Protein AF-0000000080754880 (afdb_homodimer)

Solvent-accessible surface area (backbone atoms only — not comparable to full-atom values): 26468 Å² total; per-residue (Å²): 140,51,77,61,57,53,47,51,52,48,44,55,47,51,53,54,38,56,69,36,68,66,25,48,37,44,50,50,45,55,50,53,59,46,63,74,70,58,70,90,62,72,39,44,32,37,27,43,51,33,48,61,27,66,69,55,48,57,42,33,77,68,56,28,48,36,35,38,27,21,57,52,60,69,31,39,52,51,20,50,52,52,32,54,76,67,73,48,75,66,48,80,41,80,38,51,77,85,56,41,72,88,72,56,85,69,59,18,45,32,33,36,36,47,71,41,45,19,72,39,95,60,46,70,71,50,50,65,58,54,50,62,38,35,24,84,82,20,33,36,43,39,26,33,39,26,31,60,22,54,53,49,53,33,59,32,60,54,43,56,71,49,58,74,64,68,60,77,49,37,66,89,90,44,94,45,46,59,34,56,38,51,66,68,61,52,49,62,70,37,54,83,49,34,45,77,78,41,67,33,13,34,47,42,44,67,81,69,24,50,66,73,34,53,72,69,52,52,64,71,60,52,43,53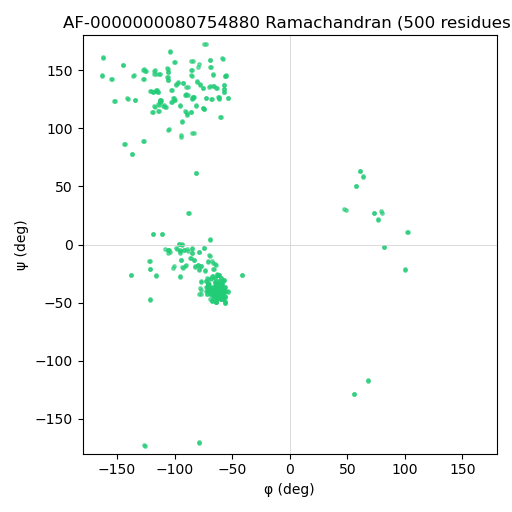,51,44,56,71,39,13,61,34,87,50,33,18,54,38,4,51,26,35,37,34,38,27,30,52,49,77,81,128,140,50,77,61,58,53,47,51,51,48,45,56,48,52,53,53,39,57,71,36,68,66,25,47,38,43,50,51,46,55,50,51,58,46,62,74,68,57,71,89,61,71,39,43,34,35,28,43,52,31,49,63,28,66,68,56,48,56,43,34,77,68,56,27,50,36,33,36,27,20,55,50,62,69,32,38,50,52,20,52,50,51,31,56,75,67,74,49,74,67,47,80,42,80,38,51,76,86,58,40,72,86,72,55,85,69,58,18,45,31,33,37,37,47,72,41,46,18,70,38,95,59,45,72,71,49,52,64,58,55,49,63,38,34,23,83,82,20,33,35,42,39,26,33,39,26,31,59,22,54,52,50,53,34,59,32,60,55,42,54,70,49,57,73,66,68,61,76,48,37,65,88,92,42,95,45,46,60,34,55,39,50,65,69,61,50,49,62,71,37,54,85,49,34,46,78,78,42,66,34,13,34,49,41,45,66,81,68,23,49,67,75,33,53,72,69,52,52,63,72,60,51,43,52,51,42,56,70,40,12,60,32,86,50,33,18,54,36,5,51,27,36,37,34,37,28,31,52,49,77,80,128

Secondary structure (DSSP, 8-state):
--HHHHHHHHHHHHHHHHTSHHHHHHHHHHHHHHHTT--SS--EEEEET-TT-HHHHHHHHTT-EEEEE-S-HHHHHHHHHHHHHTT---EEE---GGG-BTTBPSPEEEEEEES-GGGSSSGGGGHHHHHHHEEEEEEEEEEEEBHHHHHHHHHHTT-HHHHHTT--SPPTT-SS-S-PBPHHHHHHHHTTTEEEEEEEEESSSGGGS-HHHHHHS-HHHHHHHHHHHTT-TTTGGG-SEEEEEEEEPP--/--HHHHHHHHHHHHHHHHTSHHHHHHHHHHHHHHHTT--SS--EEEEET-TT-HHHHHHHHTT-EEEEE-S-HHHHHHHHHHHHHHT---EEE---GGG-BTTB-S-EEEEEEES-GGGSSSGGGGHHHHHHHEEEEEEEEEEEEBHHHHHHHHHHHT-HHHHHTT--SPPTT-SS-S-PBPHHHHHHHHTTTEEEEEEEEESSSGGGS-HHHHHHS-HHHHHHHHHHHTT-TTTGGG-SEEEEEEEEPP--

pLDDT: mean 92.46, std 11.91, range [32.25, 98.94]

Structure (mmCIF, N/CA/C/O backbone):
data_AF-0000000080754880-model_v1
#
loop_
_entity.id
_entity.type
_entity.pdbx_description
1 polymer 'tRNA 5-carboxymethoxyuridine methyltransferase'
#
loop_
_atom_site.group_PDB
_atom_site.id
_atom_site.type_symbol
_atom_site.label_atom_id
_atom_site.label_alt_id
_atom_site.label_comp_id
_atom_site.label_asym_id
_atom_site.label_entity_id
_atom_site.label_seq_id
_atom_site.pdbx_PDB_ins_code
_atom_site.Cartn_x
_atom_site.Cartn_y
_atom_site.Cartn_z
_atom_site.occupancy
_atom_site.B_iso_or_equiv
_atom_site.auth_seq_id
_atom_site.auth_comp_id
_atom_site.auth_asym_id
_atom_site.auth_atom_id
_atom_site.pdbx_PDB_model_num
ATOM 1 N N . MET A 1 1 ? -27.688 -21.109 -20.578 1 32.91 1 MET A N 1
ATOM 2 C CA . MET A 1 1 ? -26.438 -20.438 -20.938 1 32.91 1 MET A CA 1
ATOM 3 C C . MET A 1 1 ? -25.266 -21.031 -20.188 1 32.91 1 MET A C 1
ATOM 5 O O . MET A 1 1 ? -25.109 -20.828 -18.984 1 32.91 1 MET A O 1
ATOM 9 N N . SER A 1 2 ? -24.781 -22.312 -20.484 1 44.09 2 SER A N 1
ATOM 10 C CA . SER A 1 2 ? -24.328 -23.578 -19.906 1 44.09 2 SER A CA 1
ATOM 11 C C . SER A 1 2 ? -22.891 -23.469 -19.406 1 44.09 2 SER A C 1
ATOM 13 O O . SER A 1 2 ? -22.141 -22.594 -19.812 1 44.09 2 SER A O 1
ATOM 15 N N . ASP A 1 3 ? -22.609 -24.344 -18.453 1 51.59 3 ASP A N 1
ATOM 16 C CA . ASP A 1 3 ? -21.328 -24.656 -17.812 1 51.59 3 ASP A CA 1
ATOM 17 C C . ASP A 1 3 ? -20.203 -24.703 -18.844 1 51.59 3 ASP A C 1
ATOM 19 O O . ASP A 1 3 ? -19.078 -24.312 -18.547 1 51.59 3 ASP A O 1
ATOM 23 N N . ARG A 1 4 ? -20.734 -25.031 -20.062 1 49.81 4 ARG A N 1
ATOM 24 C CA . ARG A 1 4 ? -19.734 -25.203 -21.109 1 49.81 4 ARG A CA 1
ATOM 25 C C . ARG A 1 4 ? -19.266 -23.844 -21.625 1 49.81 4 ARG A C 1
ATOM 27 O O . ARG A 1 4 ? -18.078 -23.656 -21.891 1 49.81 4 ARG A O 1
ATOM 34 N N . HIS A 1 5 ? -20.188 -23 -21.797 1 47.88 5 HIS A N 1
ATOM 35 C CA . HIS A 1 5 ? -19.906 -21.656 -22.297 1 47.88 5 HIS A CA 1
ATOM 36 C C . HIS A 1 5 ? -19.016 -20.891 -21.328 1 47.88 5 HIS A C 1
ATOM 38 O O . HIS A 1 5 ? -18.078 -20.203 -21.766 1 47.88 5 HIS A O 1
ATOM 44 N N . PHE A 1 6 ? -19.219 -21.188 -20.125 1 55.47 6 PHE A N 1
ATOM 45 C CA . PHE A 1 6 ? -18.391 -20.547 -19.125 1 55.47 6 PHE A CA 1
ATOM 46 C C . PHE A 1 6 ? -16.969 -21.109 -19.141 1 55.47 6 PHE A C 1
ATOM 48 O O . PHE A 1 6 ? -16 -20.359 -19.031 1 55.47 6 PHE A O 1
ATOM 55 N N . ASP A 1 7 ? -17.016 -22.359 -19.5 1 68.81 7 ASP A N 1
ATOM 56 C CA . ASP A 1 7 ? -15.727 -23.016 -19.562 1 68.81 7 ASP A CA 1
ATOM 57 C C . ASP A 1 7 ? -14.891 -22.484 -20.719 1 68.81 7 ASP A C 1
ATOM 59 O O . ASP A 1 7 ? -13.688 -22.266 -20.594 1 68.81 7 ASP A O 1
ATOM 63 N N . ASP A 1 8 ? -15.555 -22.281 -21.781 1 68.75 8 ASP A N 1
ATOM 64 C CA . ASP A 1 8 ? -14.852 -21.797 -22.969 1 68.75 8 ASP A CA 1
ATOM 65 C C . ASP A 1 8 ? -14.398 -20.359 -22.781 1 68.75 8 ASP A C 1
ATOM 67 O O . ASP A 1 8 ? -13.289 -19.984 -23.188 1 68.75 8 ASP A O 1
ATOM 71 N N . LEU A 1 9 ? -15.266 -19.609 -22.188 1 67.06 9 LEU A N 1
ATOM 72 C CA . LEU A 1 9 ? -14.922 -18.219 -21.922 1 67.06 9 LEU A CA 1
ATOM 73 C C . LEU A 1 9 ? -13.766 -18.125 -20.938 1 67.06 9 LEU A C 1
ATOM 75 O O . LEU A 1 9 ? -12.844 -17.328 -21.141 1 67.06 9 LEU A O 1
ATOM 79 N N . ALA A 1 10 ? -13.797 -19.078 -20.094 1 72.5 10 ALA A N 1
ATOM 80 C CA . ALA A 1 10 ? -12.719 -19.109 -19.109 1 72.5 10 ALA A CA 1
ATOM 81 C C . ALA A 1 10 ? -11.391 -19.5 -19.75 1 72.5 10 ALA A C 1
ATOM 83 O O . ALA A 1 10 ? -10.344 -18.938 -19.406 1 72.5 10 ALA A O 1
ATOM 84 N N . LEU A 1 11 ? -11.469 -20.328 -20.672 1 74.12 11 LEU A N 1
ATOM 85 C CA . LEU A 1 11 ? -10.266 -20.75 -21.375 1 74.12 11 LEU A CA 1
ATOM 86 C C . LEU A 1 11 ? -9.68 -19.594 -22.188 1 74.12 11 LEU A C 1
ATOM 88 O O . LEU A 1 11 ? -8.477 -19.328 -22.125 1 74.12 11 LEU A O 1
ATOM 92 N N . ARG A 1 12 ? -10.461 -18.891 -22.953 1 69.81 12 ARG A N 1
ATOM 93 C CA . ARG A 1 12 ? -10.008 -17.766 -23.766 1 69.81 12 ARG A CA 1
ATOM 94 C C . ARG A 1 12 ? -9.43 -16.656 -22.891 1 69.81 12 ARG A C 1
ATOM 96 O O . ARG A 1 12 ? -8.422 -16.047 -23.25 1 69.81 12 ARG A O 1
ATOM 103 N N . PHE A 1 13 ? -10.109 -16.562 -21.859 1 70.81 13 PHE A N 1
ATOM 104 C CA . PHE A 1 13 ? -9.648 -15.539 -20.938 1 70.81 13 PHE A CA 1
ATOM 105 C C . PHE A 1 13 ? -8.273 -15.891 -20.375 1 70.81 13 PHE A C 1
ATOM 107 O O . PHE A 1 13 ? -7.375 -15.055 -20.344 1 70.81 13 PHE A O 1
ATOM 114 N N . ALA A 1 14 ? -8.117 -17.016 -19.984 1 77.75 14 ALA A N 1
ATOM 115 C CA . ALA A 1 14 ? -6.844 -17.484 -19.438 1 77.75 14 ALA A CA 1
ATOM 116 C C . ALA A 1 14 ? -5.723 -17.344 -20.469 1 77.75 14 ALA A C 1
ATOM 118 O O . ALA A 1 14 ? -4.625 -16.891 -20.141 1 77.75 14 ALA A O 1
ATOM 119 N N . GLU A 1 15 ? -5.984 -17.562 -21.656 1 74.19 15 GLU A N 1
ATOM 120 C CA . GLU A 1 15 ? -4.988 -17.453 -22.719 1 74.19 15 GLU A CA 1
ATOM 121 C C . GLU A 1 15 ? -4.594 -15.992 -22.969 1 74.19 15 GLU A C 1
ATOM 123 O O . GLU A 1 15 ? -3.426 -15.695 -23.219 1 74.19 15 GLU A O 1
ATOM 128 N N . LYS A 1 16 ? -5.547 -15.18 -22.797 1 74.25 16 LYS A N 1
ATOM 129 C CA . LYS A 1 16 ? -5.293 -13.758 -23 1 74.25 16 LYS A CA 1
ATOM 130 C C . LYS A 1 16 ? -4.422 -13.188 -21.891 1 74.25 16 LYS A C 1
ATOM 132 O O . LYS A 1 16 ? -3.492 -12.422 -22.156 1 74.25 16 LYS A O 1
ATOM 137 N N . ILE A 1 17 ? -4.684 -13.609 -20.75 1 77.62 17 ILE A N 1
ATOM 138 C CA . ILE A 1 17 ? -3.93 -13.102 -19.609 1 77.62 17 ILE A CA 1
ATOM 139 C C . ILE A 1 17 ? -2.479 -13.57 -19.703 1 77.62 17 ILE A C 1
ATOM 141 O O . ILE A 1 17 ? -1.554 -12.773 -19.531 1 77.62 17 ILE A O 1
ATOM 145 N N . TYR A 1 18 ? -2.277 -14.719 -20.062 1 81.25 18 TYR A N 1
ATOM 146 C CA . TYR A 1 18 ? -0.938 -15.297 -20.031 1 81.25 18 TYR A CA 1
ATOM 147 C C . TYR A 1 18 ? -0.157 -14.953 -21.297 1 81.25 18 TYR A C 1
ATOM 149 O O . TYR A 1 18 ? 1.067 -15.102 -21.328 1 81.25 18 TYR A O 1
ATOM 157 N N . GLY A 1 19 ? -0.847 -14.352 -22.219 1 79.06 19 GLY A N 1
ATOM 158 C CA . GLY A 1 19 ? -0.171 -13.883 -23.422 1 79.06 19 GLY A CA 1
ATOM 159 C C . GLY A 1 19 ? 0.265 -12.43 -23.328 1 79.06 19 GLY A C 1
ATOM 160 O O . GLY A 1 19 ? 0.966 -11.93 -24.219 1 79.06 19 GLY A O 1
ATOM 161 N N . GLY A 1 20 ? 0.018 -11.812 -22.297 1 90.38 20 GLY A N 1
ATOM 162 C CA . GLY A 1 20 ? 0.344 -10.406 -22.125 1 90.38 20 GLY A CA 1
ATOM 163 C C . GLY A 1 20 ? 1.172 -10.125 -20.891 1 90.38 20 GLY A C 1
ATOM 164 O O . GLY A 1 20 ? 1.703 -11.055 -20.266 1 90.38 20 GLY A O 1
ATOM 165 N N . ALA A 1 21 ? 1.343 -8.836 -20.672 1 94.25 21 ALA A N 1
ATOM 166 C CA . ALA A 1 21 ? 2.172 -8.406 -19.547 1 94.25 21 ALA A CA 1
ATOM 167 C C . ALA A 1 21 ? 1.607 -8.906 -18.219 1 94.25 21 ALA A C 1
ATOM 169 O O . ALA A 1 21 ? 2.363 -9.273 -17.312 1 94.25 21 ALA A O 1
ATOM 170 N N . LYS A 1 22 ? 0.292 -8.984 -18.156 1 96.19 22 LYS A N 1
ATOM 171 C CA . LYS A 1 22 ? -0.348 -9.398 -16.906 1 96.19 22 LYS A CA 1
ATOM 172 C C . LYS A 1 22 ? 0.028 -10.836 -16.547 1 96.19 22 LYS A C 1
ATOM 174 O O . LYS A 1 22 ? 0.425 -11.117 -15.422 1 96.19 22 LYS A O 1
ATOM 179 N N . GLY A 1 23 ? -0.097 -11.719 -17.5 1 96.12 23 GLY A N 1
ATOM 180 C CA . GLY A 1 23 ? 0.278 -13.109 -17.281 1 96.12 23 GLY A CA 1
ATOM 181 C C . GLY A 1 23 ? 1.762 -13.297 -17.031 1 96.12 23 GLY A C 1
ATOM 182 O O . GLY A 1 23 ? 2.156 -14.078 -16.172 1 96.12 23 GLY A O 1
ATOM 183 N N . ALA A 1 24 ? 2.541 -12.578 -17.766 1 96.75 24 ALA A N 1
ATOM 184 C CA . ALA A 1 24 ? 3.99 -12.672 -17.625 1 96.75 24 ALA A CA 1
ATOM 185 C C . ALA A 1 24 ? 4.43 -12.242 -16.219 1 96.75 24 ALA A C 1
ATOM 187 O O . ALA A 1 24 ? 5.281 -12.891 -15.609 1 96.75 24 ALA A O 1
ATOM 188 N N . ILE A 1 25 ? 3.865 -11.156 -15.719 1 98.25 25 ILE A N 1
ATOM 189 C CA . ILE A 1 25 ? 4.203 -10.656 -14.391 1 98.25 25 ILE A CA 1
ATOM 190 C C . ILE A 1 25 ? 3.77 -11.672 -13.328 1 98.25 25 ILE A C 1
ATOM 192 O O . ILE A 1 25 ? 4.523 -11.969 -12.406 1 98.25 25 ILE A O 1
ATOM 196 N N . ARG A 1 26 ? 2.551 -12.203 -13.477 1 98.19 26 ARG A N 1
ATOM 197 C CA . ARG A 1 26 ? 2.059 -13.203 -12.531 1 98.19 26 ARG A CA 1
ATOM 198 C C . ARG A 1 26 ? 3.006 -14.398 -12.453 1 98.19 26 ARG A C 1
ATOM 200 O O . ARG A 1 26 ? 3.412 -14.805 -11.359 1 98.19 26 ARG A O 1
ATOM 207 N N . LEU A 1 27 ? 3.35 -14.914 -13.586 1 97.75 27 LEU A N 1
ATOM 208 C CA . LEU A 1 27 ? 4.234 -16.078 -13.625 1 97.75 27 LEU A CA 1
ATOM 209 C C . LEU A 1 27 ? 5.594 -15.742 -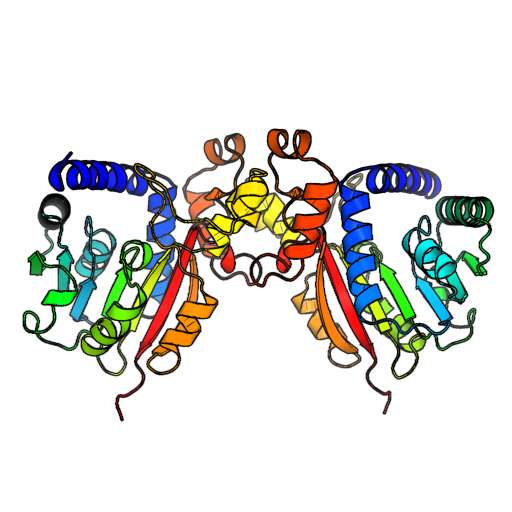13.031 1 97.75 27 LEU A C 1
ATOM 211 O O . LEU A 1 27 ? 6.133 -16.516 -12.234 1 97.75 27 LEU A O 1
ATOM 215 N N . ALA A 1 28 ? 6.129 -14.578 -13.367 1 98.19 28 ALA A N 1
ATOM 216 C CA . ALA A 1 28 ? 7.453 -14.188 -12.898 1 98.19 28 ALA A CA 1
ATOM 217 C C . ALA A 1 28 ? 7.488 -14.094 -11.375 1 98.19 28 ALA A C 1
ATOM 219 O O . ALA A 1 28 ? 8.438 -14.57 -10.742 1 98.19 28 ALA A O 1
ATOM 220 N N . VAL A 1 29 ? 6.48 -13.5 -10.797 1 98.75 29 VAL A N 1
ATOM 221 C CA . VAL A 1 29 ? 6.438 -13.312 -9.352 1 98.75 29 VAL A CA 1
ATOM 222 C C . VAL A 1 29 ? 6.293 -14.664 -8.656 1 98.75 29 VAL A C 1
ATOM 224 O O . VAL A 1 29 ? 7.039 -14.977 -7.723 1 98.75 29 VAL A O 1
ATOM 227 N N . LEU A 1 30 ? 5.34 -15.508 -9.133 1 98.75 30 LEU A N 1
ATOM 228 C CA . LEU A 1 30 ? 5.113 -16.812 -8.531 1 98.75 30 LEU A CA 1
ATOM 229 C C . LEU A 1 30 ? 6.359 -17.688 -8.641 1 98.75 30 LEU A C 1
ATOM 231 O O . LEU A 1 30 ? 6.762 -18.328 -7.664 1 98.75 30 LEU A O 1
ATOM 235 N N . GLN A 1 31 ? 6.953 -17.688 -9.789 1 98.62 31 GLN A N 1
ATOM 236 C CA . GLN A 1 31 ? 8.148 -18.5 -10.023 1 98.62 31 GLN A CA 1
ATOM 237 C C . GLN A 1 31 ? 9.312 -18.016 -9.164 1 98.62 31 GLN A C 1
ATOM 239 O O . GLN A 1 31 ? 10.023 -18.828 -8.57 1 98.62 31 GLN A O 1
ATOM 244 N N . ALA A 1 32 ? 9.508 -16.719 -9.094 1 98.62 32 ALA A N 1
ATOM 245 C CA . ALA A 1 32 ? 10.602 -16.172 -8.297 1 98.62 32 ALA A CA 1
ATOM 246 C C . ALA A 1 32 ? 10.445 -16.531 -6.82 1 98.62 32 ALA A C 1
ATOM 248 O O . ALA A 1 32 ? 11.414 -16.938 -6.172 1 98.62 32 ALA A O 1
ATOM 249 N N . ASP A 1 33 ? 9.234 -16.375 -6.297 1 98.81 33 ASP A N 1
ATOM 250 C CA . ASP A 1 33 ? 8.969 -16.703 -4.902 1 98.81 33 ASP A CA 1
ATOM 251 C C . ASP A 1 33 ? 9.281 -18.172 -4.625 1 98.81 33 ASP A C 1
ATOM 253 O O . ASP A 1 33 ? 9.953 -18.5 -3.643 1 98.81 33 ASP A O 1
ATOM 257 N N . LEU A 1 34 ? 8.805 -19.047 -5.5 1 98.62 34 LEU A N 1
ATOM 258 C CA . LEU A 1 34 ? 8.977 -20.484 -5.293 1 98.62 34 LEU A CA 1
ATOM 259 C C . LEU A 1 34 ? 10.438 -20.891 -5.465 1 98.62 34 LEU A C 1
ATOM 261 O O . LEU A 1 34 ? 10.945 -21.734 -4.723 1 98.62 34 LEU A O 1
ATOM 265 N N . ALA A 1 35 ? 11.125 -20.266 -6.395 1 97.94 35 ALA A N 1
ATOM 266 C CA . ALA A 1 35 ? 12.531 -20.594 -6.648 1 97.94 35 ALA A CA 1
ATOM 267 C C . ALA A 1 35 ? 13.391 -20.281 -5.43 1 97.94 35 ALA A C 1
ATOM 269 O O . ALA A 1 35 ? 14.422 -20.922 -5.215 1 97.94 35 ALA A O 1
ATOM 270 N N . GLU A 1 36 ? 12.969 -19.375 -4.633 1 97.19 36 GLU A N 1
ATOM 271 C CA . GLU A 1 36 ? 13.734 -18.969 -3.459 1 97.19 36 GLU A CA 1
ATOM 272 C C . GLU A 1 36 ? 13.68 -20.031 -2.361 1 97.19 36 GLU A C 1
ATOM 274 O O . GLU A 1 36 ? 14.562 -20.078 -1.501 1 97.19 36 GLU A O 1
ATOM 279 N N . VAL A 1 37 ? 12.641 -20.891 -2.408 1 97.25 37 VAL A N 1
ATOM 280 C CA . VAL A 1 37 ? 12.453 -21.719 -1.222 1 97.25 37 VAL A CA 1
ATOM 281 C C . VAL A 1 37 ? 12.531 -23.203 -1.603 1 97.25 37 VAL A C 1
ATOM 283 O O . VAL A 1 37 ? 12.758 -24.047 -0.745 1 97.25 37 VAL A O 1
ATOM 286 N N . LEU A 1 38 ? 12.328 -23.531 -2.842 1 96.19 38 LEU A N 1
ATOM 287 C CA . LEU A 1 38 ? 12.242 -24.938 -3.227 1 96.19 38 LEU A CA 1
ATOM 288 C C . LEU A 1 38 ? 13.633 -25.562 -3.295 1 96.19 38 LEU A C 1
ATOM 290 O O . LEU A 1 38 ? 14.578 -24.953 -3.801 1 96.19 38 LEU A O 1
ATOM 294 N N . PRO A 1 39 ? 13.758 -26.75 -2.805 1 94.06 39 PRO A N 1
ATOM 295 C CA . PRO A 1 39 ? 15.039 -27.453 -2.912 1 94.06 39 PRO A CA 1
ATOM 296 C C . PRO A 1 39 ? 15.312 -27.969 -4.324 1 94.06 39 PRO A C 1
ATOM 298 O O . PRO A 1 39 ? 14.414 -27.969 -5.172 1 94.06 39 PRO A O 1
ATOM 301 N N . GLU A 1 40 ? 16.469 -28.484 -4.594 1 89.94 40 GLU A N 1
ATOM 302 C CA . GLU A 1 40 ? 16.906 -28.938 -5.91 1 89.94 40 GLU A CA 1
ATOM 303 C C . GLU A 1 40 ? 16.531 -30.406 -6.137 1 89.94 40 GLU A C 1
ATOM 305 O O . GLU A 1 40 ? 16.562 -30.891 -7.27 1 89.94 40 GLU A O 1
ATOM 310 N N . ARG A 1 41 ? 16.016 -30.984 -5.191 1 95 41 ARG A N 1
ATOM 311 C CA . ARG A 1 41 ? 15.602 -32.375 -5.355 1 95 41 ARG A CA 1
ATOM 312 C C . ARG A 1 41 ? 14.203 -32.469 -5.953 1 95 41 ARG A C 1
ATOM 314 O O . ARG A 1 41 ? 13.406 -31.531 -5.816 1 95 41 ARG A O 1
ATOM 321 N N . PRO A 1 42 ? 13.922 -33.625 -6.555 1 97.62 42 PRO A N 1
ATOM 322 C CA . PRO A 1 42 ? 12.555 -33.781 -7.062 1 97.62 42 PRO A CA 1
ATOM 323 C C . PRO A 1 42 ? 11.508 -33.75 -5.957 1 97.62 42 PRO A C 1
ATOM 325 O O . PRO A 1 42 ? 11.695 -34.375 -4.906 1 97.62 42 PRO A O 1
ATOM 328 N N . LEU A 1 43 ? 10.477 -33 -6.238 1 98.38 43 LEU A N 1
ATOM 329 C CA . LEU A 1 43 ? 9.359 -32.875 -5.305 1 98.38 43 LEU A CA 1
ATOM 330 C C . LEU A 1 43 ? 8.094 -33.5 -5.883 1 98.38 43 LEU A C 1
ATOM 332 O O . LEU A 1 43 ? 7.91 -33.531 -7.102 1 98.38 43 LEU A O 1
ATOM 336 N N . ARG A 1 44 ? 7.297 -34.062 -4.992 1 98.62 44 ARG A N 1
ATOM 337 C CA . ARG A 1 44 ? 5.914 -34.375 -5.352 1 98.62 44 ARG A CA 1
ATOM 338 C C . ARG A 1 44 ? 5.039 -33.125 -5.223 1 98.62 44 ARG A C 1
ATOM 340 O O . ARG A 1 44 ? 4.918 -32.531 -4.137 1 98.62 44 ARG A O 1
ATOM 347 N N . VAL A 1 45 ? 4.422 -32.719 -6.383 1 98.81 45 VAL A N 1
ATOM 348 C CA . VAL A 1 45 ? 3.705 -31.438 -6.43 1 98.81 45 VAL A CA 1
ATOM 349 C C . VAL A 1 45 ? 2.246 -31.672 -6.809 1 98.81 45 VAL A C 1
ATOM 351 O O . VAL A 1 45 ? 1.957 -32.438 -7.723 1 98.81 45 VAL A O 1
ATOM 354 N N . LEU A 1 46 ? 1.364 -31.047 -6.039 1 98.88 46 LEU A N 1
ATOM 355 C CA . LEU A 1 46 ? -0.05 -31.016 -6.395 1 98.88 46 LEU A CA 1
ATOM 356 C C . LEU A 1 46 ? -0.483 -29.594 -6.766 1 98.88 46 LEU A C 1
ATOM 358 O O . LEU A 1 46 ? -0.278 -28.656 -5.992 1 98.88 46 LEU A O 1
ATOM 362 N N . ASP A 1 47 ? -1.019 -29.438 -7.934 1 98.75 47 ASP A N 1
ATOM 363 C CA . ASP A 1 47 ? -1.569 -28.172 -8.398 1 98.75 47 ASP A CA 1
ATOM 364 C C . ASP A 1 47 ? -3.096 -28.188 -8.391 1 98.75 47 ASP A C 1
ATOM 366 O O . ASP A 1 47 ? -3.717 -28.719 -9.32 1 98.75 47 ASP A O 1
ATOM 370 N N . VAL A 1 48 ? -3.654 -27.625 -7.336 1 98.56 48 VAL A N 1
ATOM 371 C CA . VAL A 1 48 ? -5.105 -27.609 -7.172 1 98.56 48 VAL A CA 1
ATOM 372 C C . VAL A 1 48 ? -5.695 -26.438 -7.953 1 98.56 48 VAL A C 1
ATOM 374 O O . VAL A 1 48 ? -5.34 -25.281 -7.711 1 98.56 48 VAL A O 1
ATOM 377 N N . GLY A 1 49 ? -6.648 -26.688 -8.789 1 97.38 49 GLY A N 1
ATOM 378 C CA . GLY A 1 49 ? -7.094 -25.656 -9.711 1 97.38 49 GLY A CA 1
ATOM 379 C C . GLY A 1 49 ? -6.02 -25.234 -10.695 1 97.38 49 GLY A C 1
ATOM 380 O O . GLY A 1 49 ? -5.738 -24.047 -10.844 1 97.38 49 GLY A O 1
ATOM 381 N N . ALA A 1 50 ? -5.547 -26.203 -11.453 1 97.25 50 ALA A N 1
ATOM 382 C CA . ALA A 1 50 ? -4.297 -26.031 -12.195 1 97.25 50 ALA A CA 1
ATOM 383 C C . ALA A 1 50 ? -4.508 -25.172 -13.438 1 97.25 50 ALA A C 1
ATOM 385 O O . ALA A 1 50 ? -3.549 -24.656 -14.016 1 97.25 50 ALA A O 1
ATOM 386 N N . GLY A 1 51 ? -5.805 -25.031 -13.906 1 95 51 GLY A N 1
ATOM 387 C CA . GLY A 1 51 ? -6.07 -24.266 -15.117 1 95 51 GLY A CA 1
ATOM 388 C C . GLY A 1 51 ? -5.281 -24.766 -16.312 1 95 51 GLY A C 1
ATOM 389 O O . GLY A 1 51 ? -5.289 -25.969 -16.625 1 95 51 GLY A O 1
ATOM 390 N N . LEU A 1 52 ? -4.594 -23.859 -16.984 1 94.81 52 LEU A N 1
ATOM 391 C CA . LEU A 1 52 ? -3.826 -24.188 -18.172 1 94.81 52 LEU A CA 1
ATOM 392 C C . LEU A 1 52 ? -2.494 -24.844 -17.812 1 94.81 52 LEU A C 1
ATOM 394 O O . LEU A 1 52 ? -1.723 -25.219 -18.688 1 94.81 52 LEU A O 1
ATOM 398 N N . GLY A 1 53 ? -2.172 -24.906 -16.594 1 97.12 53 GLY A N 1
ATOM 399 C CA . GLY A 1 53 ? -1.029 -25.656 -16.094 1 97.12 53 GLY A CA 1
ATOM 400 C C . GLY A 1 53 ? 0.289 -24.938 -16.281 1 97.12 53 GLY A C 1
ATOM 401 O O . GLY A 1 53 ? 1.338 -25.562 -16.422 1 97.12 53 GLY A O 1
ATOM 402 N N . HIS A 1 54 ? 0.295 -23.594 -16.297 1 96.56 54 HIS A N 1
ATOM 403 C CA . HIS A 1 54 ? 1.521 -22.828 -16.547 1 96.56 54 HIS A CA 1
ATOM 404 C C . HIS A 1 54 ? 2.535 -23.062 -15.43 1 96.56 54 HIS A C 1
ATOM 406 O O . HIS A 1 54 ? 3.693 -23.391 -15.695 1 96.56 54 HIS A O 1
ATOM 412 N N . MET A 1 55 ? 2.105 -22.938 -14.195 1 97.94 55 MET A N 1
ATOM 413 C CA . MET A 1 55 ? 3.008 -23.125 -13.062 1 97.94 55 MET A CA 1
ATOM 414 C C . MET A 1 55 ? 3.422 -24.594 -12.938 1 97.94 55 MET A C 1
ATOM 416 O O . MET A 1 55 ? 4.586 -24.891 -12.672 1 97.94 55 MET A O 1
ATOM 420 N N . ALA A 1 56 ? 2.465 -25.453 -13.172 1 98.5 56 ALA A N 1
ATOM 421 C CA . ALA A 1 56 ? 2.732 -26.875 -13.117 1 98.5 56 ALA A CA 1
ATOM 422 C C . ALA A 1 56 ? 3.801 -27.281 -14.133 1 98.5 56 ALA A C 1
ATOM 424 O O . ALA A 1 56 ? 4.723 -28.031 -13.805 1 98.5 56 ALA A O 1
ATOM 425 N N . LEU A 1 57 ? 3.68 -26.797 -15.336 1 98.31 57 LEU A N 1
ATOM 426 C CA . LEU A 1 57 ? 4.641 -27.125 -16.375 1 98.31 57 LEU A CA 1
ATOM 427 C C . LEU A 1 57 ? 6.031 -26.625 -16.016 1 98.31 57 LEU A C 1
ATOM 429 O O . LEU A 1 57 ? 7.027 -27.312 -16.219 1 98.31 57 LEU A O 1
ATOM 433 N N . TRP A 1 58 ? 6.086 -25.422 -15.477 1 98.19 58 TRP A N 1
ATOM 434 C CA . TRP A 1 58 ? 7.352 -24.844 -15.031 1 98.19 58 TRP A CA 1
ATOM 435 C C . TRP A 1 58 ? 8.031 -25.75 -14.008 1 98.19 58 TRP A C 1
ATOM 437 O O . TRP A 1 58 ? 9.242 -25.984 -14.078 1 98.19 58 TRP A O 1
ATOM 447 N N . LEU A 1 59 ? 7.289 -26.312 -13.117 1 98.62 59 LEU A N 1
ATOM 448 C CA . LEU A 1 59 ? 7.816 -27.203 -12.094 1 98.62 59 LEU A CA 1
ATOM 449 C C . LEU A 1 59 ? 8.227 -28.547 -12.695 1 98.62 59 LEU A C 1
ATOM 451 O O . LEU A 1 59 ? 9.266 -29.109 -12.328 1 98.62 59 LEU A O 1
ATOM 455 N N . ALA A 1 60 ? 7.441 -29.062 -13.617 1 98.62 60 ALA A N 1
ATOM 456 C CA . ALA A 1 60 ? 7.789 -30.312 -14.289 1 98.62 60 ALA A CA 1
ATOM 457 C C . ALA A 1 60 ? 9.125 -30.188 -15.023 1 98.62 60 ALA A C 1
ATOM 459 O O . ALA A 1 60 ? 9.961 -31.094 -14.953 1 98.62 60 ALA A O 1
ATOM 460 N N . LYS A 1 61 ? 9.328 -29.094 -15.656 1 97.81 61 LYS A N 1
ATOM 461 C CA . LYS A 1 61 ? 10.555 -28.844 -16.406 1 97.81 61 LYS A CA 1
ATOM 462 C C . LYS A 1 61 ? 11.766 -28.797 -15.477 1 97.81 61 LYS A C 1
ATOM 464 O O . LYS A 1 61 ? 12.906 -28.969 -15.914 1 97.81 61 LYS A O 1
ATOM 469 N N . ARG A 1 62 ? 11.508 -28.625 -14.227 1 96.94 62 ARG A N 1
ATOM 470 C CA . ARG A 1 62 ? 12.57 -28.562 -13.234 1 96.94 62 ARG A CA 1
ATOM 471 C C . ARG A 1 62 ? 12.789 -29.922 -12.578 1 96.94 62 ARG A C 1
ATOM 473 O O . ARG A 1 62 ? 13.547 -30.031 -11.609 1 96.94 62 ARG A O 1
ATOM 480 N N . GLY A 1 63 ? 12.031 -30.875 -12.992 1 97.31 63 GLY A N 1
ATOM 481 C CA . GLY A 1 63 ? 12.289 -32.25 -12.578 1 97.31 63 GLY A CA 1
ATOM 482 C C . GLY A 1 63 ? 11.344 -32.719 -11.484 1 97.31 63 GLY A C 1
ATOM 483 O O . GLY A 1 63 ? 11.523 -33.812 -10.93 1 97.31 63 GLY A O 1
ATOM 484 N N . HIS A 1 64 ? 10.297 -31.969 -11.18 1 98.38 64 HIS A N 1
ATOM 485 C CA . HIS A 1 64 ? 9.344 -32.344 -10.141 1 98.38 64 HIS A CA 1
ATOM 486 C C . HIS A 1 64 ? 8.266 -33.281 -10.703 1 98.38 64 HIS A C 1
ATOM 488 O O . HIS A 1 64 ? 8.008 -33.281 -11.914 1 98.38 64 HIS A O 1
ATOM 494 N N . LEU A 1 65 ? 7.766 -34.125 -9.836 1 98.5 65 LEU A N 1
ATOM 495 C CA . LEU A 1 65 ? 6.621 -34.969 -10.172 1 98.5 65 LEU A CA 1
ATOM 496 C C . LEU A 1 65 ? 5.312 -34.219 -9.906 1 98.5 65 LEU A C 1
ATOM 498 O O . LEU A 1 65 ? 4.941 -34 -8.75 1 98.5 65 LEU A O 1
ATOM 502 N N . VAL A 1 66 ? 4.57 -33.938 -11.023 1 98.69 66 VAL A N 1
ATOM 503 C CA . VAL A 1 66 ? 3.479 -32.969 -10.891 1 98.69 66 VAL A CA 1
ATOM 504 C C . VAL A 1 66 ? 2.143 -33.688 -11.141 1 98.69 66 VAL A C 1
ATOM 506 O O . VAL A 1 66 ? 2.016 -34.469 -12.07 1 98.69 66 VAL A O 1
ATOM 509 N N . THR A 1 67 ? 1.229 -33.438 -10.281 1 98.81 67 THR A N 1
ATOM 510 C CA . THR A 1 67 ? -0.176 -33.781 -10.453 1 98.81 67 THR A CA 1
ATOM 511 C C . THR A 1 67 ? -1.034 -32.531 -10.594 1 98.81 67 THR A C 1
ATOM 513 O O . THR A 1 67 ? -0.971 -31.625 -9.75 1 98.81 67 THR A O 1
ATOM 516 N N . LEU A 1 68 ? -1.792 -32.438 -11.719 1 98.62 68 LEU A N 1
ATOM 517 C CA . LEU A 1 68 ? -2.738 -31.359 -11.93 1 98.62 68 LEU A CA 1
ATOM 518 C C . LEU A 1 68 ? -4.16 -31.812 -11.609 1 98.62 68 LEU A C 1
ATOM 520 O O . LEU A 1 68 ? -4.633 -32.812 -12.125 1 98.62 68 LEU A O 1
ATOM 524 N N . ALA A 1 69 ? -4.785 -31.078 -10.727 1 98.25 69 ALA A N 1
ATOM 525 C CA . ALA A 1 69 ? -6.215 -31.25 -10.469 1 98.25 69 ALA A CA 1
ATOM 526 C C . ALA A 1 69 ? -7.016 -30.062 -10.984 1 98.25 69 ALA A C 1
ATOM 528 O O . ALA A 1 69 ? -6.801 -28.938 -10.547 1 98.25 69 ALA A O 1
ATOM 529 N N . GLU A 1 70 ? -7.938 -30.266 -11.906 1 96.81 70 GLU A N 1
ATOM 530 C CA . GLU A 1 70 ? -8.719 -29.234 -12.578 1 96.81 70 GLU A CA 1
ATOM 531 C C . GLU A 1 70 ? -10.078 -29.766 -13.016 1 96.81 70 GLU A C 1
ATOM 533 O O . GLU A 1 70 ? -10.148 -30.766 -13.742 1 96.81 70 GLU A O 1
ATOM 538 N N . PRO A 1 71 ? -11.133 -29.062 -12.523 1 95.5 71 PRO A N 1
ATOM 539 C CA . PRO A 1 71 ? -12.461 -29.609 -12.828 1 95.5 71 PRO A CA 1
ATOM 540 C C . PRO A 1 71 ? -12.898 -29.328 -14.266 1 95.5 71 PRO A C 1
ATOM 542 O O . PRO A 1 71 ? -13.68 -30.094 -14.828 1 95.5 71 PRO A O 1
ATOM 545 N N . ALA A 1 72 ? -12.508 -28.219 -14.859 1 93.06 72 ALA A N 1
ATOM 546 C CA . ALA A 1 72 ? -12.93 -27.844 -16.203 1 93.06 72 ALA A CA 1
ATOM 547 C C . ALA A 1 72 ? -12.195 -28.672 -17.266 1 93.06 72 ALA A C 1
ATOM 549 O O . ALA A 1 72 ? -10.992 -28.516 -17.469 1 93.06 72 ALA A O 1
ATOM 550 N N . ALA A 1 73 ? -12.875 -29.406 -17.984 1 94.62 73 ALA A N 1
ATOM 551 C CA . ALA A 1 73 ? -12.297 -30.328 -18.969 1 94.62 73 ALA A CA 1
ATOM 552 C C . ALA A 1 73 ? -11.531 -29.578 -20.047 1 94.62 73 ALA A C 1
ATOM 554 O O . ALA A 1 73 ? -10.414 -29.953 -20.406 1 94.62 73 ALA A O 1
ATOM 555 N N . PRO A 1 74 ? -12.109 -28.469 -20.547 1 93.25 74 PRO A N 1
ATOM 556 C CA . PRO A 1 74 ? -11.359 -27.75 -21.578 1 93.25 74 PRO A CA 1
ATOM 557 C C . PRO A 1 74 ? -10.016 -27.219 -21.078 1 93.25 74 PRO A C 1
ATOM 559 O O . PRO A 1 74 ? -9.023 -27.266 -21.797 1 93.25 74 PRO A O 1
ATOM 562 N N . MET A 1 75 ? -9.992 -26.734 -19.844 1 93.94 75 MET A N 1
ATOM 563 C CA . MET A 1 75 ? -8.75 -26.234 -19.25 1 93.94 75 MET A CA 1
ATOM 564 C C . MET A 1 75 ? -7.734 -27.359 -19.094 1 93.94 75 MET A C 1
ATOM 566 O O . MET A 1 75 ? -6.57 -27.219 -19.469 1 93.94 75 MET A O 1
ATOM 570 N N . LEU A 1 76 ? -8.227 -28.453 -18.594 1 95.94 76 LEU A N 1
ATOM 571 C CA . LEU A 1 76 ? -7.34 -29.578 -18.359 1 95.94 76 LEU A CA 1
ATOM 572 C C . LEU A 1 76 ? -6.82 -30.141 -19.672 1 95.94 76 LEU A C 1
ATOM 574 O O . LEU A 1 76 ? -5.664 -30.562 -19.766 1 95.94 76 LEU A O 1
ATOM 578 N N . GLY A 1 77 ? -7.699 -30.188 -20.688 1 96.75 77 GLY A N 1
ATOM 579 C CA . GLY A 1 77 ? -7.277 -30.609 -22.016 1 96.75 77 GLY A CA 1
ATOM 580 C C . GLY A 1 77 ? -6.164 -29.75 -22.594 1 96.75 77 GLY A C 1
ATOM 581 O O . GLY A 1 77 ? -5.18 -30.266 -23.125 1 96.75 77 GLY A O 1
ATOM 582 N N . ALA A 1 78 ? -6.34 -28.484 -22.469 1 95.5 78 ALA A N 1
ATOM 583 C CA . ALA A 1 78 ? -5.316 -27.547 -22.938 1 95.5 78 ALA A CA 1
ATOM 584 C C . ALA A 1 78 ? -4.008 -27.75 -22.172 1 95.5 78 ALA A C 1
ATOM 586 O O . ALA A 1 78 ? -2.924 -27.656 -22.75 1 95.5 78 ALA A O 1
ATOM 587 N N . ALA A 1 79 ? -4.094 -28.031 -20.891 1 97.06 79 ALA A N 1
ATOM 588 C CA . ALA A 1 79 ? -2.902 -28.297 -20.094 1 97.06 79 ALA A CA 1
ATOM 589 C C . ALA A 1 79 ? -2.186 -29.562 -20.594 1 97.06 79 ALA A C 1
ATOM 591 O O . ALA A 1 79 ? -0.959 -29.562 -20.719 1 97.06 79 ALA A O 1
ATOM 592 N N . ARG A 1 80 ? -2.934 -30.594 -20.891 1 98.06 80 ARG A N 1
ATOM 593 C CA . ARG A 1 80 ? -2.359 -31.828 -21.406 1 98.06 80 ARG A CA 1
ATOM 594 C C . ARG A 1 80 ? -1.589 -31.578 -22.703 1 98.06 80 ARG A C 1
ATOM 596 O O . ARG A 1 80 ? -0.483 -32.094 -22.875 1 98.06 80 ARG A O 1
ATOM 603 N N . GLU A 1 81 ? -2.211 -30.812 -23.516 1 97.5 81 GLU A N 1
ATOM 604 C CA . GLU A 1 81 ? -1.574 -30.469 -24.797 1 97.5 81 GLU A CA 1
ATOM 605 C C . GLU A 1 81 ? -0.278 -29.703 -24.562 1 97.5 81 GLU A C 1
ATOM 607 O O . GLU A 1 81 ? 0.723 -29.953 -25.25 1 97.5 81 GLU A O 1
ATOM 612 N N . ARG A 1 82 ? -0.331 -28.812 -23.672 1 96.31 82 ARG A N 1
ATOM 613 C CA . ARG A 1 82 ? 0.844 -28.016 -23.344 1 96.31 82 ARG A CA 1
ATOM 614 C C . ARG A 1 82 ? 1.978 -28.891 -22.828 1 96.31 82 ARG A C 1
ATOM 616 O O . ARG A 1 82 ? 3.131 -28.719 -23.234 1 96.31 82 ARG A O 1
ATOM 623 N N . PHE A 1 83 ? 1.668 -29.812 -21.953 1 98.12 83 PHE A N 1
ATOM 624 C CA . PHE A 1 83 ? 2.664 -30.719 -21.406 1 98.12 83 PHE A CA 1
ATOM 625 C C . PHE A 1 83 ? 3.244 -31.609 -22.516 1 98.12 83 PHE A C 1
ATOM 627 O O . PHE A 1 83 ? 4.461 -31.781 -22.594 1 98.12 83 PHE A O 1
ATOM 634 N N . ALA A 1 84 ? 2.396 -32.094 -23.375 1 98.19 84 ALA A N 1
ATOM 635 C CA . ALA A 1 84 ? 2.838 -32.938 -24.484 1 98.19 84 ALA A CA 1
ATOM 636 C C . ALA A 1 84 ? 3.785 -32.188 -25.406 1 98.19 84 ALA A C 1
ATOM 638 O O . ALA A 1 84 ? 4.836 -32.688 -25.781 1 98.19 84 ALA A O 1
ATOM 639 N N . ALA A 1 85 ? 3.385 -31.016 -25.703 1 97.75 85 ALA A N 1
ATOM 640 C CA . ALA A 1 85 ? 4.195 -30.188 -26.594 1 97.75 85 ALA A CA 1
ATOM 641 C C . ALA A 1 85 ? 5.574 -29.922 -26 1 97.75 85 ALA A C 1
ATOM 643 O O . ALA A 1 85 ? 6.559 -29.781 -26.734 1 97.75 85 ALA A O 1
ATOM 644 N N . ALA A 1 86 ? 5.664 -29.953 -24.703 1 97.69 86 ALA A N 1
ATOM 645 C CA . ALA A 1 86 ? 6.914 -29.656 -24 1 97.69 86 ALA A CA 1
ATOM 646 C C . ALA A 1 86 ? 7.676 -30.938 -23.688 1 97.69 86 ALA A C 1
ATOM 648 O O . ALA A 1 86 ? 8.758 -30.906 -23.094 1 97.69 86 ALA A O 1
ATOM 649 N N . GLY A 1 87 ? 7.094 -32.062 -23.938 1 98.25 87 GLY A N 1
ATOM 650 C CA . GLY A 1 87 ? 7.719 -33.344 -23.656 1 98.25 87 GLY A CA 1
ATOM 651 C C . GLY A 1 87 ? 7.75 -33.656 -22.188 1 98.25 87 GLY A C 1
ATOM 652 O O . GLY A 1 87 ? 8.688 -34.312 -21.703 1 98.25 87 GLY A O 1
ATOM 653 N N . GLN A 1 88 ? 6.824 -33.125 -21.469 1 98.38 88 GLN A N 1
ATOM 654 C CA . GLN A 1 88 ? 6.766 -33.344 -20.031 1 98.38 88 GLN A CA 1
ATOM 655 C C . GLN A 1 88 ? 5.625 -34.312 -19.672 1 98.38 88 GLN A C 1
ATOM 657 O O . GLN A 1 88 ? 4.617 -34.375 -20.391 1 98.38 88 GLN A O 1
ATOM 662 N N . ARG A 1 89 ? 5.867 -35.031 -18.641 1 97.62 89 ARG A N 1
ATOM 663 C CA . ARG A 1 89 ? 4.836 -35.906 -18.125 1 97.62 89 ARG A CA 1
ATOM 664 C C . ARG A 1 89 ? 4.238 -35.375 -16.844 1 97.62 89 ARG A C 1
ATOM 666 O O . ARG A 1 89 ? 4.902 -34.656 -16.094 1 97.62 89 ARG A O 1
ATOM 673 N N . ALA A 1 90 ? 3.004 -35.719 -16.609 1 98.5 90 ALA A N 1
ATOM 674 C CA . ALA A 1 90 ? 2.303 -35.375 -15.375 1 98.5 90 ALA A CA 1
ATOM 675 C C . ALA A 1 90 ? 1.061 -36.25 -15.195 1 98.5 90 ALA A C 1
ATOM 677 O O . ALA A 1 90 ? 0.658 -36.969 -16.109 1 98.5 90 ALA A O 1
ATOM 678 N N . THR A 1 91 ? 0.62 -36.281 -14.008 1 98.5 91 THR A N 1
ATOM 679 C CA . THR A 1 91 ? -0.688 -36.875 -13.734 1 98.5 91 THR A CA 1
ATOM 680 C C . THR A 1 91 ? -1.785 -35.812 -13.828 1 98.5 91 THR A C 1
ATOM 682 O O . THR A 1 91 ? -1.641 -34.719 -13.305 1 98.5 91 THR A O 1
ATOM 685 N N . PHE A 1 92 ? -2.83 -36.125 -14.609 1 98.38 92 PHE A N 1
ATOM 686 C CA . PHE A 1 92 ? -3.947 -35.219 -14.797 1 98.38 92 PHE A CA 1
ATOM 687 C C . PHE A 1 92 ? -5.223 -35.781 -14.195 1 98.38 92 PHE A C 1
ATOM 689 O O . PHE A 1 92 ? -5.672 -36.875 -14.578 1 98.38 92 PHE A O 1
ATOM 696 N N . VAL A 1 93 ? -5.77 -35.062 -13.266 1 98.19 93 VAL A N 1
ATOM 697 C CA . VAL A 1 93 ? -6.973 -35.5 -12.57 1 98.19 93 VAL A CA 1
ATOM 698 C C . VAL A 1 93 ? -8.094 -34.5 -12.781 1 98.19 93 VAL A C 1
ATOM 700 O O . VAL A 1 93 ? -7.988 -33.344 -12.359 1 98.19 93 VAL A O 1
ATOM 703 N N . GLN A 1 94 ? -9.164 -34.875 -13.477 1 97.56 94 GLN A N 1
ATOM 704 C CA . GLN A 1 94 ? -10.328 -34.031 -13.648 1 97.56 94 GLN A CA 1
ATOM 705 C C . GLN A 1 94 ? -11.281 -34.125 -12.461 1 97.56 94 GLN A C 1
ATOM 707 O O . GLN A 1 94 ? -12.148 -35 -12.438 1 97.56 94 GLN A O 1
ATOM 712 N N . ALA A 1 95 ? -11.141 -33.188 -11.539 1 96.25 95 ALA A N 1
ATOM 713 C CA . ALA A 1 95 ? -11.961 -33.219 -10.336 1 96.25 95 ALA A CA 1
ATOM 714 C C . ALA A 1 95 ? -11.945 -31.875 -9.625 1 96.25 95 ALA A C 1
ATOM 716 O O . ALA A 1 95 ? -10.938 -31.156 -9.664 1 96.25 95 ALA A O 1
ATOM 717 N N . PRO A 1 96 ? -13.078 -31.5 -9.023 1 96.31 96 PRO A N 1
ATOM 718 C CA . PRO A 1 96 ? -13.031 -30.391 -8.055 1 96.31 96 PRO A CA 1
ATOM 719 C C . PRO A 1 96 ? -12.281 -30.766 -6.777 1 96.31 96 PRO A C 1
ATOM 721 O O . PRO A 1 96 ? -12.039 -31.938 -6.512 1 96.31 96 PRO A O 1
ATOM 724 N N . TRP A 1 97 ? -11.805 -29.781 -6.055 1 96.12 97 TRP A N 1
ATOM 725 C CA . TRP A 1 97 ? -10.953 -30 -4.891 1 96.12 97 TRP A CA 1
ATOM 726 C C . TRP A 1 97 ? -11.641 -30.891 -3.869 1 96.12 97 TRP A C 1
ATOM 728 O O . TRP A 1 97 ? -10.992 -31.656 -3.16 1 96.12 97 TRP A O 1
ATOM 738 N N . GLN A 1 98 ? -12.938 -30.812 -3.814 1 95.75 98 GLN A N 1
ATOM 739 C CA . GLN A 1 98 ? -13.719 -31.547 -2.828 1 95.75 98 GLN A CA 1
ATOM 740 C C . GLN A 1 98 ? -13.562 -33.062 -3.014 1 95.75 98 GLN A C 1
ATOM 742 O O . GLN A 1 98 ? -13.742 -33.812 -2.066 1 95.75 98 GLN A O 1
ATOM 747 N N . GLU A 1 99 ? -13.258 -33.469 -4.156 1 96.56 99 GLU A N 1
ATOM 748 C CA . GLU A 1 99 ? -13.211 -34.906 -4.484 1 96.56 99 GLU A CA 1
ATOM 749 C C . GLU A 1 99 ? -11.781 -35.438 -4.41 1 96.56 99 GLU A C 1
ATOM 751 O O . GLU A 1 99 ? -11.562 -36.625 -4.516 1 96.56 99 GLU A O 1
ATOM 756 N N . LEU A 1 100 ? -10.883 -34.594 -4.164 1 96.31 100 LEU A N 1
ATOM 757 C CA . LEU A 1 100 ? -9.484 -34.969 -4.258 1 96.31 100 LEU A CA 1
ATOM 758 C C . LEU A 1 100 ? -9.102 -35.906 -3.109 1 96.31 100 LEU A C 1
ATOM 760 O O . LEU A 1 100 ? -8.352 -36.875 -3.303 1 96.31 100 LEU A O 1
ATOM 764 N N . PRO A 1 101 ? -9.758 -35.562 -1.946 1 94.12 101 PRO A N 1
ATOM 765 C CA . PRO A 1 101 ? -9.469 -36.531 -0.887 1 94.12 101 PRO A CA 1
ATOM 766 C C . PRO A 1 101 ? -9.93 -37.938 -1.232 1 94.12 101 PRO A C 1
ATOM 768 O O . PRO A 1 101 ? -11.062 -38.125 -1.687 1 94.12 101 PRO A O 1
ATOM 771 N N . GLY A 1 102 ? -9.203 -38.938 -1.214 1 91.81 102 GLY A N 1
ATOM 772 C CA . GLY A 1 102 ? -9.531 -40.312 -1.562 1 91.81 102 GLY A CA 1
ATOM 773 C C . GLY A 1 102 ? -9.07 -40.688 -2.951 1 91.81 102 GLY A C 1
ATOM 774 O O . GLY A 1 102 ? -8.977 -41.875 -3.27 1 91.81 102 GLY A O 1
ATOM 775 N N . ARG A 1 103 ? -8.859 -39.688 -3.777 1 93.88 103 ARG A N 1
ATOM 776 C CA . ARG A 1 103 ? -8.461 -39.969 -5.152 1 93.88 103 ARG A CA 1
ATOM 777 C C . ARG A 1 103 ? -6.949 -39.906 -5.305 1 93.88 103 ARG A C 1
ATOM 779 O O . ARG A 1 103 ? -6.395 -40.469 -6.254 1 93.88 103 ARG A O 1
ATOM 786 N N . LEU A 1 104 ? -6.418 -39.125 -4.484 1 95.06 104 LEU A N 1
ATOM 787 C CA . LEU A 1 104 ? -4.977 -38.938 -4.594 1 95.06 104 LEU A CA 1
ATOM 788 C C . LEU A 1 104 ? -4.266 -39.438 -3.336 1 95.06 104 LEU A C 1
ATOM 790 O O . LEU A 1 104 ? -4.801 -39.312 -2.23 1 95.06 104 LEU A O 1
ATOM 794 N N . ASP A 1 105 ? -3.098 -39.938 -3.512 1 91.56 105 ASP A N 1
ATOM 795 C CA . ASP A 1 105 ? -2.26 -40.312 -2.379 1 91.56 105 ASP A CA 1
ATOM 796 C C . ASP A 1 105 ? -1.49 -39.094 -1.834 1 91.56 105 ASP A C 1
ATOM 798 O O . ASP A 1 105 ? -0.777 -38.438 -2.578 1 91.56 105 ASP A O 1
ATOM 802 N N . ALA A 1 106 ? -1.649 -38.906 -0.57 1 89.06 106 ALA A N 1
ATOM 803 C CA . ALA A 1 106 ? -0.936 -37.844 0.166 1 89.06 106 ALA A CA 1
ATOM 804 C C . ALA A 1 106 ? 0.265 -38.438 0.909 1 89.06 106 ALA A C 1
ATOM 806 O O . ALA A 1 106 ? 0.363 -39.656 1.091 1 89.06 106 ALA A O 1
ATOM 807 N N . PRO A 1 107 ? 1.302 -37.562 1.242 1 93.75 107 PRO A N 1
ATOM 808 C CA . PRO A 1 107 ? 1.333 -36.094 1.156 1 93.75 107 PRO A CA 1
ATOM 809 C C . PRO A 1 107 ? 2.145 -35.594 -0.035 1 93.75 107 PRO A C 1
ATOM 811 O O . PRO A 1 107 ? 2.791 -36.406 -0.726 1 93.75 107 PRO A O 1
ATOM 814 N N . PHE A 1 108 ? 2.031 -34.375 -0.386 1 98.38 108 PHE A N 1
ATOM 815 C CA . PHE A 1 108 ? 2.814 -33.688 -1.396 1 98.38 108 PHE A CA 1
ATOM 816 C C . PHE A 1 108 ? 3.807 -32.719 -0.743 1 98.38 108 PHE A C 1
ATOM 818 O O . PHE A 1 108 ? 3.514 -32.125 0.294 1 98.38 108 PHE A O 1
ATOM 825 N N . ASP A 1 109 ? 4.969 -32.594 -1.334 1 98.56 109 ASP A N 1
ATOM 826 C CA . ASP A 1 109 ? 5.992 -31.672 -0.842 1 98.56 109 ASP A CA 1
ATOM 827 C C . ASP A 1 109 ? 5.598 -30.219 -1.097 1 98.56 109 ASP A C 1
ATOM 829 O O . ASP A 1 109 ? 6.016 -29.328 -0.367 1 98.56 109 ASP A O 1
ATOM 833 N N . LEU A 1 110 ? 4.84 -30.016 -2.158 1 98.81 110 LEU A N 1
ATOM 834 C CA . LEU A 1 110 ? 4.367 -28.703 -2.562 1 98.81 110 LEU A CA 1
ATOM 835 C C . LEU A 1 110 ? 2.932 -28.766 -3.07 1 98.81 110 LEU A C 1
ATOM 837 O O . LEU A 1 110 ? 2.615 -29.578 -3.941 1 98.81 110 LEU A O 1
ATOM 841 N N . VAL A 1 111 ? 2.104 -27.969 -2.477 1 98.88 111 VAL A N 1
ATOM 842 C CA . VAL A 1 111 ? 0.738 -27.797 -2.961 1 98.88 111 VAL A CA 1
ATOM 843 C C . VAL A 1 111 ? 0.555 -26.375 -3.498 1 98.88 111 VAL A C 1
ATOM 845 O O . VAL A 1 111 ? 0.914 -25.406 -2.832 1 98.88 111 VAL A O 1
ATOM 848 N N . LEU A 1 112 ? 0.125 -26.297 -4.734 1 98.88 112 LEU A N 1
ATOM 849 C CA . LEU A 1 112 ? -0.252 -25.016 -5.328 1 98.88 112 LEU A CA 1
ATOM 850 C C . LEU A 1 112 ? -1.764 -24.828 -5.281 1 98.88 112 LEU A C 1
ATOM 852 O O . LEU A 1 112 ? -2.523 -25.766 -5.516 1 98.88 112 LEU A O 1
ATOM 856 N N . CYS A 1 113 ? -2.158 -23.688 -4.953 1 98.81 113 CYS A N 1
ATOM 857 C CA . CYS A 1 113 ? -3.545 -23.234 -5.035 1 98.81 113 CYS A CA 1
ATOM 858 C C . CYS A 1 113 ? -3.625 -21.781 -5.449 1 98.81 113 CYS A C 1
ATOM 860 O O . CYS A 1 113 ? -3.637 -20.891 -4.594 1 98.81 113 CYS A O 1
ATOM 862 N N . HIS A 1 114 ? -3.619 -21.562 -6.75 1 98.38 114 HIS A N 1
ATOM 863 C CA . HIS A 1 114 ? -3.51 -20.219 -7.305 1 98.38 114 HIS A CA 1
ATOM 864 C C . HIS A 1 114 ? -4.797 -19.812 -8.016 1 98.38 114 HIS A C 1
ATOM 866 O O . HIS A 1 114 ? -5.215 -20.469 -8.977 1 98.38 114 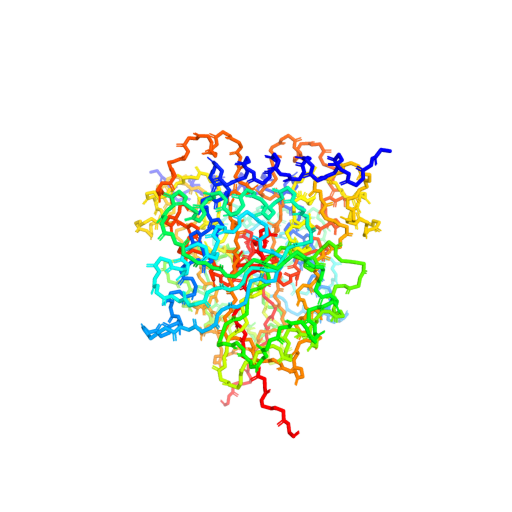HIS A O 1
ATOM 872 N N . ALA A 1 115 ? -5.371 -18.688 -7.555 1 96.25 115 ALA A N 1
ATOM 873 C CA . ALA A 1 115 ? -6.566 -18.125 -8.172 1 96.25 115 ALA A CA 1
ATOM 874 C C . ALA A 1 115 ? -7.715 -19.125 -8.172 1 96.25 115 ALA A C 1
ATOM 876 O O . ALA A 1 115 ? -8.359 -19.344 -9.203 1 96.25 115 ALA A O 1
ATOM 877 N N . VAL A 1 116 ? -7.961 -19.688 -7.02 1 96.88 116 VAL A N 1
ATOM 878 C CA . VAL A 1 116 ? -9 -20.688 -6.84 1 96.88 116 VAL A CA 1
ATOM 879 C C . VAL A 1 116 ? -10 -20.219 -5.781 1 96.88 116 VAL A C 1
ATOM 881 O O . VAL A 1 116 ? -11.211 -20.203 -6.027 1 96.88 116 VAL A O 1
ATOM 884 N N . LEU A 1 117 ? -9.508 -19.734 -4.629 1 97.19 117 LEU A N 1
ATOM 885 C CA . LEU A 1 117 ? -10.32 -19.422 -3.459 1 97.19 117 LEU A CA 1
ATOM 886 C C . LEU A 1 117 ? -11.43 -18.438 -3.814 1 97.19 117 LEU A C 1
ATOM 888 O O . LEU A 1 117 ? -12.562 -18.578 -3.359 1 97.19 117 LEU A O 1
ATOM 892 N N . GLU A 1 118 ? -11.117 -17.453 -4.645 1 94.75 118 GLU A N 1
ATOM 893 C CA . GLU A 1 118 ? -12.016 -16.344 -4.934 1 94.75 118 GLU A CA 1
ATOM 894 C C . GLU A 1 118 ? -13.219 -16.812 -5.754 1 94.75 118 GLU A C 1
ATOM 896 O O . GLU A 1 118 ? -14.195 -16.062 -5.906 1 94.75 118 GLU A O 1
ATOM 901 N N . TRP A 1 119 ? -13.195 -18.016 -6.246 1 92.06 119 TRP A N 1
ATOM 902 C CA . TRP A 1 119 ? -14.281 -18.516 -7.082 1 92.06 119 TRP A CA 1
ATOM 903 C C . TRP A 1 119 ? -15.164 -19.484 -6.305 1 92.06 119 TRP A C 1
ATOM 905 O O . TRP A 1 119 ? -16.203 -19.938 -6.805 1 92.06 119 TRP A O 1
ATOM 915 N N . LEU A 1 120 ? -14.75 -19.797 -5.125 1 93.19 120 LEU A N 1
ATOM 916 C CA . LEU A 1 120 ? -15.492 -20.75 -4.301 1 93.19 120 LEU A CA 1
ATOM 917 C C . LEU A 1 120 ? -16.594 -20.031 -3.521 1 93.19 120 LEU A C 1
ATOM 919 O O . LEU A 1 120 ? -16.422 -18.906 -3.068 1 93.19 120 LEU A O 1
ATOM 923 N N . ALA A 1 121 ? -17.688 -20.719 -3.334 1 91.69 121 ALA A N 1
ATOM 924 C CA . ALA A 1 121 ? -18.766 -20.188 -2.516 1 91.69 121 ALA A CA 1
ATOM 925 C C . ALA A 1 121 ? -18.312 -20 -1.068 1 91.69 121 ALA A C 1
ATOM 927 O O . ALA A 1 121 ? -18.672 -19 -0.425 1 91.69 121 ALA A O 1
ATOM 928 N N . GLU A 1 122 ? -17.562 -20.922 -0.605 1 94.62 122 GLU A N 1
ATOM 929 C CA . GLU A 1 122 ? -16.953 -20.859 0.72 1 94.62 122 GLU A CA 1
ATOM 930 C C . GLU A 1 122 ? -15.438 -21.062 0.64 1 94.62 122 GLU A C 1
ATOM 932 O O . GLU A 1 122 ? -14.93 -22.156 0.89 1 94.62 122 GLU A O 1
ATOM 937 N N . PRO A 1 123 ? -14.758 -19.969 0.469 1 96 123 PRO A N 1
ATOM 938 C CA . PRO A 1 123 ? -13.336 -20.031 0.126 1 96 123 PRO A CA 1
ATOM 939 C C . PRO A 1 123 ? -12.5 -20.719 1.204 1 96 123 PRO A C 1
ATOM 941 O O . PRO A 1 123 ? -11.562 -21.469 0.888 1 96 123 PRO A O 1
ATOM 944 N N . LEU A 1 124 ? -12.859 -20.625 2.451 1 97.31 124 LEU A N 1
ATOM 945 C CA . LEU A 1 124 ? -11.984 -21.078 3.535 1 97.31 124 LEU A CA 1
ATOM 946 C C . LEU A 1 124 ? -12.117 -22.578 3.756 1 97.31 124 LEU A C 1
ATOM 948 O O . LEU A 1 124 ? -11.266 -23.188 4.41 1 97.31 124 LEU A O 1
ATOM 952 N N . ARG A 1 125 ? -13.133 -23.172 3.172 1 96.81 125 ARG A N 1
ATOM 953 C CA . ARG A 1 125 ? -13.398 -24.578 3.398 1 96.81 125 ARG A CA 1
ATOM 954 C C . ARG A 1 125 ? -12.352 -25.453 2.719 1 96.81 125 ARG A C 1
ATOM 956 O O . ARG A 1 125 ? -12.227 -26.641 3.033 1 96.81 125 ARG A O 1
ATOM 963 N N . ILE A 1 126 ? -11.586 -24.922 1.842 1 97.94 126 ILE A N 1
ATOM 964 C CA . ILE A 1 126 ? -10.594 -25.688 1.111 1 97.94 126 ILE A CA 1
ATOM 965 C C . ILE A 1 126 ? -9.328 -25.844 1.961 1 97.94 126 ILE A C 1
ATOM 967 O O . ILE A 1 126 ? -8.5 -26.719 1.699 1 97.94 126 ILE A O 1
ATOM 971 N N . LEU A 1 127 ? -9.148 -25 2.957 1 98.12 127 LEU A N 1
ATOM 972 C CA . LEU A 1 127 ? -7.887 -24.875 3.678 1 98.12 127 LEU A CA 1
ATOM 973 C C . LEU A 1 127 ? -7.535 -26.188 4.379 1 98.12 127 LEU A C 1
ATOM 975 O O . LEU A 1 127 ? -6.402 -26.656 4.285 1 98.12 127 LEU A O 1
ATOM 979 N N . PRO A 1 128 ? -8.516 -26.844 5.008 1 96.5 128 PRO A N 1
ATOM 980 C CA . PRO A 1 128 ? -8.188 -28.125 5.633 1 96.5 128 PRO A CA 1
ATOM 981 C C . PRO A 1 128 ? -7.766 -29.188 4.617 1 96.5 128 PRO A C 1
ATOM 983 O O . PRO A 1 128 ? -6.902 -30.016 4.91 1 96.5 128 PRO A O 1
ATOM 986 N N . VAL A 1 129 ? -8.352 -29.156 3.467 1 97.12 129 VAL A N 1
ATOM 987 C CA . VAL A 1 129 ? -8.016 -30.109 2.416 1 97.12 129 VAL A CA 1
ATOM 988 C C . VAL A 1 129 ? -6.59 -29.875 1.932 1 97.12 129 VAL A C 1
ATOM 990 O O . VAL A 1 129 ? -5.809 -30.812 1.781 1 97.12 129 VAL A O 1
ATOM 993 N N . LEU A 1 130 ? -6.234 -28.609 1.754 1 98.31 130 LEU A N 1
ATOM 994 C CA . LEU A 1 130 ? -4.875 -28.266 1.355 1 98.31 130 LEU A CA 1
ATOM 995 C C . LEU A 1 130 ? -3.867 -28.719 2.402 1 98.31 130 LEU A C 1
ATOM 997 O O . LEU A 1 130 ? -2.799 -29.234 2.059 1 98.31 130 LEU A O 1
ATOM 1001 N N . HIS A 1 131 ? -4.246 -28.578 3.602 1 97.69 131 HIS A N 1
ATOM 1002 C CA . HIS A 1 131 ? -3.377 -29 4.695 1 97.69 131 HIS A CA 1
ATOM 1003 C C . HIS A 1 131 ? -3.172 -30.5 4.684 1 97.69 131 HIS A C 1
ATOM 1005 O O . HIS A 1 131 ? -2.049 -30.984 4.855 1 97.69 131 HIS A O 1
ATOM 1011 N N . GLN A 1 132 ? -4.23 -31.219 4.441 1 95.94 132 GLN A N 1
ATOM 1012 C CA . GLN A 1 132 ? -4.184 -32.688 4.383 1 95.94 132 GLN A CA 1
ATOM 1013 C C . GLN A 1 132 ? -3.209 -33.156 3.311 1 95.94 132 GLN A C 1
ATOM 1015 O O . GLN A 1 132 ? -2.531 -34.188 3.484 1 95.94 132 GLN A O 1
ATOM 1020 N N . PHE A 1 133 ? -3.127 -32.438 2.281 1 97.69 133 PHE A N 1
ATOM 1021 C CA . PHE A 1 133 ? -2.301 -32.844 1.149 1 97.69 133 PHE A CA 1
ATOM 1022 C C . PHE A 1 133 ? -0.859 -32.375 1.342 1 97.69 133 PHE A C 1
ATOM 1024 O O . PHE A 1 133 ? 0.036 -32.812 0.611 1 97.69 133 PHE A O 1
ATOM 1031 N N . SER A 1 134 ? -0.641 -31.516 2.309 1 97.88 134 SER A N 1
ATOM 1032 C CA . SER A 1 134 ? 0.691 -30.953 2.492 1 97.88 134 SER A CA 1
ATOM 1033 C C . SER A 1 134 ? 1.528 -31.812 3.439 1 97.88 134 SER A C 1
ATOM 1035 O O . SER A 1 134 ? 1.094 -32.125 4.547 1 97.88 134 SER A O 1
ATOM 1037 N N . ALA A 1 135 ? 2.717 -32.156 3.027 1 97.12 135 ALA A N 1
ATOM 1038 C CA . ALA A 1 135 ? 3.646 -32.906 3.879 1 97.12 135 ALA A CA 1
ATOM 1039 C C . ALA A 1 135 ? 4.145 -32.031 5.027 1 97.12 135 ALA A C 1
ATOM 1041 O O . ALA A 1 135 ? 4.234 -30.812 4.898 1 97.12 135 ALA A O 1
ATOM 1042 N N . PRO A 1 136 ? 4.484 -32.812 6.121 1 94.69 136 PRO A N 1
ATOM 1043 C CA . PRO A 1 136 ? 5.223 -32.031 7.125 1 94.69 136 PRO A CA 1
ATOM 1044 C C . PRO A 1 136 ? 6.488 -31.391 6.562 1 94.69 136 PRO A C 1
ATOM 1046 O O . PRO A 1 136 ? 7.246 -32.031 5.84 1 94.69 136 PRO A O 1
ATOM 1049 N N . GLY A 1 137 ? 6.688 -30.234 6.773 1 94.12 137 GLY A N 1
ATOM 1050 C CA . GLY A 1 137 ? 7.852 -29.531 6.254 1 94.12 137 GLY A CA 1
ATOM 1051 C C . GLY A 1 137 ? 7.688 -29.078 4.82 1 94.12 137 GLY A C 1
ATOM 1052 O O . GLY A 1 137 ? 8.586 -28.453 4.254 1 94.12 137 GLY A O 1
ATOM 1053 N N . GLY A 1 138 ? 6.551 -29.422 4.234 1 97.25 138 GLY A N 1
ATOM 1054 C CA . GLY A 1 138 ? 6.285 -29.016 2.863 1 97.25 138 GLY A CA 1
ATOM 1055 C C . GLY A 1 138 ? 5.84 -27.562 2.746 1 97.25 138 GLY A C 1
ATOM 1056 O O . GLY A 1 138 ? 6.02 -26.781 3.676 1 97.25 138 GLY A O 1
ATOM 1057 N N . TRP A 1 139 ? 5.383 -27.219 1.479 1 98.38 139 TRP A N 1
ATOM 1058 C CA . TRP A 1 139 ? 4.984 -25.844 1.198 1 98.38 139 TRP A CA 1
ATOM 1059 C C . TRP A 1 139 ? 3.578 -25.797 0.604 1 98.38 139 TRP A C 1
ATOM 1061 O O . TRP A 1 139 ? 3.193 -26.688 -0.165 1 98.38 139 TRP A O 1
ATOM 1071 N N . LEU A 1 140 ? 2.887 -24.812 1.008 1 98.81 140 LEU A N 1
ATOM 1072 C CA . LEU A 1 140 ? 1.713 -24.344 0.277 1 98.81 140 LEU A CA 1
ATOM 1073 C C . LEU A 1 140 ? 1.992 -23.016 -0.412 1 98.81 140 LEU A C 1
ATOM 1075 O O . LEU A 1 140 ? 2.389 -22.047 0.238 1 98.81 140 LEU A O 1
ATOM 1079 N N . SER A 1 141 ? 1.894 -23.047 -1.705 1 98.88 141 SER A N 1
ATOM 1080 C CA . SER A 1 141 ? 1.887 -21.828 -2.504 1 98.88 141 SER A CA 1
ATOM 1081 C C . SER A 1 141 ? 0.463 -21.344 -2.775 1 98.88 141 SER A C 1
ATOM 1083 O O . SER A 1 141 ? -0.241 -21.922 -3.609 1 98.88 141 SER A O 1
ATOM 1085 N N . LEU A 1 142 ? 0.079 -20.281 -2.072 1 98.94 142 LEU A N 1
ATOM 1086 C CA . LEU A 1 142 ? -1.297 -19.797 -2.121 1 98.94 142 LEU A CA 1
ATOM 1087 C C . LEU A 1 142 ? -1.368 -18.422 -2.77 1 98.94 142 LEU A C 1
ATOM 1089 O O . LEU A 1 142 ? -0.759 -17.469 -2.279 1 98.94 142 LEU A O 1
ATOM 1093 N N . ALA A 1 143 ? -2.012 -18.312 -3.916 1 98.81 143 ALA A N 1
ATOM 1094 C CA . ALA A 1 143 ? -2.277 -17.031 -4.559 1 98.81 143 ALA A CA 1
ATOM 1095 C C . ALA A 1 143 ? -3.777 -16.781 -4.699 1 98.81 143 ALA A C 1
ATOM 1097 O O . ALA A 1 143 ? -4.52 -17.672 -5.121 1 98.81 143 ALA A O 1
ATOM 1098 N N . PHE A 1 144 ? -4.211 -15.633 -4.316 1 98.31 144 PHE A N 1
ATOM 1099 C CA . PHE A 1 144 ? -5.648 -15.391 -4.277 1 98.31 144 PHE A CA 1
ATOM 1100 C C . PHE A 1 144 ? -5.965 -13.945 -4.656 1 98.31 144 PHE A C 1
ATOM 1102 O O . PHE A 1 144 ? -5.098 -13.07 -4.562 1 98.31 144 PHE A O 1
ATOM 1109 N N . TYR A 1 145 ? -7.18 -13.758 -5.16 1 97.19 145 TYR A N 1
ATOM 1110 C CA . TYR A 1 145 ? -7.645 -12.438 -5.578 1 97.19 145 TYR A CA 1
ATOM 1111 C C . TYR A 1 145 ? -7.82 -11.516 -4.379 1 97.19 145 TYR A C 1
ATOM 1113 O O . TYR A 1 145 ? -8.602 -11.812 -3.469 1 97.19 145 TYR A O 1
ATOM 1121 N N . ASN A 1 146 ? -7.188 -10.359 -4.41 1 98 146 ASN A N 1
ATOM 1122 C CA . ASN A 1 146 ? -7.008 -9.445 -3.291 1 98 146 ASN A CA 1
ATOM 1123 C C . ASN A 1 146 ? -8.164 -8.445 -3.195 1 98 146 ASN A C 1
ATOM 1125 O O . ASN A 1 146 ? -8.289 -7.551 -4.035 1 98 146 ASN A O 1
ATOM 1129 N N . LYS A 1 147 ? -8.93 -8.578 -2.176 1 97 147 LYS A N 1
ATOM 1130 C CA . LYS A 1 147 ? -10.047 -7.668 -1.963 1 97 147 LYS A CA 1
ATOM 1131 C C . LYS A 1 147 ? -9.57 -6.223 -1.861 1 97 147 LYS A C 1
ATOM 1133 O O . LYS A 1 147 ? -10.219 -5.309 -2.383 1 97 147 LYS A O 1
ATOM 1138 N N . ASP A 1 148 ? -8.453 -5.984 -1.179 1 97.81 148 ASP A N 1
ATOM 1139 C CA . ASP A 1 148 ? -7.934 -4.629 -1.023 1 97.81 148 ASP A CA 1
ATOM 1140 C C . ASP A 1 148 ? -7.609 -4.008 -2.379 1 97.81 148 ASP A C 1
ATOM 1142 O O . ASP A 1 148 ? -7.832 -2.812 -2.588 1 97.81 148 ASP A O 1
ATOM 1146 N N . ALA A 1 149 ? -7.062 -4.805 -3.27 1 97.69 149 ALA A N 1
ATOM 1147 C CA . ALA A 1 149 ? -6.766 -4.293 -4.605 1 97.69 149 ALA A CA 1
ATOM 1148 C C . ALA A 1 149 ? -8.039 -3.869 -5.328 1 97.69 149 ALA A C 1
ATOM 1150 O O . ALA A 1 149 ? -8.047 -2.879 -6.059 1 97.69 149 ALA A O 1
ATOM 1151 N N . LEU A 1 150 ? -9.078 -4.645 -5.16 1 95.56 150 LEU A N 1
ATOM 1152 C CA . LEU A 1 150 ? -10.367 -4.297 -5.754 1 95.56 150 LEU A CA 1
ATOM 1153 C C . LEU A 1 150 ? -10.891 -2.984 -5.18 1 95.56 150 LEU A C 1
ATOM 1155 O O . LEU A 1 150 ? -11.359 -2.119 -5.922 1 95.56 150 LEU A O 1
ATOM 1159 N N . ILE A 1 151 ? -10.805 -2.861 -3.895 1 96.94 151 ILE A N 1
ATOM 1160 C CA . ILE A 1 151 ? -11.219 -1.63 -3.23 1 96.94 151 ILE A CA 1
ATOM 1161 C C . ILE A 1 151 ? -10.406 -0.455 -3.771 1 96.94 151 ILE A C 1
ATOM 1163 O O . ILE A 1 151 ? -10.969 0.581 -4.137 1 96.94 151 ILE A O 1
ATOM 1167 N N . TYR A 1 152 ? -9.141 -0.617 -3.889 1 98.12 152 TYR A N 1
ATOM 1168 C CA . TYR A 1 152 ? -8.266 0.468 -4.316 1 98.12 152 TYR A CA 1
ATOM 1169 C C . TYR A 1 152 ? -8.57 0.887 -5.75 1 98.12 152 TYR A C 1
ATOM 1171 O O . TYR A 1 152 ? -8.602 2.08 -6.059 1 98.12 152 TYR A O 1
ATOM 1179 N N . ARG A 1 153 ? -8.781 -0.066 -6.602 1 96.19 153 ARG A N 1
ATOM 1180 C CA . ARG A 1 153 ? -9.148 0.237 -7.98 1 96.19 153 ARG A CA 1
ATOM 1181 C C . ARG A 1 153 ? -10.43 1.055 -8.039 1 96.19 153 ARG A C 1
ATOM 1183 O O . ARG A 1 153 ? -10.547 1.987 -8.836 1 96.19 153 ARG A O 1
ATOM 1190 N N . ASN A 1 154 ? -11.383 0.674 -7.234 1 95.25 154 ASN A N 1
ATOM 1191 C CA . ASN A 1 154 ? -12.641 1.417 -7.195 1 95.25 154 ASN A CA 1
ATOM 1192 C C . ASN A 1 154 ? -12.445 2.824 -6.641 1 95.25 154 ASN A C 1
ATOM 1194 O O . ASN A 1 154 ? -13.102 3.768 -7.074 1 95.25 154 ASN A O 1
ATOM 1198 N N . LEU A 1 155 ? -11.562 2.982 -5.668 1 97.75 155 LEU A N 1
ATOM 1199 C CA . LEU A 1 155 ? -11.219 4.312 -5.184 1 97.75 155 LEU A CA 1
ATOM 1200 C C . LEU A 1 155 ? -10.664 5.176 -6.312 1 97.75 155 LEU A C 1
ATOM 1202 O O . LEU A 1 155 ? -11.117 6.305 -6.516 1 97.75 155 LEU A O 1
ATOM 1206 N N . LEU A 1 156 ? -9.742 4.617 -7.094 1 97.56 156 LEU A N 1
ATOM 1207 C CA . LEU A 1 156 ? -9.086 5.363 -8.164 1 97.56 156 LEU A CA 1
ATOM 1208 C C . LEU A 1 156 ? -10.086 5.762 -9.242 1 97.56 156 LEU A C 1
ATOM 1210 O O . LEU A 1 156 ? -9.945 6.816 -9.867 1 97.56 156 LEU A O 1
ATOM 1214 N N . LYS A 1 157 ? -11.094 4.969 -9.383 1 95.69 157 LYS A N 1
ATOM 1215 C CA . LYS A 1 157 ? -12.07 5.215 -10.438 1 95.69 157 LYS A CA 1
ATOM 1216 C C . LYS A 1 157 ? -13.219 6.078 -9.93 1 95.69 157 LYS A C 1
ATOM 1218 O O . LYS A 1 157 ? -14.133 6.422 -10.688 1 95.69 157 LYS A O 1
ATOM 1223 N N . GLY A 1 158 ? -13.25 6.387 -8.68 1 96.19 158 GLY A N 1
ATOM 1224 C CA . GLY A 1 158 ? -14.281 7.234 -8.109 1 96.19 158 GLY A CA 1
ATOM 1225 C C . GLY A 1 158 ? -15.602 6.516 -7.906 1 96.19 158 GLY A C 1
ATOM 1226 O O . GLY A 1 158 ? -16.672 7.145 -7.91 1 96.19 158 GLY A O 1
ATOM 1227 N N . HIS A 1 159 ? -15.57 5.168 -7.828 1 94.44 159 HIS A N 1
ATOM 1228 C CA . HIS A 1 159 ? -16.781 4.395 -7.586 1 94.44 159 HIS A CA 1
ATOM 1229 C C . HIS A 1 159 ? -17.125 4.367 -6.102 1 94.44 159 HIS A C 1
ATOM 1231 O O . HIS A 1 159 ? -17.281 3.295 -5.516 1 94.44 159 HIS A O 1
ATOM 1237 N N . PHE A 1 160 ? -17.375 5.543 -5.547 1 95.5 160 PHE A N 1
ATOM 1238 C CA . PHE A 1 160 ? -17.531 5.711 -4.105 1 95.5 160 PHE A CA 1
ATOM 1239 C C . PHE A 1 160 ? -18.844 5.109 -3.623 1 95.5 160 PHE A C 1
ATOM 1241 O O . PHE A 1 160 ? -18.906 4.566 -2.52 1 95.5 160 PHE A O 1
ATOM 1248 N N . ARG A 1 161 ? -19.906 5.219 -4.41 1 91.62 161 ARG A N 1
ATOM 1249 C CA . ARG A 1 161 ? -21.172 4.605 -4.051 1 91.62 161 ARG A CA 1
ATOM 1250 C C . ARG A 1 161 ? -21.031 3.098 -3.879 1 91.62 161 ARG A C 1
ATOM 1252 O O . ARG A 1 161 ? -21.562 2.523 -2.924 1 91.62 161 ARG A O 1
ATOM 1259 N N . LYS A 1 162 ? -20.344 2.484 -4.832 1 90.81 162 LYS A N 1
ATOM 1260 C CA . LYS A 1 162 ? -20.078 1.05 -4.758 1 90.81 162 LYS A CA 1
ATOM 1261 C C . LYS A 1 162 ? -19.312 0.694 -3.486 1 90.81 162 LYS A C 1
ATOM 1263 O O . LYS A 1 162 ? -19.594 -0.322 -2.848 1 90.81 162 LYS A O 1
ATOM 1268 N N . LEU A 1 163 ? -18.406 1.521 -3.107 1 92.75 163 LEU A N 1
ATOM 1269 C CA . LEU A 1 163 ? -17.578 1.288 -1.927 1 92.75 163 LEU A CA 1
ATOM 1270 C C . LEU A 1 163 ? -18.391 1.424 -0.651 1 92.75 163 LEU A C 1
ATOM 1272 O O . LEU A 1 163 ? -18.219 0.653 0.295 1 92.75 163 LEU A O 1
ATOM 1276 N N . ARG A 1 164 ? -19.312 2.348 -0.638 1 90.75 164 ARG A N 1
ATOM 1277 C CA . ARG A 1 164 ? -20.188 2.545 0.522 1 90.75 164 ARG A CA 1
ATOM 1278 C C . ARG A 1 164 ? -21.078 1.33 0.751 1 90.75 164 ARG A C 1
ATOM 1280 O O . ARG A 1 164 ? -21.344 0.964 1.895 1 90.75 164 ARG A O 1
ATOM 1287 N N . LYS A 1 165 ? -21.422 0.698 -0.305 1 86.12 165 LYS A N 1
ATOM 1288 C CA . LYS A 1 165 ? -22.328 -0.448 -0.224 1 86.12 165 LYS A CA 1
ATOM 1289 C C . LYS A 1 165 ? -21.562 -1.729 0.085 1 86.12 165 LYS A C 1
ATOM 1291 O O . LYS A 1 165 ? -22.156 -2.766 0.376 1 86.12 165 LYS A O 1
ATOM 1296 N N . GLU A 1 166 ? -20.25 -1.611 0.142 1 79.5 166 GLU A N 1
ATOM 1297 C CA . GLU A 1 166 ? -19.359 -2.746 0.378 1 79.5 166 GLU A CA 1
ATOM 1298 C C . GLU A 1 166 ? -19.703 -3.918 -0.535 1 79.5 166 GLU A C 1
ATOM 1300 O O . GLU A 1 166 ? -19.719 -5.07 -0.097 1 79.5 166 GLU A O 1
ATOM 1305 N N . GLN A 1 167 ? -20.203 -3.666 -1.655 1 70.94 167 GLN A N 1
ATOM 1306 C CA . GLN A 1 167 ? -20.547 -4.68 -2.648 1 70.94 167 GLN A CA 1
ATOM 1307 C C . GLN A 1 167 ? -19.406 -4.867 -3.652 1 70.94 167 GLN A C 1
ATOM 1309 O O . GLN A 1 167 ? -19.297 -4.113 -4.621 1 70.94 167 GLN A O 1
ATOM 1314 N N . PHE A 1 168 ? -18.578 -5.781 -3.416 1 69.75 168 PHE A N 1
ATOM 1315 C CA . PHE A 1 168 ? -17.391 -5.918 -4.254 1 69.75 168 PHE A CA 1
ATOM 1316 C C . PHE A 1 168 ? -17.5 -7.145 -5.152 1 69.75 168 PHE A C 1
ATOM 1318 O O . PHE A 1 168 ? -16.656 -7.359 -6.023 1 69.75 168 PHE A O 1
ATOM 1325 N N . ALA A 1 169 ? -18.531 -7.844 -4.949 1 68.06 169 ALA A N 1
ATOM 1326 C CA . ALA A 1 169 ? -18.688 -9.062 -5.738 1 68.06 169 ALA A CA 1
ATOM 1327 C C . ALA A 1 169 ? -19.047 -8.742 -7.188 1 68.06 169 ALA A C 1
ATOM 1329 O O . ALA A 1 169 ? -19.797 -7.801 -7.453 1 68.06 169 ALA A O 1
ATOM 1330 N N . GLY A 1 170 ? -18.25 -9.289 -8.164 1 60.5 170 GLY A N 1
ATOM 1331 C CA . GLY A 1 170 ? -18.672 -9.195 -9.555 1 60.5 170 GLY A CA 1
ATOM 1332 C C . GLY A 1 170 ? -20.078 -9.727 -9.781 1 60.5 170 GLY A C 1
ATOM 1333 O O . GLY A 1 170 ? -20.516 -10.656 -9.102 1 60.5 170 GLY A O 1
ATOM 1334 N N . GLU A 1 171 ? -20.953 -8.828 -10.43 1 54.41 171 GLU A N 1
ATOM 1335 C CA . GLU A 1 171 ? -22.297 -9.281 -10.797 1 54.41 171 GLU A CA 1
ATOM 1336 C C . GLU A 1 171 ? -22.312 -9.891 -12.195 1 54.41 171 GLU A C 1
ATOM 1338 O O . GLU A 1 171 ? -21.562 -9.453 -13.078 1 54.41 171 GLU A O 1
ATOM 1343 N N . GLY A 1 172 ? -23.031 -11.109 -12.367 1 53.34 172 GLY A N 1
ATOM 1344 C CA . GLY A 1 172 ? -23.312 -11.695 -13.664 1 53.34 172 GLY A CA 1
ATOM 1345 C C . GLY A 1 172 ? -22.078 -12.195 -14.383 1 53.34 172 GLY A C 1
ATOM 1346 O O . GLY A 1 172 ? -21.297 -12.969 -13.82 1 53.34 172 GLY A O 1
ATOM 1347 N N . ARG A 1 173 ? -21.969 -11.43 -15.539 1 49.78 173 ARG A N 1
ATOM 1348 C CA . ARG A 1 173 ? -20.984 -11.789 -16.547 1 49.78 173 ARG A CA 1
ATOM 1349 C C . ARG A 1 173 ? -19.641 -11.133 -16.266 1 49.78 173 ARG A C 1
ATOM 1351 O O . ARG A 1 173 ? -18.766 -11.086 -17.125 1 49.78 173 ARG A O 1
ATOM 1358 N N . SER A 1 174 ? -19.281 -10.812 -15.07 1 59.66 174 SER A N 1
ATOM 1359 C CA . SER A 1 174 ? -18.078 -10.039 -14.805 1 59.66 174 SER A CA 1
ATOM 1360 C C . SER A 1 174 ? -16.891 -10.953 -14.539 1 59.66 174 SER A C 1
ATOM 1362 O O . SER A 1 174 ? -17.047 -12.07 -14.047 1 59.66 174 SER A O 1
ATOM 1364 N N . LEU A 1 175 ? -15.68 -10.594 -15.086 1 66.81 175 LEU A N 1
ATOM 1365 C CA . LEU A 1 175 ? -14.414 -11.281 -14.836 1 66.81 175 LEU A CA 1
ATOM 1366 C C . LEU A 1 175 ? -13.945 -11.047 -13.398 1 66.81 175 LEU A C 1
ATOM 1368 O O . LEU A 1 175 ? -12.922 -11.602 -12.984 1 66.81 175 LEU A O 1
ATOM 1372 N N . THR A 1 176 ? -14.781 -10.367 -12.68 1 72.25 176 THR A N 1
ATOM 1373 C CA . THR A 1 176 ? -14.508 -10.203 -11.258 1 72.25 176 THR A CA 1
ATOM 1374 C C . THR A 1 176 ? -15.031 -11.398 -10.461 1 72.25 176 THR A C 1
ATOM 1376 O O . THR A 1 176 ? -16.188 -11.797 -10.625 1 72.25 176 THR A O 1
ATOM 1379 N N . PRO A 1 177 ? -14.078 -11.953 -9.719 1 82 177 PRO A N 1
ATOM 1380 C CA . PRO A 1 177 ? -14.492 -13.125 -8.953 1 82 177 PRO A CA 1
ATOM 1381 C C . PRO A 1 177 ? -15.648 -12.828 -8 1 82 177 PRO A C 1
ATOM 1383 O O . PRO A 1 177 ? -15.859 -11.672 -7.621 1 82 177 PRO A O 1
ATOM 1386 N N . GLN A 1 178 ? -16.297 -13.805 -7.617 1 78.44 178 GLN A N 1
ATOM 1387 C CA . GLN A 1 178 ? -17.469 -13.734 -6.762 1 78.44 178 GLN A CA 1
ATOM 1388 C C . GLN A 1 178 ? -17.094 -13.336 -5.34 1 78.44 178 GLN A C 1
ATOM 1390 O O . GLN A 1 178 ? -17.828 -12.609 -4.676 1 78.44 178 GLN A O 1
ATOM 1395 N N . ARG A 1 179 ? -15.844 -13.812 -4.93 1 87.06 179 ARG A N 1
ATOM 1396 C CA . ARG A 1 179 ? -15.469 -13.609 -3.537 1 87.06 179 ARG A CA 1
ATOM 1397 C C . ARG A 1 179 ? -14.016 -13.148 -3.43 1 87.06 179 ARG A C 1
ATOM 1399 O O . ARG A 1 179 ? -13.133 -13.938 -3.072 1 87.06 179 ARG A O 1
ATOM 1406 N N . PRO A 1 180 ? -13.82 -11.906 -3.695 1 93.94 180 PRO A N 1
ATOM 1407 C CA . PRO A 1 180 ? -12.484 -11.422 -3.332 1 93.94 180 PRO A CA 1
ATOM 1408 C C . PRO A 1 180 ? -12.164 -11.648 -1.856 1 93.94 180 PRO A C 1
ATOM 1410 O O . PRO A 1 180 ? -13.055 -11.594 -1.01 1 93.94 180 PRO A O 1
ATOM 1413 N N . LEU A 1 181 ? -10.906 -11.93 -1.568 1 96.94 181 LEU A N 1
ATOM 1414 C CA . LEU A 1 181 ? -10.586 -12.336 -0.205 1 96.94 181 LEU A CA 1
ATOM 1415 C C . LEU A 1 181 ? -9.938 -11.188 0.564 1 96.94 181 LEU A C 1
ATOM 1417 O O . LEU A 1 181 ? -9.047 -10.516 0.045 1 96.94 181 LEU A O 1
ATOM 1421 N N . ASP A 1 182 ? -10.414 -10.953 1.763 1 97 182 ASP A N 1
ATOM 1422 C CA . ASP A 1 182 ? -9.742 -10.078 2.713 1 97 182 ASP A CA 1
ATOM 1423 C C . ASP A 1 182 ? -8.5 -10.758 3.301 1 97 182 ASP A C 1
ATOM 1425 O O . ASP A 1 182 ? -8.617 -11.773 3.986 1 97 182 ASP A O 1
ATOM 1429 N N . PRO A 1 183 ? -7.359 -10.188 3.041 1 98.12 183 PRO A N 1
ATOM 1430 C CA . PRO A 1 183 ? -6.145 -10.867 3.504 1 98.12 183 PRO A CA 1
ATOM 1431 C C . PRO A 1 183 ? -6.113 -11.047 5.02 1 98.12 183 PRO A C 1
ATOM 1433 O O . PRO A 1 183 ? -5.555 -12.023 5.52 1 98.12 183 PRO A O 1
ATOM 1436 N N . ARG A 1 184 ? -6.617 -10.141 5.785 1 97.94 184 ARG A N 1
ATOM 1437 C CA . ARG A 1 184 ? -6.633 -10.258 7.238 1 97.94 184 ARG A CA 1
ATOM 1438 C C . ARG A 1 184 ? -7.504 -11.43 7.684 1 97.94 184 ARG A C 1
ATOM 1440 O O . ARG A 1 184 ? -7.129 -12.18 8.586 1 97.94 184 ARG A O 1
ATOM 1447 N N . GLU A 1 185 ? -8.672 -11.602 7.035 1 97.5 185 GLU A N 1
ATOM 1448 C CA . GLU A 1 185 ? -9.562 -12.719 7.348 1 97.5 185 GLU A CA 1
ATOM 1449 C C . GLU A 1 185 ? -8.914 -14.055 6.984 1 97.5 185 GLU A C 1
ATOM 1451 O O . GLU A 1 185 ? -8.992 -15.016 7.75 1 97.5 185 GLU A O 1
ATOM 1456 N N . LEU A 1 186 ? -8.312 -14.094 5.852 1 98.44 186 LEU A N 1
ATOM 1457 C CA . LEU A 1 186 ? -7.648 -15.32 5.426 1 98.44 186 LEU A CA 1
ATOM 1458 C C . LEU A 1 186 ? -6.5 -15.672 6.363 1 98.44 186 LEU A C 1
ATOM 1460 O O . LEU A 1 186 ? -6.34 -16.828 6.746 1 98.44 186 LEU A O 1
ATOM 1464 N N . LYS A 1 187 ? -5.699 -14.688 6.707 1 98.38 187 LYS A N 1
ATOM 1465 C CA . LYS A 1 187 ? -4.59 -14.906 7.629 1 98.38 187 LYS A CA 1
ATOM 1466 C C . LYS A 1 187 ? -5.082 -15.469 8.961 1 98.38 187 LYS A C 1
ATOM 1468 O O . LYS A 1 187 ? -4.488 -16.406 9.5 1 98.38 187 LYS A O 1
ATOM 1473 N N . ALA A 1 188 ? -6.133 -14.914 9.445 1 98.19 188 ALA A N 1
ATOM 1474 C CA . ALA A 1 188 ? -6.719 -15.383 10.695 1 98.19 188 ALA A CA 1
ATOM 1475 C C . ALA A 1 188 ? -7.172 -16.844 10.578 1 98.19 188 ALA A C 1
ATOM 1477 O O . ALA A 1 188 ? -6.961 -17.641 11.492 1 98.19 188 ALA A O 1
ATOM 1478 N N . ALA A 1 189 ? -7.773 -17.172 9.484 1 98.12 189 ALA A N 1
ATOM 1479 C CA . ALA A 1 189 ? -8.273 -18.516 9.258 1 98.12 189 ALA A CA 1
ATOM 1480 C C . ALA A 1 189 ? -7.125 -19.516 9.148 1 98.12 189 ALA A C 1
ATOM 1482 O O . ALA A 1 189 ? -7.281 -20.703 9.484 1 98.12 189 ALA A O 1
ATOM 1483 N N . MET A 1 190 ? -5.969 -19.062 8.719 1 98.06 190 MET A N 1
ATOM 1484 C CA . MET A 1 190 ? -4.855 -19.953 8.414 1 98.06 190 MET A CA 1
ATOM 1485 C C . MET A 1 190 ? -3.947 -20.125 9.633 1 98.06 190 MET A C 1
ATOM 1487 O O . MET A 1 190 ? -3.174 -21.078 9.703 1 98.06 190 MET A O 1
ATOM 1491 N N . GLN A 1 191 ? -3.994 -19.234 10.562 1 95.94 191 GLN A N 1
ATOM 1492 C CA . GLN A 1 191 ? -3.002 -19.094 11.625 1 95.94 191 GLN A CA 1
ATOM 1493 C C . GLN A 1 191 ? -2.877 -20.375 12.438 1 95.94 191 GLN A C 1
ATOM 1495 O O . GLN A 1 191 ? -1.788 -20.719 12.906 1 95.94 191 GLN A O 1
ATOM 1500 N N . SER A 1 192 ? -3.934 -21.125 12.578 1 95.38 192 SER A N 1
ATOM 1501 C CA . SER A 1 192 ? -3.9 -22.312 13.43 1 95.38 192 SER A CA 1
ATOM 1502 C C . SER A 1 192 ? -3.215 -23.484 12.734 1 95.38 192 SER A C 1
ATOM 1504 O O . SER A 1 192 ? -2.65 -24.359 13.391 1 95.38 192 SER A O 1
ATOM 1506 N N . ALA A 1 193 ? -3.156 -23.453 11.43 1 97.19 193 ALA A N 1
ATOM 1507 C CA . ALA A 1 193 ? -2.695 -24.641 10.711 1 97.19 193 ALA A CA 1
ATOM 1508 C C . ALA A 1 193 ? -1.473 -24.312 9.859 1 97.19 193 ALA A C 1
ATOM 1510 O O . ALA A 1 193 ? -0.778 -25.234 9.398 1 97.19 193 ALA A O 1
ATOM 1511 N N . TRP A 1 194 ? -1.24 -23.062 9.695 1 97.81 194 TRP A N 1
ATOM 1512 C CA . TRP A 1 194 ? -0.177 -22.672 8.773 1 97.81 194 TRP A CA 1
ATOM 1513 C C . TRP A 1 194 ? 0.687 -21.562 9.383 1 97.81 194 TRP A C 1
ATOM 1515 O O . TRP A 1 194 ? 0.192 -20.719 10.125 1 97.81 194 TRP A O 1
ATOM 1525 N N . ARG A 1 195 ? 1.935 -21.609 9.086 1 97.94 195 ARG A N 1
ATOM 1526 C CA . ARG A 1 195 ? 2.822 -20.453 9.227 1 97.94 195 ARG A CA 1
ATOM 1527 C C . ARG A 1 195 ? 3.059 -19.781 7.883 1 97.94 195 ARG A C 1
ATOM 1529 O O . ARG A 1 195 ? 3.422 -20.438 6.906 1 97.94 195 ARG A O 1
ATOM 1536 N N . ILE A 1 196 ? 2.832 -18.547 7.793 1 98.12 196 ILE A N 1
ATOM 1537 C CA . ILE A 1 196 ? 3.062 -17.797 6.566 1 98.12 196 ILE A CA 1
ATOM 1538 C C . ILE A 1 196 ? 4.484 -17.234 6.559 1 98.12 196 ILE A C 1
ATOM 1540 O O . ILE A 1 196 ? 4.809 -16.328 7.324 1 98.12 196 ILE A O 1
ATOM 1544 N N . ASP A 1 197 ? 5.309 -17.688 5.633 1 97.56 197 ASP A N 1
ATOM 1545 C CA . ASP A 1 197 ? 6.738 -17.391 5.645 1 97.56 197 ASP A CA 1
ATOM 1546 C C . ASP A 1 197 ? 7.074 -16.281 4.641 1 97.56 197 ASP A C 1
ATOM 1548 O O . ASP A 1 197 ? 8.148 -15.695 4.699 1 97.56 197 ASP A O 1
ATOM 1552 N N . GLY A 1 198 ? 6.223 -16.109 3.752 1 97.75 198 GLY A N 1
ATOM 1553 C CA . GLY A 1 198 ? 6.445 -15.086 2.738 1 97.75 198 GLY A CA 1
ATOM 1554 C C . GLY A 1 198 ? 5.156 -14.555 2.135 1 97.75 198 GLY A C 1
ATOM 1555 O O . GLY A 1 198 ? 4.199 -15.312 1.944 1 97.75 198 GLY A O 1
ATOM 1556 N N . GLU A 1 199 ? 5.137 -13.289 1.862 1 98.69 199 GLU A N 1
ATOM 1557 C CA . GLU A 1 199 ? 3.998 -12.617 1.24 1 98.69 199 GLU A CA 1
ATOM 1558 C C . GLU A 1 199 ? 4.449 -11.695 0.113 1 98.69 199 GLU A C 1
ATOM 1560 O O . GLU A 1 199 ? 5.355 -10.883 0.296 1 98.69 199 GLU A O 1
ATOM 1565 N N . SER A 1 200 ? 3.926 -11.875 -1.06 1 98.88 200 SER A N 1
ATOM 1566 C CA . SER A 1 200 ? 4.195 -11.023 -2.209 1 98.88 200 SER A CA 1
ATOM 1567 C C . SER A 1 200 ? 2.904 -10.516 -2.842 1 98.88 200 SER A C 1
ATOM 1569 O O . SER A 1 200 ? 1.856 -11.156 -2.715 1 98.88 200 SER A O 1
ATOM 1571 N N . GLY A 1 201 ? 2.992 -9.336 -3.436 1 98.94 201 GLY A N 1
ATOM 1572 C CA . GLY A 1 201 ? 1.932 -8.867 -4.316 1 98.94 201 GLY A CA 1
ATOM 1573 C C . GLY A 1 201 ? 2.221 -9.125 -5.785 1 98.94 201 GLY A C 1
ATOM 1574 O O . GLY A 1 201 ? 3.363 -9 -6.23 1 98.94 201 GLY A O 1
ATOM 1575 N N . VAL A 1 202 ? 1.199 -9.539 -6.52 1 98.75 202 VAL A N 1
ATOM 1576 C CA . VAL A 1 202 ? 1.291 -9.75 -7.961 1 98.75 202 VAL A CA 1
ATOM 1577 C C . VAL A 1 202 ? 0.637 -8.578 -8.695 1 98.75 202 VAL A C 1
ATOM 1579 O O . VAL A 1 202 ? -0.557 -8.32 -8.523 1 98.75 202 VAL A O 1
ATOM 1582 N N . ARG A 1 203 ? 1.461 -7.938 -9.562 1 98.5 203 ARG A N 1
ATOM 1583 C CA . ARG A 1 203 ? 1.045 -6.73 -10.273 1 98.5 203 ARG A CA 1
ATOM 1584 C C . ARG A 1 203 ? 0.719 -5.605 -9.289 1 98.5 203 ARG A C 1
ATOM 1586 O O . ARG A 1 203 ? -0.401 -5.09 -9.281 1 98.5 203 ARG A O 1
ATOM 1593 N N . VAL A 1 204 ? 1.752 -5.164 -8.531 1 98.81 204 VAL A N 1
ATOM 1594 C CA . VAL A 1 204 ? 1.584 -4.199 -7.453 1 98.81 204 VAL A CA 1
ATOM 1595 C C . VAL A 1 204 ? 1.48 -2.789 -8.031 1 98.81 204 VAL A C 1
ATOM 1597 O O . VAL A 1 204 ? 1.03 -1.864 -7.348 1 98.81 204 VAL A O 1
ATOM 1600 N N . PHE A 1 205 ? 1.914 -2.621 -9.281 1 98.69 205 PHE A N 1
ATOM 1601 C CA . PHE A 1 205 ? 1.771 -1.278 -9.828 1 98.69 205 PHE A CA 1
ATOM 1602 C C . PHE A 1 205 ? 1.279 -1.33 -11.266 1 98.69 205 PHE A C 1
ATOM 1604 O O . PHE A 1 205 ? 0.605 -0.409 -11.734 1 98.69 205 PHE A O 1
ATOM 1611 N N . HIS A 1 206 ? 1.525 -2.406 -12 1 98.19 206 HIS A N 1
ATOM 1612 C CA . HIS A 1 206 ? 1.204 -2.482 -13.414 1 98.19 206 HIS A CA 1
ATOM 1613 C C . HIS A 1 206 ? -0.275 -2.203 -13.664 1 98.19 206 HIS A C 1
ATOM 1615 O O . HIS A 1 206 ? -0.626 -1.433 -14.562 1 98.19 206 HIS A O 1
ATOM 1621 N N . ASP A 1 207 ? -1.127 -2.807 -12.852 1 96.56 207 ASP A N 1
ATOM 1622 C CA . ASP A 1 207 ? -2.57 -2.693 -13.039 1 96.56 207 ASP A CA 1
ATOM 1623 C C . ASP A 1 207 ? -3.047 -1.267 -12.773 1 96.56 207 ASP A C 1
ATOM 1625 O O . ASP A 1 207 ? -4.176 -0.911 -13.109 1 96.56 207 ASP A O 1
ATOM 1629 N N . TYR A 1 208 ? -2.236 -0.445 -12.164 1 97.62 208 TYR A N 1
ATOM 1630 C CA . TYR A 1 208 ? -2.635 0.901 -11.766 1 97.62 208 TYR A CA 1
ATOM 1631 C C . TYR A 1 208 ? -2.012 1.945 -12.688 1 97.62 208 TYR A C 1
ATOM 1633 O O . TYR A 1 208 ? -2.303 3.139 -12.57 1 97.62 208 TYR A O 1
ATOM 1641 N N . MET A 1 209 ? -1.157 1.487 -13.602 1 96.81 209 MET A N 1
ATOM 1642 C CA . MET A 1 209 ? -0.533 2.406 -14.547 1 96.81 209 MET A CA 1
ATOM 1643 C C . MET A 1 209 ? -1.573 3.012 -15.484 1 96.81 209 MET A C 1
ATOM 1645 O O . MET A 1 209 ? -2.449 2.305 -15.984 1 96.81 209 MET A O 1
ATOM 1649 N N . PRO A 1 210 ? -1.4 4.328 -15.664 1 94.5 210 PRO A N 1
ATOM 1650 C CA . PRO A 1 210 ? -2.178 4.863 -16.781 1 94.5 210 PRO A CA 1
ATOM 1651 C C . PRO A 1 210 ? -1.896 4.137 -18.094 1 94.5 210 PRO A C 1
ATOM 1653 O O . PRO A 1 210 ? -0.756 3.74 -18.359 1 94.5 210 PRO A O 1
ATOM 1656 N N . VAL A 1 211 ? -2.926 4.039 -18.859 1 92.19 211 VAL A N 1
ATOM 1657 C CA . VAL A 1 211 ? -2.898 3.221 -20.062 1 92.19 211 VAL A CA 1
ATOM 1658 C C . VAL A 1 211 ? -1.767 3.686 -20.969 1 92.19 211 VAL A C 1
ATOM 1660 O O . VAL A 1 211 ? -1.085 2.865 -21.594 1 92.19 211 VAL A O 1
ATOM 1663 N N . GLU A 1 212 ? -1.545 4.977 -21.062 1 93.62 212 GLU A N 1
ATOM 1664 C CA . GLU A 1 212 ? -0.514 5.516 -21.938 1 93.62 212 GLU A CA 1
ATOM 1665 C C . GLU A 1 212 ? 0.877 5.066 -21.5 1 93.62 212 GLU A C 1
ATOM 1667 O O . GLU A 1 212 ? 1.747 4.812 -22.344 1 93.62 212 GLU A O 1
ATOM 1672 N N . PHE A 1 213 ? 1.084 4.996 -20.234 1 94.25 213 PHE A N 1
ATOM 1673 C CA . PHE A 1 213 ? 2.375 4.562 -19.719 1 94.25 213 PHE A CA 1
ATOM 1674 C C . PHE A 1 213 ? 2.52 3.047 -19.812 1 94.25 213 PHE A C 1
ATOM 1676 O O . PHE A 1 213 ? 3.604 2.541 -20.109 1 94.25 213 PHE A O 1
ATOM 1683 N N . GLN A 1 214 ? 1.432 2.348 -19.562 1 93 214 GLN A N 1
ATOM 1684 C CA . GLN A 1 214 ? 1.428 0.894 -19.672 1 93 214 GLN A CA 1
ATOM 1685 C C . GLN A 1 214 ? 1.806 0.454 -21.094 1 93 214 GLN A C 1
ATOM 1687 O O . GLN A 1 214 ? 2.582 -0.486 -21.266 1 93 214 GLN A O 1
ATOM 1692 N N . ALA A 1 215 ? 1.322 1.142 -22.094 1 92.06 215 ALA A N 1
ATOM 1693 C CA . ALA A 1 215 ? 1.536 0.82 -23.5 1 92.06 215 ALA A CA 1
ATOM 1694 C C . ALA A 1 215 ? 2.99 1.051 -23.891 1 92.06 215 ALA A C 1
ATOM 1696 O O . ALA A 1 215 ? 3.514 0.367 -24.781 1 92.06 215 ALA A O 1
ATOM 1697 N N . ARG A 1 216 ? 3.641 1.965 -23.25 1 94.31 216 ARG A N 1
ATOM 1698 C CA . ARG A 1 216 ? 4.996 2.352 -23.609 1 94.31 216 ARG A CA 1
ATOM 1699 C C . ARG A 1 216 ? 6.027 1.516 -22.859 1 94.31 216 ARG A C 1
ATOM 1701 O O . ARG A 1 216 ? 7.191 1.446 -23.266 1 94.31 216 ARG A O 1
ATOM 1708 N N . ALA A 1 217 ? 5.605 0.89 -21.812 1 95.12 217 ALA A N 1
ATOM 1709 C CA . ALA A 1 217 ? 6.551 0.171 -20.953 1 95.12 217 ALA A CA 1
ATOM 1710 C C . ALA A 1 217 ? 6.984 -1.139 -21.609 1 95.12 217 ALA A C 1
ATOM 1712 O O . ALA A 1 217 ? 6.164 -1.859 -22.188 1 95.12 217 ALA A O 1
ATOM 1713 N N . GLU A 1 218 ? 8.289 -1.381 -21.562 1 95.69 218 GLU A N 1
ATOM 1714 C CA . GLU A 1 218 ? 8.82 -2.643 -22.062 1 95.69 218 GLU A CA 1
ATOM 1715 C C . GLU A 1 218 ? 8.656 -3.76 -21.047 1 95.69 218 GLU A C 1
ATOM 1717 O O . GLU A 1 218 ? 8.883 -3.555 -19.844 1 95.69 218 GLU A O 1
ATOM 1722 N N . LEU A 1 219 ? 8.328 -4.895 -21.547 1 96 219 LEU A N 1
ATOM 1723 C CA . LEU A 1 219 ? 8 -6.027 -20.688 1 96 219 LEU A CA 1
ATOM 1724 C C . LEU A 1 219 ? 9.164 -6.352 -19.75 1 96 219 LEU A C 1
ATOM 1726 O O . LEU A 1 219 ? 8.969 -6.539 -18.547 1 96 219 LEU A O 1
ATOM 1730 N N . PRO A 1 220 ? 10.445 -6.41 -20.203 1 96.62 220 PRO A N 1
ATOM 1731 C CA . PRO A 1 220 ? 11.539 -6.727 -19.266 1 96.62 220 PRO A CA 1
ATOM 1732 C C . PRO A 1 220 ? 11.633 -5.738 -18.109 1 96.62 220 PRO A C 1
ATOM 1734 O O . PRO A 1 220 ? 11.938 -6.133 -16.984 1 96.62 220 PRO A O 1
ATOM 1737 N N . ASP A 1 221 ? 11.375 -4.441 -18.391 1 97.25 221 ASP A N 1
ATOM 1738 C CA . ASP A 1 221 ? 11.398 -3.43 -17.328 1 97.25 221 ASP A CA 1
ATOM 1739 C C . ASP A 1 221 ? 10.25 -3.635 -16.344 1 97.25 221 ASP A C 1
ATOM 1741 O O . ASP A 1 221 ? 10.438 -3.498 -15.133 1 97.25 221 ASP A O 1
ATOM 1745 N N . LEU A 1 222 ? 9.078 -3.959 -16.875 1 98.12 222 LEU A N 1
ATOM 1746 C CA . LEU A 1 222 ? 7.922 -4.23 -16.031 1 98.12 222 LEU A CA 1
ATOM 1747 C C . LEU A 1 222 ? 8.195 -5.402 -15.094 1 98.12 222 LEU A C 1
ATOM 1749 O O . LEU A 1 222 ? 7.91 -5.328 -13.898 1 98.12 222 LEU A O 1
ATOM 1753 N N . LEU A 1 223 ? 8.734 -6.457 -15.656 1 97.94 223 LEU A N 1
ATOM 1754 C CA . LEU A 1 223 ? 9.039 -7.641 -14.867 1 97.94 223 LEU A CA 1
ATOM 1755 C C . LEU A 1 223 ? 10.055 -7.32 -13.773 1 97.94 223 LEU A C 1
ATOM 1757 O O . LEU A 1 223 ? 9.867 -7.703 -12.617 1 97.94 223 LEU A O 1
ATOM 1761 N N . GLU A 1 224 ? 11.117 -6.605 -14.141 1 97.94 224 GLU A N 1
ATOM 1762 C CA . GLU A 1 224 ? 12.148 -6.215 -13.188 1 97.94 224 GLU A CA 1
ATOM 1763 C C . GLU A 1 224 ? 11.555 -5.434 -12.023 1 97.94 224 GLU A C 1
ATOM 1765 O O . GLU A 1 224 ? 11.828 -5.746 -10.859 1 97.94 224 GLU A O 1
ATOM 1770 N N . MET A 1 225 ? 10.742 -4.43 -12.297 1 98.38 225 MET A N 1
ATOM 1771 C CA . MET A 1 225 ? 10.195 -3.547 -11.266 1 98.38 225 MET A CA 1
ATOM 1772 C C . MET A 1 225 ? 9.148 -4.273 -10.43 1 98.38 225 MET A C 1
ATOM 1774 O O . MET A 1 225 ? 9.117 -4.125 -9.211 1 98.38 225 MET A O 1
ATOM 1778 N N . GLU A 1 226 ? 8.258 -5.074 -11.102 1 98.75 226 GLU A N 1
ATOM 1779 C CA . GLU A 1 226 ? 7.258 -5.84 -10.359 1 98.75 226 GLU A CA 1
ATOM 1780 C C . GLU A 1 226 ? 7.918 -6.82 -9.398 1 98.75 226 GLU A C 1
ATOM 1782 O O . GLU A 1 226 ? 7.469 -6.984 -8.266 1 98.75 226 GLU A O 1
ATOM 1787 N N . LEU A 1 227 ? 8.984 -7.438 -9.844 1 98.62 227 LEU A N 1
ATOM 1788 C CA . LEU A 1 227 ? 9.719 -8.359 -8.977 1 98.62 227 LEU A CA 1
ATOM 1789 C C . LEU A 1 227 ? 10.406 -7.605 -7.84 1 98.62 227 LEU A C 1
ATOM 1791 O O . LEU A 1 227 ? 10.375 -8.055 -6.691 1 98.62 227 LEU A O 1
ATOM 1795 N N . ALA A 1 228 ? 11 -6.512 -8.133 1 98.06 228 ALA A N 1
ATOM 1796 C CA . ALA A 1 228 ? 11.75 -5.738 -7.148 1 98.06 228 ALA A CA 1
ATOM 1797 C C . ALA A 1 228 ? 10.844 -5.227 -6.039 1 98.06 228 ALA A C 1
ATOM 1799 O O . ALA A 1 228 ? 11.25 -5.16 -4.875 1 98.06 228 ALA A O 1
ATOM 1800 N N . TYR A 1 229 ? 9.57 -4.906 -6.387 1 98.5 229 TYR A N 1
ATOM 1801 C CA . TYR A 1 229 ? 8.734 -4.203 -5.426 1 98.5 229 TYR A CA 1
ATOM 1802 C C . TYR A 1 229 ? 7.609 -5.098 -4.922 1 98.5 229 TYR A C 1
ATOM 1804 O O . TYR A 1 229 ? 6.762 -4.66 -4.141 1 98.5 229 TYR A O 1
ATOM 1812 N N . ARG A 1 230 ? 7.605 -6.391 -5.219 1 98.75 230 ARG A N 1
ATOM 1813 C CA . ARG A 1 230 ? 6.508 -7.305 -4.918 1 98.75 230 ARG A CA 1
ATOM 1814 C C . ARG A 1 230 ? 6.34 -7.484 -3.414 1 98.75 230 ARG A C 1
ATOM 1816 O O . ARG A 1 230 ? 5.27 -7.887 -2.947 1 98.75 230 ARG A O 1
ATOM 1823 N N . ARG A 1 231 ? 7.457 -7.176 -2.664 1 98.75 231 ARG A N 1
ATOM 1824 C CA . ARG A 1 231 ? 7.391 -7.367 -1.219 1 98.75 231 ARG A CA 1
ATOM 1825 C C . ARG A 1 231 ? 7.598 -6.051 -0.481 1 98.75 231 ARG A C 1
ATOM 1827 O O . ARG A 1 231 ? 7.859 -6.039 0.724 1 98.75 231 ARG A O 1
ATOM 1834 N N . HIS A 1 232 ? 7.605 -4.914 -1.283 1 98.31 232 HIS A N 1
ATOM 1835 C CA . HIS A 1 232 ? 7.742 -3.617 -0.633 1 98.31 232 HIS A CA 1
ATOM 1836 C C . HIS A 1 232 ? 6.641 -3.396 0.398 1 98.31 232 HIS A C 1
ATOM 1838 O O . HIS A 1 232 ? 5.461 -3.609 0.108 1 98.31 232 HIS A O 1
ATOM 1844 N N . PRO A 1 233 ? 6.973 -2.943 1.565 1 97.44 233 PRO A N 1
ATOM 1845 C CA . PRO A 1 233 ? 5.996 -2.873 2.658 1 97.44 233 PRO A CA 1
ATOM 1846 C C . PRO A 1 233 ? 4.797 -1.992 2.32 1 97.44 233 PRO A C 1
ATOM 1848 O O . PRO A 1 233 ? 3.682 -2.262 2.777 1 97.44 233 PRO A O 1
ATOM 1851 N N . ALA A 1 234 ? 5.027 -1.036 1.486 1 98 234 ALA A N 1
ATOM 1852 C CA . ALA A 1 234 ? 3.941 -0.114 1.169 1 98 234 ALA A CA 1
ATOM 1853 C C . ALA A 1 234 ? 3.195 -0.556 -0.087 1 98 234 ALA A C 1
ATOM 1855 O O . ALA A 1 234 ? 2.119 -0.037 -0.392 1 98 234 ALA A O 1
ATOM 1856 N N . PHE A 1 235 ? 3.762 -1.51 -0.871 1 98.75 235 PHE A N 1
ATOM 1857 C CA . PHE A 1 235 ? 3.188 -1.759 -2.188 1 98.75 235 PHE A CA 1
ATOM 1858 C C . PHE A 1 235 ? 2.621 -3.172 -2.271 1 98.75 235 PHE A C 1
ATOM 1860 O O . PHE A 1 235 ? 1.688 -3.428 -3.035 1 98.75 235 PHE A O 1
ATOM 1867 N N . ALA A 1 236 ? 3.158 -4.094 -1.483 1 98.75 236 ALA A N 1
ATOM 1868 C CA . ALA A 1 236 ? 2.848 -5.516 -1.604 1 98.75 236 ALA A CA 1
ATOM 1869 C C . ALA A 1 236 ? 1.346 -5.762 -1.487 1 98.75 236 ALA A C 1
ATOM 1871 O O . ALA A 1 236 ? 0.785 -6.582 -2.219 1 98.75 236 ALA A O 1
ATOM 1872 N N . GLY A 1 237 ? 0.692 -4.996 -0.633 1 98.62 237 GLY A N 1
ATOM 1873 C CA . GLY A 1 237 ? -0.723 -5.195 -0.366 1 98.62 237 GLY A CA 1
ATOM 1874 C C . GLY A 1 237 ? -1.616 -4.711 -1.493 1 98.62 237 GLY A C 1
ATOM 1875 O O . GLY A 1 237 ? -2.826 -4.949 -1.479 1 98.62 237 GLY A O 1
ATOM 1876 N N . LEU A 1 238 ? -1.006 -4.133 -2.518 1 98.69 238 LEU A N 1
ATOM 1877 C CA . LEU A 1 238 ? -1.774 -3.576 -3.625 1 98.69 238 LEU A CA 1
ATOM 1878 C C . LEU A 1 238 ? -1.891 -4.582 -4.766 1 98.69 238 LEU A C 1
ATOM 1880 O O . LEU A 1 238 ? -2.586 -4.328 -5.754 1 98.69 238 LEU A O 1
ATOM 1884 N N . GLY A 1 239 ? -1.231 -5.691 -4.648 1 98.75 239 GLY A N 1
ATOM 1885 C CA . GLY A 1 239 ? -1.284 -6.672 -5.719 1 98.75 239 GLY A CA 1
ATOM 1886 C C . GLY A 1 239 ? -2.695 -7.113 -6.055 1 98.75 239 GLY A C 1
ATOM 1887 O O . GLY A 1 239 ? -3.508 -7.352 -5.16 1 98.75 239 GLY A O 1
ATOM 1888 N N . ARG A 1 240 ? -2.936 -7.207 -7.375 1 97.88 240 ARG A N 1
ATOM 1889 C CA . ARG A 1 240 ? -4.219 -7.766 -7.797 1 97.88 240 ARG A CA 1
ATOM 1890 C C . ARG A 1 240 ? -4.457 -9.125 -7.152 1 97.88 240 ARG A C 1
ATOM 1892 O O . ARG A 1 240 ? -5.59 -9.461 -6.797 1 97.88 240 ARG A O 1
ATOM 1899 N N . TYR A 1 241 ? -3.453 -9.828 -7.105 1 98.31 241 TYR A N 1
ATOM 1900 C CA . TYR A 1 241 ? -3.373 -11.055 -6.312 1 98.31 241 TYR A CA 1
ATOM 1901 C C . TYR A 1 241 ? -2.297 -10.938 -5.238 1 98.31 241 TYR A C 1
ATOM 1903 O O . TYR A 1 241 ? -1.335 -10.18 -5.395 1 98.31 241 TYR A O 1
ATOM 1911 N N . LEU A 1 242 ? -2.527 -11.602 -4.18 1 98.88 242 LEU A N 1
ATOM 1912 C CA . LEU A 1 242 ? -1.474 -11.828 -3.197 1 98.88 242 LEU A CA 1
ATOM 1913 C C . LEU A 1 242 ? -0.967 -13.266 -3.258 1 98.88 242 LEU A C 1
ATOM 1915 O O . LEU A 1 242 ? -1.742 -14.188 -3.512 1 98.88 242 LEU A O 1
ATOM 1919 N N . HIS A 1 243 ? 0.285 -13.43 -3.1 1 98.94 243 HIS A N 1
ATOM 1920 C CA . HIS A 1 243 ? 0.931 -14.734 -3.074 1 98.94 243 HIS A CA 1
ATOM 1921 C C . HIS A 1 243 ? 1.594 -15 -1.725 1 98.94 243 HIS A C 1
ATOM 1923 O O . HIS A 1 243 ? 2.492 -14.258 -1.316 1 98.94 243 HIS A O 1
ATOM 1929 N N . TRP A 1 244 ? 1.149 -16.016 -1.068 1 98.88 244 TRP A N 1
ATOM 1930 C CA . TRP A 1 244 ? 1.698 -16.406 0.227 1 98.88 244 TRP A CA 1
ATOM 1931 C C . TRP A 1 244 ? 2.387 -17.766 0.144 1 98.88 244 TRP A C 1
ATOM 1933 O O . TRP A 1 244 ? 1.869 -18.688 -0.484 1 98.88 244 TRP A O 1
ATOM 1943 N N . LEU A 1 245 ? 3.562 -17.844 0.647 1 98.81 245 LEU A N 1
ATOM 1944 C CA . LEU A 1 245 ? 4.25 -19.109 0.892 1 98.81 245 LEU A CA 1
ATOM 1945 C C . LEU A 1 245 ? 4.051 -19.562 2.332 1 98.81 245 LEU A C 1
ATOM 1947 O O . LEU A 1 245 ? 4.441 -18.875 3.271 1 98.81 245 LEU A O 1
ATOM 1951 N N . CYS A 1 246 ? 3.451 -20.75 2.42 1 98.69 246 CYS A N 1
ATOM 1952 C CA . CYS A 1 246 ? 3.014 -21.188 3.738 1 98.69 246 CYS A CA 1
ATOM 1953 C C . CYS A 1 246 ? 3.592 -22.562 4.07 1 98.69 246 CYS A C 1
ATOM 1955 O O . CYS A 1 246 ? 3.787 -23.391 3.182 1 98.69 246 CYS A O 1
ATOM 1957 N N . ARG A 1 247 ? 3.812 -22.766 5.355 1 98.06 247 ARG A N 1
ATOM 1958 C CA . ARG A 1 247 ? 4.234 -24.062 5.891 1 98.06 247 ARG A CA 1
ATOM 1959 C C . ARG A 1 247 ? 3.178 -24.625 6.832 1 98.06 247 ARG A C 1
ATOM 1961 O O . ARG A 1 247 ? 2.666 -23.922 7.703 1 98.06 247 ARG A O 1
ATOM 1968 N N . PRO A 1 248 ? 2.885 -25.891 6.586 1 97.38 248 PRO A N 1
ATOM 1969 C CA . PRO A 1 248 ? 1.906 -26.484 7.504 1 97.38 248 PRO A CA 1
ATOM 1970 C C . PRO A 1 248 ? 2.465 -26.672 8.914 1 97.38 248 PRO A C 1
ATOM 1972 O O . PRO A 1 248 ? 3.637 -27.031 9.07 1 97.38 248 PRO A O 1
ATOM 1975 N N . HIS A 1 249 ? 1.646 -26.312 9.883 1 94.31 249 HIS A N 1
ATOM 1976 C CA . HIS A 1 249 ? 2.01 -26.703 11.242 1 94.31 249 HIS A CA 1
ATOM 1977 C C . HIS A 1 249 ? 1.948 -28.219 11.414 1 94.31 249 HIS A C 1
ATOM 1979 O O . HIS A 1 249 ? 1.102 -28.875 10.812 1 94.31 249 HIS A O 1
ATOM 1985 N N . PRO A 1 250 ? 2.895 -28.609 12.281 1 83.5 250 PRO A N 1
ATOM 1986 C CA . PRO A 1 250 ? 2.812 -30.047 12.531 1 83.5 250 PRO A CA 1
ATOM 1987 C C . PRO A 1 250 ? 1.485 -30.469 13.164 1 83.5 250 PRO A C 1
ATOM 1989 O O . PRO A 1 250 ? 0.923 -29.719 13.969 1 83.5 250 PRO A O 1
ATOM 1992 N N . THR A 1 251 ? 0.768 -31.406 12.641 1 68.81 251 THR A N 1
ATOM 1993 C CA . THR A 1 251 ? -0.424 -31.953 13.281 1 68.81 251 THR A CA 1
ATOM 1994 C C . THR A 1 251 ? -0.076 -32.562 14.633 1 68.81 251 THR A C 1
ATOM 1996 O O . THR A 1 251 ? 0.915 -33.281 14.758 1 68.81 251 THR A O 1
ATOM 1999 N N . CYS A 1 252 ? -0.505 -31.938 15.75 1 49.03 252 CYS A N 1
ATOM 2000 C CA . CYS A 1 252 ? -0.313 -32.594 17.031 1 49.03 252 CYS A CA 1
ATOM 2001 C C . CYS A 1 252 ? -0.925 -34 17.047 1 49.03 252 CYS A C 1
ATOM 2003 O O . CYS A 1 252 ? -1.94 -34.219 16.391 1 49.03 252 CYS A O 1
ATOM 2005 N N . MET B 1 1 ? 19.188 34.281 -8.305 1 32.25 1 MET B N 1
ATOM 2006 C CA . MET B 1 1 ? 17.781 33.906 -8.344 1 32.25 1 MET B CA 1
ATOM 2007 C C . MET B 1 1 ? 17.25 33.625 -6.941 1 32.25 1 MET B C 1
ATOM 2009 O O . MET B 1 1 ? 17.609 32.625 -6.324 1 32.25 1 MET B O 1
ATOM 2013 N N . SER B 1 2 ? 16.938 34.625 -6.07 1 43.81 2 SER B N 1
ATOM 2014 C CA . SER B 1 2 ? 17.078 35.031 -4.668 1 43.81 2 SER B CA 1
ATOM 2015 C C . SER B 1 2 ? 16.047 34.312 -3.799 1 43.81 2 SER B C 1
ATOM 2017 O O . SER B 1 2 ? 15.016 33.844 -4.301 1 43.81 2 SER B O 1
ATOM 2019 N N . ASP B 1 3 ? 16.438 34.156 -2.549 1 51.19 3 ASP B N 1
ATOM 2020 C CA . ASP B 1 3 ? 15.688 33.625 -1.402 1 51.19 3 ASP B CA 1
ATOM 2021 C C . ASP B 1 3 ? 14.258 34.156 -1.404 1 51.19 3 ASP B C 1
ATOM 2023 O O . ASP B 1 3 ? 13.328 33.469 -1.006 1 51.19 3 ASP B O 1
ATOM 2027 N N . ARG B 1 4 ? 14.234 35.375 -2.059 1 49.69 4 ARG B N 1
ATOM 2028 C CA . ARG B 1 4 ? 12.938 36.031 -2.057 1 49.69 4 ARG B CA 1
ATOM 2029 C C . ARG B 1 4 ? 12 35.406 -3.076 1 49.69 4 ARG B C 1
ATOM 2031 O O . ARG B 1 4 ? 10.812 35.219 -2.805 1 49.69 4 ARG B O 1
ATOM 2038 N N . HIS B 1 5 ? 12.555 35.156 -4.184 1 47.34 5 HIS B N 1
ATOM 2039 C CA . HIS B 1 5 ? 11.789 34.562 -5.277 1 47.34 5 HIS B CA 1
ATOM 2040 C C . HIS B 1 5 ? 11.281 33.156 -4.91 1 47.34 5 HIS B C 1
ATOM 2042 O O . HIS B 1 5 ? 10.141 32.812 -5.203 1 47.34 5 HIS B O 1
ATOM 2048 N N . PHE B 1 6 ? 12.078 32.562 -4.156 1 54.97 6 PHE B N 1
ATOM 2049 C CA . PHE B 1 6 ? 11.68 31.234 -3.693 1 54.97 6 PHE B CA 1
ATOM 2050 C C . PHE B 1 6 ? 10.57 31.328 -2.656 1 54.97 6 PHE B C 1
ATOM 2052 O O . PHE B 1 6 ? 9.617 30.531 -2.68 1 54.97 6 PHE B O 1
ATOM 2059 N N . ASP B 1 7 ? 10.719 32.438 -1.981 1 68.31 7 ASP B N 1
ATOM 2060 C CA . ASP B 1 7 ? 9.711 32.656 -0.948 1 68.31 7 ASP B CA 1
ATOM 2061 C C . ASP B 1 7 ? 8.344 32.938 -1.564 1 68.31 7 ASP B C 1
ATOM 2063 O O . ASP B 1 7 ? 7.32 32.438 -1.098 1 68.31 7 ASP B O 1
ATOM 2067 N N . ASP B 1 8 ? 8.391 33.719 -2.578 1 68.12 8 ASP B N 1
ATOM 2068 C CA . ASP B 1 8 ? 7.137 34.062 -3.229 1 68.12 8 ASP B CA 1
ATOM 2069 C C . ASP B 1 8 ? 6.523 32.875 -3.949 1 68.12 8 ASP B C 1
ATOM 2071 O O . ASP B 1 8 ? 5.305 32.688 -3.916 1 68.12 8 ASP B O 1
ATOM 2075 N N . LEU B 1 9 ? 7.398 32.156 -4.559 1 66.94 9 LEU B N 1
ATOM 2076 C CA . LEU B 1 9 ? 6.934 30.953 -5.254 1 66.94 9 LEU B CA 1
ATOM 2077 C C . LEU B 1 9 ? 6.359 29.938 -4.27 1 66.94 9 LEU B C 1
ATOM 2079 O O . LEU B 1 9 ? 5.305 29.344 -4.52 1 66.94 9 LEU B O 1
ATOM 2083 N N . ALA B 1 10 ? 6.977 29.984 -3.164 1 71.44 10 ALA B N 1
ATOM 2084 C CA . ALA B 1 10 ? 6.508 29.062 -2.123 1 71.44 10 ALA B CA 1
ATOM 2085 C C . ALA B 1 10 ? 5.152 29.5 -1.581 1 71.44 10 ALA B C 1
ATOM 2087 O O . ALA B 1 10 ? 4.281 28.672 -1.319 1 71.44 10 ALA B O 1
ATOM 2088 N N . LEU B 1 11 ? 4.969 30.75 -1.525 1 73.19 11 LEU B N 1
ATOM 2089 C CA . LEU B 1 11 ? 3.695 31.266 -1.043 1 73.19 11 LEU B CA 1
ATOM 2090 C C . LEU B 1 11 ? 2.572 30.969 -2.027 1 73.19 11 LEU B C 1
ATOM 2092 O O . LEU B 1 11 ? 1.507 30.484 -1.633 1 73.19 11 LEU B O 1
ATOM 2096 N N . ARG B 1 12 ? 2.746 31.203 -3.289 1 69.62 12 ARG B N 1
ATOM 2097 C CA . ARG B 1 12 ? 1.74 30.938 -4.312 1 69.62 12 ARG B CA 1
ATOM 2098 C C . ARG B 1 12 ? 1.404 29.453 -4.391 1 69.62 12 ARG B C 1
ATOM 2100 O O . ARG B 1 12 ? 0.239 29.078 -4.543 1 69.62 12 ARG B O 1
ATOM 2107 N N . PHE B 1 13 ? 2.438 28.781 -4.223 1 70.62 13 PHE B N 1
ATOM 2108 C CA . PHE B 1 13 ? 2.242 27.344 -4.258 1 70.62 13 PHE B CA 1
ATOM 2109 C C . PHE B 1 13 ? 1.393 26.875 -3.08 1 70.62 13 PHE B C 1
ATOM 2111 O O . PHE B 1 13 ? 0.446 26.109 -3.254 1 70.62 13 PHE B O 1
ATOM 2118 N N . ALA B 1 14 ? 1.668 27.328 -2.004 1 77.44 14 ALA B N 1
ATOM 2119 C CA . ALA B 1 14 ? 0.919 26.984 -0.801 1 77.44 14 ALA B CA 1
ATOM 2120 C C . ALA B 1 14 ? -0.546 27.391 -0.928 1 77.44 14 ALA B C 1
ATOM 2122 O O . ALA B 1 14 ? -1.443 26.609 -0.582 1 77.44 14 ALA B O 1
ATOM 2123 N N . GLU B 1 15 ? -0.823 28.438 -1.533 1 73.12 15 GLU B N 1
ATOM 2124 C CA . GLU B 1 15 ? -2.191 28.906 -1.713 1 73.12 15 GLU B CA 1
ATOM 2125 C C . GLU B 1 15 ? -2.955 28.031 -2.703 1 73.12 15 GLU B C 1
ATOM 2127 O O . GLU B 1 15 ? -4.145 27.766 -2.516 1 73.12 15 GLU B O 1
ATOM 2132 N N . LYS B 1 16 ? -2.234 27.578 -3.627 1 74 16 LYS B N 1
ATOM 2133 C CA . LYS B 1 16 ? -2.857 26.734 -4.641 1 74 16 LYS B CA 1
ATOM 2134 C C . LYS B 1 16 ? -3.221 25.375 -4.066 1 74 16 LYS B C 1
ATOM 2136 O O . LYS B 1 16 ? -4.309 24.844 -4.324 1 74 16 LYS B O 1
ATOM 2141 N N . ILE B 1 17 ? -2.377 24.875 -3.285 1 77.25 17 ILE B N 1
ATOM 2142 C CA . ILE B 1 17 ? -2.611 23.562 -2.701 1 77.25 17 ILE B CA 1
ATOM 2143 C C . ILE B 1 17 ? -3.803 23.625 -1.748 1 77.25 17 ILE B C 1
ATOM 2145 O O . ILE B 1 17 ? -4.699 22.781 -1.809 1 77.25 17 ILE B O 1
ATOM 2149 N N . TYR B 1 18 ? -3.887 24.609 -1.011 1 80.94 18 TYR B N 1
ATOM 2150 C CA . TYR B 1 18 ? -4.895 24.672 0.042 1 80.94 18 TYR B CA 1
ATOM 2151 C C . TYR B 1 18 ? -6.219 25.188 -0.504 1 80.94 18 TYR B C 1
ATOM 2153 O O . TYR B 1 18 ? -7.262 25.047 0.143 1 80.94 18 TYR B O 1
ATOM 2161 N N . GLY B 1 19 ? -6.191 25.609 -1.74 1 78.75 19 GLY B N 1
ATOM 2162 C CA . GLY B 1 19 ? -7.426 26.016 -2.389 1 78.75 19 GLY B CA 1
ATOM 2163 C C . GLY B 1 19 ? -8.078 24.906 -3.184 1 78.75 19 GLY B C 1
ATOM 2164 O O . GLY B 1 19 ? -9.203 25.062 -3.676 1 78.75 19 GLY B O 1
ATOM 2165 N N . GLY B 1 20 ? -7.535 23.797 -3.203 1 90.31 20 GLY B N 1
ATOM 2166 C CA . GLY B 1 20 ? -8.047 22.688 -3.975 1 90.31 20 GLY B CA 1
ATOM 2167 C C . GLY B 1 20 ? -8.258 21.438 -3.145 1 90.31 20 GLY B C 1
ATOM 2168 O O . GLY B 1 20 ? -8.227 21.484 -1.913 1 90.31 20 GLY B O 1
ATOM 2169 N N . ALA B 1 21 ? -8.578 20.391 -3.873 1 94.19 21 ALA B N 1
ATOM 2170 C CA . ALA B 1 21 ? -8.875 19.109 -3.213 1 94.19 21 ALA B CA 1
ATOM 2171 C C . ALA B 1 21 ? -7.668 18.609 -2.42 1 94.19 21 ALA B C 1
ATOM 2173 O O . ALA B 1 21 ? -7.824 18.047 -1.339 1 94.19 21 ALA B O 1
ATOM 2174 N N . LYS B 1 22 ? -6.488 18.906 -2.945 1 96.19 22 LYS B N 1
ATOM 2175 C CA . LYS B 1 22 ? -5.273 18.422 -2.289 1 96.19 22 LYS B CA 1
ATOM 2176 C C . LYS B 1 22 ? -5.121 19.031 -0.901 1 96.19 22 LYS B C 1
ATOM 2178 O O . LYS B 1 22 ? -4.879 18.328 0.075 1 96.19 22 LYS B O 1
ATOM 2183 N N . GLY B 1 23 ? -5.25 20.328 -0.815 1 96.12 23 GLY B N 1
ATOM 2184 C CA . GLY B 1 23 ? -5.172 21.016 0.465 1 96.12 23 GLY B CA 1
ATOM 2185 C C . GLY B 1 23 ? -6.293 20.641 1.413 1 96.12 23 GLY B C 1
ATOM 2186 O O . GLY B 1 23 ? -6.066 20.453 2.611 1 96.12 23 GLY B O 1
ATOM 2187 N N . ALA B 1 24 ? -7.461 20.531 0.864 1 96.75 24 ALA B N 1
ATOM 2188 C CA . ALA B 1 24 ? -8.617 20.172 1.678 1 96.75 24 ALA B CA 1
ATOM 2189 C C . ALA B 1 24 ? -8.445 18.797 2.305 1 96.75 24 ALA B C 1
ATOM 2191 O O . ALA B 1 24 ? -8.758 18.594 3.482 1 96.75 24 ALA B O 1
ATOM 2192 N N . ILE B 1 25 ? -7.969 17.828 1.53 1 98.25 25 ILE B N 1
ATOM 2193 C CA . ILE B 1 25 ? -7.758 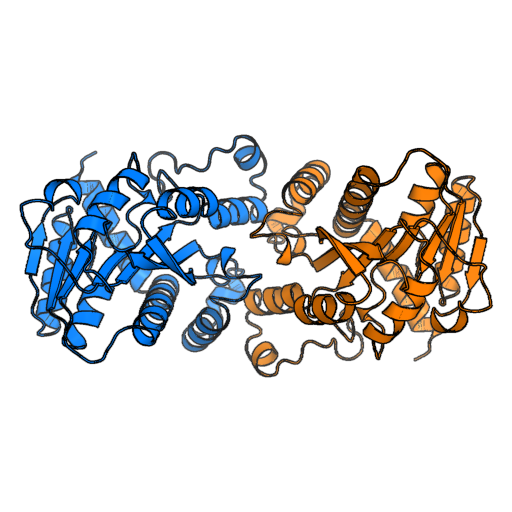16.469 2.023 1 98.25 25 ILE B CA 1
ATOM 2194 C C . ILE B 1 25 ? -6.68 16.469 3.104 1 98.25 25 ILE B C 1
ATOM 2196 O O . ILE B 1 25 ? -6.84 15.844 4.152 1 98.25 25 ILE B O 1
ATOM 2200 N N . ARG B 1 26 ? -5.578 17.188 2.846 1 98.12 26 ARG B N 1
ATOM 2201 C CA . ARG B 1 26 ? -4.504 17.281 3.826 1 98.12 26 ARG B CA 1
ATOM 2202 C C . ARG B 1 26 ? -5.023 17.812 5.16 1 98.12 26 ARG B C 1
ATOM 2204 O O . ARG B 1 26 ? -4.781 17.203 6.207 1 98.12 26 ARG B O 1
ATOM 2211 N N . LEU B 1 27 ? -5.727 18.891 5.109 1 97.69 27 LEU B N 1
ATOM 2212 C CA . LEU B 1 27 ? -6.254 19.5 6.324 1 97.69 27 LEU B CA 1
ATOM 2213 C C . LEU B 1 27 ? -7.223 18.547 7.027 1 97.69 27 LEU B C 1
ATOM 2215 O O . LEU B 1 27 ? -7.152 18.375 8.242 1 97.69 27 LEU B O 1
ATOM 2219 N N . ALA B 1 28 ? -8.094 17.906 6.262 1 98.19 28 ALA B N 1
ATOM 2220 C CA . ALA B 1 28 ? -9.102 17.016 6.832 1 98.19 28 ALA B CA 1
ATOM 2221 C C . ALA B 1 28 ? -8.453 15.859 7.578 1 98.19 28 ALA B C 1
ATOM 2223 O O . ALA B 1 28 ? -8.875 15.516 8.688 1 98.19 28 ALA B O 1
ATOM 2224 N N . VAL B 1 29 ? -7.449 15.266 6.992 1 98.75 29 VAL B N 1
ATOM 2225 C CA . VAL B 1 29 ? -6.789 14.117 7.594 1 98.75 29 VAL B CA 1
ATOM 2226 C C . VAL B 1 29 ? -6.055 14.547 8.859 1 98.75 29 VAL B C 1
ATOM 2228 O O . VAL B 1 29 ? -6.203 13.914 9.914 1 98.75 29 VAL B O 1
ATOM 2231 N N . LEU B 1 30 ? -5.266 15.648 8.773 1 98.75 30 LEU B N 1
ATOM 2232 C CA . LEU B 1 30 ? -4.512 16.141 9.922 1 98.75 30 LEU B CA 1
ATOM 2233 C C . LEU B 1 30 ? -5.449 16.516 11.062 1 98.75 30 LEU B C 1
ATOM 2235 O O . LEU B 1 30 ? -5.211 16.156 12.219 1 98.75 30 LEU B O 1
ATOM 2239 N N . GLN B 1 31 ? -6.488 17.219 10.742 1 98.62 31 GLN B N 1
ATOM 2240 C CA . GLN B 1 31 ? -7.453 17.656 11.742 1 98.62 31 GLN B CA 1
ATOM 2241 C C . GLN B 1 31 ? -8.172 16.469 12.383 1 98.62 31 GLN B C 1
ATOM 2243 O O . GLN B 1 31 ? -8.336 16.422 13.609 1 98.62 31 GLN B O 1
ATOM 2248 N N . ALA B 1 32 ? -8.578 15.508 11.578 1 98.62 32 ALA B N 1
ATOM 2249 C CA . ALA B 1 32 ? -9.273 14.336 12.102 1 98.62 32 ALA B CA 1
ATOM 2250 C C . ALA B 1 32 ? -8.391 13.562 13.062 1 98.62 32 ALA B C 1
ATOM 2252 O O . ALA B 1 32 ? -8.836 13.156 14.141 1 98.62 32 ALA B O 1
ATOM 2253 N N . ASP B 1 33 ? -7.137 13.336 12.664 1 98.81 33 ASP B N 1
ATOM 2254 C CA . ASP B 1 33 ? -6.199 12.617 13.523 1 98.81 33 ASP B CA 1
ATOM 2255 C C . ASP B 1 33 ? -6.023 13.32 14.859 1 98.81 33 ASP B C 1
ATOM 2257 O O . ASP B 1 33 ? -6.082 12.688 15.914 1 98.81 33 ASP B O 1
ATOM 2261 N N . LEU B 1 34 ? -5.82 14.633 14.812 1 98.62 34 LEU B N 1
ATOM 2262 C CA . LEU B 1 34 ? -5.566 15.398 16.031 1 98.62 34 LEU B CA 1
ATOM 2263 C C . LEU B 1 34 ? -6.816 15.469 16.906 1 98.62 34 LEU B C 1
ATOM 2265 O O . LEU B 1 34 ? -6.73 15.391 18.125 1 98.62 34 LEU B O 1
ATOM 2269 N N . ALA B 1 35 ? -7.973 15.578 16.297 1 97.88 35 ALA B N 1
ATOM 2270 C CA . ALA B 1 35 ? -9.227 15.664 17.031 1 97.88 35 ALA B CA 1
ATOM 2271 C C . ALA B 1 35 ? -9.477 14.398 17.844 1 97.88 35 ALA B C 1
ATOM 2273 O O . ALA B 1 35 ? -10.125 14.445 18.891 1 97.88 35 ALA B O 1
ATOM 2274 N N . GLU B 1 36 ? -8.945 13.328 17.422 1 97.19 36 GLU B N 1
ATOM 2275 C CA . GLU B 1 36 ? -9.148 12.039 18.078 1 97.19 36 GLU B CA 1
ATOM 2276 C C . GLU B 1 36 ? -8.367 11.969 19.391 1 97.19 36 GLU B C 1
ATOM 2278 O O . GLU B 1 36 ? -8.727 11.195 20.281 1 97.19 36 GLU B O 1
ATOM 2283 N N . VAL B 1 37 ? -7.309 12.805 19.516 1 97.25 37 VAL B N 1
ATOM 2284 C CA . VAL B 1 37 ? -6.422 12.539 20.641 1 97.25 37 VAL B CA 1
ATOM 2285 C C . VAL B 1 37 ? -6.348 13.766 21.531 1 97.25 37 VAL B C 1
ATOM 2287 O O . VAL B 1 37 ? -5.961 13.672 22.703 1 97.25 37 VAL B O 1
ATOM 2290 N N . LEU B 1 38 ? -6.656 14.93 21.047 1 96.12 38 LEU B N 1
ATOM 2291 C CA . LEU B 1 38 ? -6.457 16.141 21.812 1 96.12 38 LEU B CA 1
ATOM 2292 C C . LEU B 1 38 ? -7.555 16.312 22.859 1 96.12 38 LEU B C 1
ATOM 2294 O O . LEU B 1 38 ? -8.734 16.078 22.578 1 96.12 38 LEU B O 1
ATOM 2298 N N . PRO B 1 39 ? -7.18 16.703 24.031 1 94 39 PRO B N 1
ATOM 2299 C CA . PRO B 1 39 ? -8.18 16.984 25.062 1 94 39 PRO B CA 1
ATOM 2300 C C . PRO B 1 39 ? -8.945 18.281 24.812 1 94 39 PRO B C 1
ATOM 2302 O O . PRO B 1 39 ? -8.555 19.078 23.953 1 94 39 PRO B O 1
ATOM 2305 N N . GLU B 1 40 ? -9.961 18.562 25.578 1 89.88 40 GLU B N 1
ATOM 2306 C CA . GLU B 1 40 ? -10.836 19.719 25.406 1 89.88 40 GLU B CA 1
ATOM 2307 C C . GLU B 1 40 ? -10.297 20.938 26.156 1 89.88 40 GLU B C 1
ATOM 2309 O O . GLU B 1 40 ? -10.719 22.062 25.906 1 89.88 40 GLU B O 1
ATOM 2314 N N . ARG B 1 41 ? -9.305 20.75 26.859 1 94.94 41 ARG B N 1
ATOM 2315 C CA . ARG B 1 41 ? -8.727 21.875 27.578 1 94.94 41 ARG B CA 1
ATOM 2316 C C . ARG B 1 41 ? -7.77 22.656 26.672 1 94.94 41 ARG B C 1
ATOM 2318 O O . ARG B 1 41 ? -7.223 22.125 25.719 1 94.94 41 ARG B O 1
ATOM 2325 N N . PRO B 1 42 ? -7.559 23.906 27.062 1 97.62 42 PRO B N 1
ATOM 2326 C CA . PRO B 1 42 ? -6.582 24.672 26.281 1 97.62 42 PRO B CA 1
ATOM 2327 C C . PRO B 1 42 ? -5.172 24.094 26.375 1 97.62 42 PRO B C 1
ATOM 2329 O O . PRO B 1 42 ? -4.723 23.703 27.453 1 97.62 42 PRO B O 1
ATOM 2332 N N . LEU B 1 43 ? -4.582 24.016 25.219 1 98.38 43 LEU B N 1
ATOM 2333 C CA . LEU B 1 43 ? -3.219 23.516 25.109 1 98.38 43 LEU B CA 1
ATOM 2334 C C . LEU B 1 43 ? -2.258 24.609 24.672 1 98.38 43 LEU B C 1
ATOM 2336 O O . LEU B 1 43 ? -2.652 25.547 23.969 1 98.38 43 LEU B O 1
ATOM 2340 N N . ARG B 1 44 ? -1.041 24.516 25.172 1 98.62 44 ARG B N 1
ATOM 2341 C CA . ARG B 1 44 ? 0.051 25.266 24.562 1 98.62 44 ARG B CA 1
ATOM 2342 C C . ARG B 1 44 ? 0.595 24.547 23.344 1 98.62 44 ARG B C 1
ATOM 2344 O O . ARG B 1 44 ? 1.065 23.406 23.438 1 98.62 44 ARG B O 1
ATOM 2351 N N . VAL B 1 45 ? 0.509 25.234 22.141 1 98.81 45 VAL B N 1
ATOM 2352 C CA . VAL B 1 45 ? 0.829 24.594 20.875 1 98.81 45 VAL B CA 1
ATOM 2353 C C . VAL B 1 45 ? 1.967 25.344 20.188 1 98.81 45 VAL B C 1
ATOM 2355 O O . VAL B 1 45 ? 1.968 26.578 20.141 1 98.81 45 VAL B O 1
ATOM 2358 N N . LEU B 1 46 ? 2.939 24.562 19.734 1 98.88 46 LEU B N 1
ATOM 2359 C CA . LEU B 1 46 ? 3.99 25.109 18.875 1 98.88 46 LEU B CA 1
ATOM 2360 C C . LEU B 1 46 ? 3.891 24.531 17.469 1 98.88 46 LEU B C 1
ATOM 2362 O O . LEU B 1 46 ? 3.871 23.312 17.297 1 98.88 46 LEU B O 1
ATOM 2366 N N . ASP B 1 47 ? 3.775 25.375 16.484 1 98.75 47 ASP B N 1
ATOM 2367 C CA . ASP B 1 47 ? 3.764 24.984 15.078 1 98.75 47 ASP B CA 1
ATOM 2368 C C . ASP B 1 47 ? 5.09 25.328 14.406 1 98.75 47 ASP B C 1
ATOM 2370 O O . ASP B 1 47 ? 5.309 26.484 14.008 1 98.75 47 ASP B O 1
ATOM 2374 N N . VAL B 1 48 ? 5.926 24.312 14.289 1 98.5 48 VAL B N 1
ATOM 2375 C CA . VAL B 1 48 ? 7.246 24.5 13.695 1 98.5 48 VAL B CA 1
ATOM 2376 C C . VAL B 1 48 ? 7.145 24.422 12.172 1 98.5 48 VAL B C 1
ATOM 2378 O O . VAL B 1 48 ? 6.703 23.391 11.633 1 98.5 48 VAL B O 1
ATOM 2381 N N . GLY B 1 49 ? 7.641 25.391 11.492 1 97.25 49 GLY B N 1
ATOM 2382 C CA . GLY B 1 49 ? 7.379 25.469 10.062 1 97.25 49 GLY B CA 1
ATOM 2383 C C . GLY B 1 49 ? 5.91 25.672 9.734 1 97.25 49 GLY B C 1
ATOM 2384 O O . GLY B 1 49 ? 5.344 24.922 8.93 1 97.25 49 GLY B O 1
ATOM 2385 N N . ALA B 1 50 ? 5.359 26.75 10.25 1 97.12 50 ALA B N 1
ATOM 2386 C CA . ALA B 1 50 ? 3.91 26.891 10.312 1 97.12 50 ALA B CA 1
ATOM 2387 C C . ALA B 1 50 ? 3.334 27.266 8.953 1 97.12 50 ALA B C 1
ATOM 2389 O O . ALA B 1 50 ? 2.131 27.125 8.719 1 97.12 50 ALA B O 1
ATOM 2390 N N . GLY B 1 51 ? 4.203 27.797 8.008 1 94.81 51 GLY B N 1
ATOM 2391 C CA . GLY B 1 51 ? 3.707 28.219 6.707 1 94.81 51 GLY B CA 1
ATOM 2392 C C . GLY B 1 51 ? 2.586 29.234 6.801 1 94.81 51 GLY B C 1
ATOM 2393 O O . GLY B 1 51 ? 2.711 30.234 7.496 1 94.81 51 GLY B O 1
ATOM 2394 N N . LEU B 1 52 ? 1.505 28.969 6.117 1 94.75 52 LEU B N 1
ATOM 2395 C CA . LEU B 1 52 ? 0.365 29.875 6.082 1 94.75 52 LEU B CA 1
ATOM 2396 C C . LEU B 1 52 ? -0.472 29.75 7.352 1 94.75 52 LEU B C 1
ATOM 2398 O O . LEU B 1 52 ? -1.452 30.484 7.527 1 94.75 52 LEU B O 1
ATOM 2402 N N . GLY B 1 53 ? -0.182 28.844 8.18 1 97.06 53 GLY B N 1
ATOM 2403 C CA . GLY B 1 53 ? -0.775 28.75 9.5 1 97.06 53 GLY B CA 1
ATOM 2404 C C . GLY B 1 53 ? -2.154 28.109 9.484 1 97.06 53 GLY B C 1
ATOM 2405 O O . GLY B 1 53 ? -2.984 28.406 10.352 1 97.06 53 GLY B O 1
ATOM 2406 N N . HIS B 1 54 ? -2.465 27.234 8.516 1 96.56 54 HIS B N 1
ATOM 2407 C CA . HIS B 1 54 ? -3.793 26.641 8.414 1 96.56 54 HIS B CA 1
ATOM 2408 C C . HIS B 1 54 ? -4.105 25.766 9.625 1 96.56 54 HIS B C 1
ATOM 2410 O O . HIS B 1 54 ? -5.156 25.922 10.25 1 96.56 54 HIS B O 1
ATOM 2416 N N . MET B 1 55 ? -3.199 24.891 9.977 1 97.88 55 MET B N 1
ATOM 2417 C CA . MET B 1 55 ? -3.414 24.016 11.125 1 97.88 55 MET B CA 1
ATOM 2418 C C . MET B 1 55 ? -3.396 24.797 12.43 1 97.88 55 MET B C 1
ATOM 2420 O O . MET B 1 55 ? -4.207 24.547 13.32 1 97.88 55 MET B O 1
ATOM 2424 N N . ALA B 1 56 ? -2.484 25.75 12.484 1 98.5 56 ALA B N 1
ATOM 2425 C CA . ALA B 1 56 ? -2.379 26.594 13.664 1 98.5 56 ALA B CA 1
ATOM 2426 C C . ALA B 1 56 ? -3.68 27.359 13.906 1 98.5 56 ALA B C 1
ATOM 2428 O O . ALA B 1 56 ? -4.16 27.422 15.047 1 98.5 56 ALA B O 1
ATOM 2429 N N . LEU B 1 57 ? -4.238 27.922 12.883 1 98.31 57 LEU B N 1
ATOM 2430 C CA . LEU B 1 57 ? -5.477 28.688 13.016 1 98.31 57 LEU B CA 1
ATOM 2431 C C . LEU B 1 57 ? -6.621 27.781 13.477 1 98.31 57 LEU B C 1
ATOM 2433 O O . LEU B 1 57 ? -7.422 28.172 14.328 1 98.31 57 LEU B O 1
ATOM 2437 N N . TRP B 1 58 ? -6.684 26.594 12.922 1 98.12 58 TRP B N 1
ATOM 2438 C CA . TRP B 1 58 ? -7.695 25.625 13.32 1 98.12 58 TRP B CA 1
ATOM 2439 C C . TRP B 1 58 ? -7.613 25.328 14.82 1 98.12 58 TRP B C 1
ATOM 2441 O O . TRP B 1 58 ? -8.641 25.281 15.5 1 98.12 58 TRP B O 1
ATOM 2451 N N . LEU B 1 59 ? -6.445 25.234 15.352 1 98.62 59 LEU B N 1
ATOM 2452 C CA . LEU B 1 59 ? -6.238 24.969 16.766 1 98.62 59 LEU B CA 1
ATOM 2453 C C . LEU B 1 59 ? -6.578 26.203 17.609 1 98.62 59 LEU B C 1
ATOM 2455 O O . LEU B 1 59 ? -7.18 26.078 18.672 1 98.62 59 LEU B O 1
ATOM 2459 N N . ALA B 1 60 ? -6.211 27.375 17.125 1 98.62 60 ALA B N 1
ATOM 2460 C CA . ALA B 1 60 ? -6.547 28.609 17.828 1 98.62 60 ALA B CA 1
ATOM 2461 C C . ALA B 1 60 ? -8.055 28.766 17.969 1 98.62 60 ALA B C 1
ATOM 2463 O O . ALA B 1 60 ? -8.555 29.141 19.047 1 98.62 60 ALA B O 1
ATOM 2464 N N . LYS B 1 61 ? -8.766 28.453 16.938 1 97.75 61 LYS B N 1
ATOM 2465 C CA . LYS B 1 61 ? -10.219 28.562 16.938 1 97.75 61 LYS B CA 1
ATOM 2466 C C . LYS B 1 61 ? -10.844 27.594 17.938 1 97.75 61 LYS B C 1
ATOM 2468 O O . LYS B 1 61 ? -11.992 27.781 18.359 1 97.75 61 LYS B O 1
ATOM 2473 N N . ARG B 1 62 ? -10.086 26.641 18.359 1 96.88 62 ARG B N 1
ATOM 2474 C CA . ARG B 1 62 ? -10.562 25.656 19.312 1 96.88 62 ARG B CA 1
ATOM 2475 C C . ARG B 1 62 ? -10.156 26.031 20.734 1 96.88 62 ARG B C 1
ATOM 2477 O O . ARG B 1 62 ? -10.344 25.25 21.672 1 96.88 62 ARG B O 1
ATOM 2484 N N . GLY B 1 63 ? -9.484 27.125 20.875 1 97.25 63 GLY B N 1
ATOM 2485 C CA . GLY B 1 63 ? -9.211 27.672 22.188 1 97.25 63 GLY B CA 1
ATOM 2486 C C . GLY B 1 63 ? -7.797 27.406 22.672 1 97.25 63 GLY B C 1
ATOM 2487 O O . GLY B 1 63 ? -7.465 27.672 23.828 1 97.25 63 GLY B O 1
ATOM 2488 N N . HIS B 1 64 ? -6.922 26.922 21.812 1 98.31 64 HIS B N 1
ATOM 2489 C CA . HIS B 1 64 ? -5.539 26.641 22.188 1 98.31 64 HIS B CA 1
ATOM 2490 C C . HIS B 1 64 ? -4.668 27.891 22.047 1 98.31 64 HIS B C 1
ATOM 2492 O O . HIS B 1 64 ? -5.004 28.812 21.312 1 98.31 64 HIS B O 1
ATOM 2498 N N . LEU B 1 65 ? -3.66 27.922 22.891 1 98.44 65 LEU B N 1
ATOM 2499 C CA . LEU B 1 65 ? -2.646 28.969 22.797 1 98.44 65 LEU B CA 1
ATOM 2500 C C . LEU B 1 65 ? -1.556 28.578 21.797 1 98.44 65 LEU B C 1
ATOM 2502 O O . LEU B 1 65 ? -0.753 27.688 22.078 1 98.44 65 LEU B O 1
ATOM 2506 N N . VAL B 1 66 ? -1.483 29.359 20.672 1 98.69 66 VAL B N 1
ATOM 2507 C CA . VAL B 1 66 ? -0.693 28.859 19.547 1 98.69 66 VAL B CA 1
ATOM 2508 C C . VAL B 1 66 ? 0.495 29.797 19.312 1 98.69 66 VAL B C 1
ATOM 2510 O O . VAL B 1 66 ? 0.35 31.016 19.328 1 98.69 66 VAL B O 1
ATOM 2513 N N . THR B 1 67 ? 1.618 29.219 19.172 1 98.81 67 THR B N 1
ATOM 2514 C CA . THR B 1 67 ? 2.828 29.875 18.688 1 98.81 67 THR B CA 1
ATOM 2515 C C . THR B 1 67 ? 3.23 29.328 17.312 1 98.81 67 THR B C 1
ATOM 2517 O O . THR B 1 67 ? 3.371 28.125 17.141 1 98.81 67 THR B O 1
ATOM 2520 N N . LEU B 1 68 ? 3.357 30.25 16.328 1 98.62 68 LEU B N 1
ATOM 2521 C CA . LEU B 1 68 ? 3.842 29.891 15 1 98.62 68 LEU B CA 1
ATOM 2522 C C . LEU B 1 68 ? 5.312 30.266 14.836 1 98.62 68 LEU B C 1
ATOM 2524 O O . LEU B 1 68 ? 5.703 31.406 15.086 1 98.62 68 LEU B O 1
ATOM 2528 N N . ALA B 1 69 ? 6.098 29.281 14.492 1 98.19 69 ALA B N 1
ATOM 2529 C CA . ALA B 1 69 ? 7.484 29.516 14.102 1 98.19 69 ALA B CA 1
ATOM 2530 C C . ALA B 1 69 ? 7.68 29.281 12.609 1 98.19 69 ALA B C 1
ATOM 2532 O O . ALA B 1 69 ? 7.453 28.172 12.117 1 98.19 69 ALA B O 1
ATOM 2533 N N . GLU B 1 70 ? 8.109 30.266 11.844 1 96.62 70 GLU B N 1
ATOM 2534 C CA . GLU B 1 70 ? 8.25 30.234 10.391 1 96.62 70 GLU B CA 1
ATOM 2535 C C . GLU B 1 70 ? 9.336 31.203 9.922 1 96.62 70 GLU B C 1
ATOM 2537 O O . GLU B 1 70 ? 9.281 32.406 10.227 1 96.62 70 GLU B O 1
ATOM 2542 N N . PRO B 1 71 ? 10.312 30.609 9.18 1 95.31 71 PRO B N 1
ATOM 2543 C CA . PRO B 1 71 ? 11.43 31.469 8.805 1 95.31 71 PRO B CA 1
ATOM 2544 C C . PRO B 1 71 ? 11.086 32.406 7.652 1 95.31 71 PRO B C 1
ATOM 2546 O O . PRO B 1 71 ? 11.672 33.5 7.543 1 95.31 71 PRO B O 1
ATOM 2549 N N . ALA B 1 72 ? 10.234 32.031 6.73 1 92.81 72 ALA B N 1
ATOM 2550 C CA . ALA B 1 72 ? 9.898 32.844 5.562 1 92.81 72 ALA B CA 1
ATOM 2551 C C . ALA B 1 72 ? 8.969 34 5.941 1 92.81 72 ALA B C 1
ATOM 2553 O O . ALA B 1 72 ? 7.797 33.781 6.27 1 92.81 72 ALA B O 1
ATOM 2554 N N . ALA B 1 73 ? 9.375 35.156 5.781 1 94.44 73 ALA B N 1
ATOM 2555 C CA . ALA B 1 73 ? 8.633 36.344 6.191 1 94.44 73 ALA B CA 1
ATOM 2556 C C . ALA B 1 73 ? 7.312 36.438 5.434 1 94.44 73 ALA B C 1
ATOM 2558 O O . ALA B 1 73 ? 6.266 36.719 6.031 1 94.44 73 ALA B O 1
ATOM 2559 N N . PRO B 1 74 ? 7.344 36.188 4.113 1 93.06 74 PRO B N 1
ATOM 2560 C CA . PRO B 1 74 ? 6.062 36.312 3.406 1 93.06 74 PRO B CA 1
ATOM 2561 C C . PRO B 1 74 ? 5.027 35.312 3.904 1 93.06 74 PRO B C 1
ATOM 2563 O O . PRO B 1 74 ? 3.844 35.625 4.016 1 93.06 74 PRO B O 1
ATOM 2566 N N . MET B 1 75 ? 5.461 34.094 4.207 1 93.69 75 MET B N 1
ATOM 2567 C CA . MET B 1 75 ? 4.559 33.062 4.727 1 93.69 75 MET B CA 1
ATOM 2568 C C . MET B 1 75 ? 4.004 33.469 6.09 1 93.69 75 MET B C 1
ATOM 2570 O O . MET B 1 75 ? 2.795 33.375 6.32 1 93.69 75 MET B O 1
ATOM 2574 N N . LEU B 1 76 ? 4.898 33.938 6.898 1 95.75 76 LEU B N 1
ATOM 2575 C CA . LEU B 1 76 ? 4.484 34.312 8.242 1 95.75 76 LEU B CA 1
ATOM 2576 C C . LEU B 1 76 ? 3.553 35.531 8.195 1 95.75 76 LEU B C 1
ATOM 2578 O O . LEU B 1 76 ? 2.611 35.625 8.992 1 95.75 76 LEU B O 1
ATOM 2582 N N . GLY B 1 77 ? 3.848 36.5 7.297 1 96.62 77 GLY B N 1
ATOM 2583 C CA . GLY B 1 77 ? 2.963 37.625 7.102 1 96.62 77 GLY B CA 1
ATOM 2584 C C . GLY B 1 77 ? 1.557 37.219 6.699 1 96.62 77 GLY B C 1
ATOM 2585 O O . GLY B 1 77 ? 0.579 37.719 7.25 1 96.62 77 GLY B O 1
ATOM 2586 N N . ALA B 1 78 ? 1.49 36.312 5.762 1 95.31 78 ALA B N 1
ATOM 2587 C CA . ALA B 1 78 ? 0.192 35.812 5.324 1 95.31 78 ALA B CA 1
ATOM 2588 C C . ALA B 1 78 ? -0.541 35.125 6.469 1 95.31 78 ALA B C 1
ATOM 2590 O O . ALA B 1 78 ? -1.762 35.25 6.598 1 95.31 78 ALA B O 1
ATOM 2591 N N . ALA B 1 79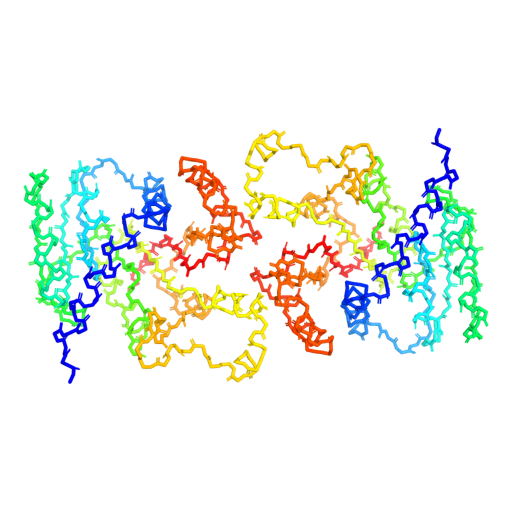 ? 0.183 34.406 7.297 1 96.94 79 ALA B N 1
ATOM 2592 C CA . ALA B 1 79 ? -0.414 33.75 8.461 1 96.94 79 ALA B CA 1
ATOM 2593 C C . ALA B 1 79 ? -0.989 34.781 9.43 1 96.94 79 ALA B C 1
ATOM 2595 O O . ALA B 1 79 ? -2.105 34.625 9.93 1 96.94 79 ALA B O 1
ATOM 2596 N N . ARG B 1 80 ? -0.258 35.875 9.68 1 98 80 ARG B N 1
ATOM 2597 C CA . ARG B 1 80 ? -0.727 36.938 10.547 1 98 80 ARG B CA 1
ATOM 2598 C C . ARG B 1 80 ? -2.039 37.531 10.039 1 98 80 ARG B C 1
ATOM 2600 O O . ARG B 1 80 ? -2.965 37.75 10.82 1 98 80 ARG B O 1
ATOM 2607 N N . GLU B 1 81 ? -2.043 37.75 8.773 1 97.44 81 GLU B N 1
ATOM 2608 C CA . GLU B 1 81 ? -3.248 38.281 8.156 1 97.44 81 GLU B CA 1
ATOM 2609 C C . GLU B 1 81 ? -4.43 37.344 8.312 1 97.44 81 GLU B C 1
ATOM 2611 O O . GLU B 1 81 ? -5.551 37.781 8.594 1 97.44 81 GLU B O 1
ATOM 2616 N N . ARG B 1 82 ? -4.168 36.125 8.125 1 96.25 82 ARG B N 1
ATOM 2617 C CA . ARG B 1 82 ? -5.203 35.094 8.258 1 96.25 82 ARG B CA 1
ATOM 2618 C C . ARG B 1 82 ? -5.75 35.062 9.68 1 96.25 82 ARG B C 1
ATOM 2620 O O . ARG B 1 82 ? -6.965 34.969 9.883 1 96.25 82 ARG B O 1
ATOM 2627 N N . PHE B 1 83 ? -4.887 35.125 10.656 1 98.12 83 PHE B N 1
ATOM 2628 C CA . PHE B 1 83 ? -5.297 35.094 12.055 1 98.12 83 PHE B CA 1
ATOM 2629 C C . PHE B 1 83 ? -6.109 36.344 12.383 1 98.12 83 PHE B C 1
ATOM 2631 O O . PHE B 1 83 ? -7.156 36.281 13.031 1 98.12 83 PHE B O 1
ATOM 2638 N N . ALA B 1 84 ? -5.672 37.469 11.883 1 98.19 84 ALA B N 1
ATOM 2639 C CA . ALA B 1 84 ? -6.379 38.75 12.117 1 98.19 84 ALA B CA 1
ATOM 2640 C C . ALA B 1 84 ? -7.785 38.688 11.523 1 98.19 84 ALA B C 1
ATOM 2642 O O . ALA B 1 84 ? -8.75 39.094 12.18 1 98.19 84 ALA B O 1
ATOM 2643 N N . ALA B 1 85 ? -7.84 38.219 10.352 1 97.69 85 ALA B N 1
ATOM 2644 C CA . ALA B 1 85 ? -9.125 38.156 9.664 1 97.69 85 ALA B CA 1
ATOM 2645 C C . ALA B 1 85 ? -10.094 37.25 10.422 1 97.69 85 ALA B C 1
ATOM 2647 O O . ALA B 1 85 ? -11.305 37.469 10.391 1 97.69 85 ALA B O 1
ATOM 2648 N N . ALA B 1 86 ? -9.57 36.312 11.156 1 97.69 86 ALA B N 1
ATOM 2649 C CA . ALA B 1 86 ? -10.391 35.344 11.891 1 97.69 86 ALA B CA 1
ATOM 2650 C C . ALA B 1 86 ? -10.617 35.781 13.328 1 97.69 86 ALA B C 1
ATOM 2652 O O . ALA B 1 86 ? -11.297 35.125 14.102 1 97.69 86 ALA B O 1
ATOM 2653 N N . GLY B 1 87 ? -9.992 36.844 13.719 1 98.19 87 GLY B N 1
ATOM 2654 C CA . GLY B 1 87 ? -10.125 37.344 15.078 1 98.19 87 GLY B CA 1
ATOM 2655 C C . GLY B 1 87 ? -9.406 36.5 16.109 1 98.19 87 GLY B C 1
ATOM 2656 O O . GLY B 1 87 ? -9.859 36.375 17.25 1 98.19 87 GLY B O 1
ATOM 2657 N N . GLN B 1 88 ? -8.391 35.844 15.656 1 98.38 88 GLN B N 1
ATOM 2658 C CA . GLN B 1 88 ? -7.629 34.969 16.547 1 98.38 88 GLN B CA 1
ATOM 2659 C C . GLN B 1 88 ? -6.281 35.594 16.906 1 98.38 88 GLN B C 1
ATOM 2661 O O . GLN B 1 88 ? -5.719 36.344 16.109 1 98.38 88 GLN B O 1
ATOM 2666 N N . ARG B 1 89 ? -5.867 35.281 18.078 1 97.56 89 ARG B N 1
ATOM 2667 C CA . ARG B 1 89 ? -4.547 35.719 18.516 1 97.56 89 ARG B CA 1
ATOM 2668 C C . ARG B 1 89 ? -3.555 34.562 18.516 1 97.56 89 ARG B C 1
ATOM 2670 O O . ARG B 1 89 ? -3.943 33.406 18.703 1 97.56 89 ARG B O 1
ATOM 2677 N N . ALA B 1 90 ? -2.311 34.875 18.312 1 98.44 90 ALA B N 1
ATOM 2678 C CA . ALA B 1 90 ? -1.211 33.906 18.391 1 98.44 90 ALA B CA 1
ATOM 2679 C C . ALA B 1 90 ? 0.13 34.625 18.531 1 98.44 90 ALA B C 1
ATOM 2681 O O . ALA B 1 90 ? 0.208 35.844 18.391 1 98.44 90 ALA B O 1
ATOM 2682 N N . THR B 1 91 ? 1.061 33.906 18.984 1 98.5 91 THR B N 1
ATOM 2683 C CA . THR B 1 91 ? 2.439 34.375 18.953 1 98.5 91 THR B CA 1
ATOM 2684 C C . THR B 1 91 ? 3.111 34 17.641 1 98.5 91 THR B C 1
ATOM 2686 O O . THR B 1 91 ? 2.996 32.844 17.203 1 98.5 91 THR B O 1
ATOM 2689 N N . PHE B 1 92 ? 3.721 35 16.984 1 98.38 92 PHE B N 1
ATOM 2690 C CA . PHE B 1 92 ? 4.398 34.75 15.711 1 98.38 92 PHE B CA 1
ATOM 2691 C C . PHE B 1 92 ? 5.902 34.969 15.852 1 98.38 92 PHE B C 1
ATOM 2693 O O . PHE B 1 92 ? 6.344 36.062 16.219 1 98.38 92 PHE B O 1
ATOM 2700 N N . VAL B 1 93 ? 6.641 33.969 15.586 1 98.12 93 VAL B N 1
ATOM 2701 C CA . VAL B 1 93 ? 8.094 34 15.711 1 98.12 93 VAL B CA 1
ATOM 2702 C C . VAL B 1 93 ? 8.742 33.75 14.359 1 98.12 93 VAL B C 1
ATOM 2704 O O . VAL B 1 93 ? 8.586 32.656 13.797 1 98.12 93 VAL B O 1
ATOM 2707 N N . GLN B 1 94 ? 9.445 34.719 13.781 1 97.5 94 GLN B N 1
ATOM 2708 C CA . GLN B 1 94 ? 10.172 34.531 12.531 1 97.5 94 GLN B CA 1
ATOM 2709 C C . GLN B 1 94 ? 11.562 33.938 12.789 1 97.5 94 GLN B C 1
ATOM 2711 O O . GLN B 1 94 ? 12.516 34.688 13.031 1 97.5 94 GLN B O 1
ATOM 2716 N N . ALA B 1 95 ? 11.664 32.625 12.672 1 96.12 95 ALA B N 1
ATOM 2717 C CA . ALA B 1 95 ? 12.93 31.969 12.945 1 96.12 95 ALA B CA 1
ATOM 2718 C C . ALA B 1 95 ? 12.945 30.562 12.352 1 96.12 95 ALA B C 1
ATOM 2720 O O . ALA B 1 95 ? 11.906 29.906 12.273 1 96.12 95 ALA B O 1
ATOM 2721 N N . PRO B 1 96 ? 14.117 30.125 11.883 1 96.19 96 PRO B N 1
ATOM 2722 C CA . PRO B 1 96 ? 14.281 28.688 11.617 1 96.19 96 PRO B CA 1
ATOM 2723 C C . PRO B 1 96 ? 14.297 27.844 12.891 1 96.19 96 PRO B C 1
ATOM 2725 O O . PRO B 1 96 ? 14.477 28.391 13.992 1 96.19 96 PRO B O 1
ATOM 2728 N N . TRP B 1 97 ? 14.008 26.578 12.773 1 95.88 97 TRP B N 1
ATOM 2729 C CA . TRP B 1 97 ? 13.859 25.703 13.938 1 95.88 97 TRP B CA 1
ATOM 2730 C C . TRP B 1 97 ? 15.117 25.703 14.789 1 95.88 97 TRP B C 1
ATOM 2732 O O . TRP B 1 97 ? 15.047 25.562 16.016 1 95.88 97 TRP B O 1
ATOM 2742 N N . GLN B 1 98 ? 16.234 25.891 14.172 1 95.56 98 GLN B N 1
ATOM 2743 C CA . GLN B 1 98 ? 17.531 25.844 14.859 1 95.56 98 GLN B CA 1
ATOM 2744 C C . GLN B 1 98 ? 17.625 26.938 15.914 1 95.56 98 GLN B C 1
ATOM 2746 O O . GLN B 1 98 ? 18.391 26.812 16.875 1 95.56 98 GLN B O 1
ATOM 2751 N N . GLU B 1 99 ? 16.922 27.969 15.75 1 96.44 99 GLU B N 1
ATOM 2752 C CA . GLU B 1 99 ? 17.047 29.141 16.609 1 96.44 99 GLU B CA 1
ATOM 2753 C C . GLU B 1 99 ? 15.961 29.141 17.688 1 96.44 99 GLU B C 1
ATOM 2755 O O . GLU B 1 99 ? 15.984 29.969 18.594 1 96.44 99 GLU B O 1
ATOM 2760 N N . LEU B 1 100 ? 15.125 28.203 17.641 1 96.19 100 LEU B N 1
ATOM 2761 C CA . LEU B 1 100 ? 13.961 28.219 18.516 1 96.19 100 LEU B CA 1
ATOM 2762 C C . LEU B 1 100 ? 14.367 27.938 19.969 1 96.19 100 LEU B C 1
ATOM 2764 O O . LEU B 1 100 ? 13.844 28.547 20.891 1 96.19 100 LEU B O 1
ATOM 2768 N N . PRO B 1 101 ? 15.383 27.016 20.047 1 94.12 101 PRO B N 1
ATOM 2769 C CA . PRO B 1 101 ? 15.836 26.828 21.422 1 94.12 101 PRO B CA 1
ATOM 2770 C C . PRO B 1 101 ? 16.391 28.125 22.031 1 94.12 101 PRO B C 1
ATOM 2772 O O . PRO B 1 101 ? 17.188 28.812 21.406 1 94.12 101 PRO B O 1
ATOM 2775 N N . GLY B 1 102 ? 15.961 28.578 23.109 1 91.75 102 GLY B N 1
ATOM 2776 C CA . GLY B 1 102 ? 16.391 29.812 23.75 1 91.75 102 GLY B CA 1
ATOM 2777 C C . GLY B 1 102 ? 15.438 30.969 23.516 1 91.75 102 GLY B C 1
ATOM 2778 O O . GLY B 1 102 ? 15.461 31.969 24.25 1 91.75 102 GLY B O 1
ATOM 2779 N N . ARG B 1 103 ? 14.656 30.844 22.438 1 93.88 103 ARG B N 1
ATOM 2780 C CA . ARG B 1 103 ? 13.75 31.938 22.109 1 93.88 103 ARG B CA 1
ATOM 2781 C C . ARG B 1 103 ? 12.359 31.688 22.672 1 93.88 103 ARG B C 1
ATOM 2783 O O . ARG B 1 103 ? 11.57 32.625 22.844 1 93.88 103 ARG B O 1
ATOM 2790 N N . LEU B 1 104 ? 12.102 30.469 22.797 1 95 104 LEU B N 1
ATOM 2791 C CA . LEU B 1 104 ? 10.766 30.109 23.266 1 95 104 LEU B CA 1
ATOM 2792 C C . LEU B 1 104 ? 10.836 29.375 24.594 1 95 104 LEU B C 1
ATOM 2794 O O . LEU B 1 104 ? 11.781 28.625 24.844 1 95 104 LEU B O 1
ATOM 2798 N N . ASP B 1 105 ? 9.859 29.578 25.391 1 91.19 105 ASP B N 1
ATOM 2799 C CA . ASP B 1 105 ? 9.742 28.844 26.641 1 91.19 105 ASP B CA 1
ATOM 2800 C C . ASP B 1 105 ? 9.07 27.484 26.422 1 91.19 105 ASP B C 1
ATOM 2802 O O . ASP B 1 105 ? 7.965 27.422 25.875 1 91.19 105 ASP B O 1
ATOM 2806 N N . ALA B 1 106 ? 9.75 26.484 26.875 1 88.88 106 ALA B N 1
ATOM 2807 C CA . ALA B 1 106 ? 9.25 25.109 26.828 1 88.88 106 ALA B CA 1
ATOM 2808 C C . ALA B 1 106 ? 8.68 24.688 28.188 1 88.88 106 ALA B C 1
ATOM 2810 O O . ALA B 1 106 ? 8.953 25.344 29.203 1 88.88 106 ALA B O 1
ATOM 2811 N N . PRO B 1 107 ? 7.738 23.641 28.203 1 93.62 107 PRO B N 1
ATOM 2812 C CA . PRO B 1 107 ? 7.355 22.734 27.109 1 93.62 107 PRO B CA 1
ATOM 2813 C C . PRO B 1 107 ? 6 23.094 26.5 1 93.62 107 PRO B C 1
ATOM 2815 O O . PRO B 1 107 ? 5.301 23.969 27.016 1 93.62 107 PRO B O 1
ATOM 2818 N N . PHE B 1 108 ? 5.672 22.562 25.391 1 98.38 108 PHE B N 1
ATOM 2819 C CA . PHE B 1 108 ? 4.383 22.641 24.719 1 98.38 108 PHE B CA 1
ATOM 2820 C C . PHE B 1 108 ? 3.621 21.328 24.828 1 98.38 108 PHE B C 1
ATOM 2822 O O . PHE B 1 108 ? 4.223 20.25 24.812 1 98.38 108 PHE B O 1
ATOM 2829 N N . ASP B 1 109 ? 2.316 21.422 24.953 1 98.56 109 ASP B N 1
ATOM 2830 C CA . ASP B 1 109 ? 1.463 20.234 25.031 1 98.56 109 ASP B CA 1
ATOM 2831 C C . ASP B 1 109 ? 1.371 19.547 23.672 1 98.56 109 ASP B C 1
ATOM 2833 O O . ASP B 1 109 ? 1.148 18.344 23.594 1 98.56 109 ASP B O 1
ATOM 2837 N N . LEU B 1 110 ? 1.499 20.344 22.625 1 98.81 110 LEU B N 1
ATOM 2838 C CA . LEU B 1 110 ? 1.434 19.859 21.25 1 98.81 110 LEU B CA 1
ATOM 2839 C C . LEU B 1 110 ? 2.453 20.578 20.375 1 98.81 110 LEU B C 1
ATOM 2841 O O . LEU B 1 110 ? 2.504 21.812 20.359 1 98.81 110 LEU B O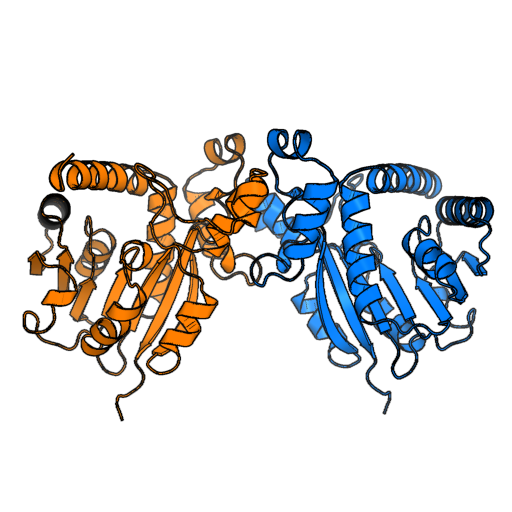 1
ATOM 2845 N N . VAL B 1 111 ? 3.262 19.812 19.719 1 98.88 111 VAL B N 1
ATOM 2846 C CA . VAL B 1 111 ? 4.18 20.328 18.719 1 98.88 111 VAL B CA 1
ATOM 2847 C C . VAL B 1 111 ? 3.783 19.828 17.328 1 98.88 111 VAL B C 1
ATOM 2849 O O . VAL B 1 111 ? 3.568 18.625 17.141 1 98.88 111 VAL B O 1
ATOM 2852 N N . LEU B 1 112 ? 3.574 20.75 16.422 1 98.88 112 LEU B N 1
ATOM 2853 C CA . LEU B 1 112 ? 3.35 20.406 15.023 1 98.88 112 LEU B CA 1
ATOM 2854 C C . LEU B 1 112 ? 4.633 20.578 14.219 1 98.88 112 LEU B C 1
ATOM 2856 O O . LEU B 1 112 ? 5.383 21.531 14.422 1 98.88 112 LEU B O 1
ATOM 2860 N N . CYS B 1 113 ? 4.879 19.688 13.398 1 98.75 113 CYS B N 1
ATOM 2861 C CA . CYS B 1 113 ? 5.941 19.75 12.398 1 98.75 113 CYS B CA 1
ATOM 2862 C C . CYS B 1 113 ? 5.504 19.094 11.094 1 98.75 113 CYS B C 1
ATOM 2864 O O . CYS B 1 113 ? 5.727 17.891 10.891 1 98.75 113 CYS B O 1
ATOM 2866 N N . HIS B 1 114 ? 4.855 19.891 10.258 1 98.31 114 HIS B N 1
ATOM 2867 C CA . HIS B 1 114 ? 4.215 19.375 9.055 1 98.31 114 HIS B CA 1
ATOM 2868 C C . HIS B 1 114 ? 4.91 19.891 7.797 1 98.31 114 HIS B C 1
ATOM 2870 O O . HIS B 1 114 ? 4.965 21.109 7.566 1 98.31 114 HIS B O 1
ATOM 2876 N N . ALA B 1 115 ? 5.375 18.938 6.961 1 96.06 115 ALA B N 1
ATOM 2877 C CA . ALA B 1 115 ? 6 19.266 5.684 1 96.06 115 ALA B CA 1
ATOM 2878 C C . ALA B 1 115 ? 7.203 20.172 5.879 1 96.06 115 ALA B C 1
ATOM 2880 O O . ALA B 1 115 ? 7.328 21.203 5.211 1 96.06 115 ALA B O 1
ATOM 2881 N N . VAL B 1 116 ? 8.062 19.766 6.777 1 96.69 116 VAL B N 1
ATOM 2882 C CA . VAL B 1 116 ? 9.258 20.531 7.121 1 96.69 116 VAL B CA 1
ATOM 2883 C C . VAL B 1 116 ? 10.508 19.688 6.883 1 96.69 116 VAL B C 1
ATOM 2885 O O . VAL B 1 116 ? 11.43 20.109 6.188 1 96.69 116 VAL B O 1
ATOM 2888 N N . LEU B 1 117 ? 10.508 18.422 7.348 1 97 117 LEU B N 1
ATOM 2889 C CA . LEU B 1 117 ? 11.672 17.547 7.359 1 97 117 LEU B CA 1
ATOM 2890 C C . LEU B 1 117 ? 12.25 17.391 5.953 1 97 117 LEU B C 1
ATOM 2892 O O . LEU B 1 117 ? 13.469 17.406 5.773 1 97 117 LEU B O 1
ATOM 2896 N N . GLU B 1 118 ? 11.383 17.281 4.965 1 94.5 118 GLU B N 1
ATOM 2897 C CA . GLU B 1 118 ? 11.781 16.938 3.6 1 94.5 118 GLU B CA 1
ATOM 2898 C C . GLU B 1 118 ? 12.539 18.094 2.951 1 94.5 118 GLU B C 1
ATOM 2900 O O . GLU B 1 118 ? 13.156 17.938 1.895 1 94.5 118 GLU B O 1
ATOM 2905 N N . TRP B 1 119 ? 12.578 19.234 3.572 1 91.81 119 TRP B N 1
ATOM 2906 C CA . TRP B 1 119 ? 13.234 20.406 3.002 1 91.81 119 TRP B CA 1
ATOM 2907 C C . TRP B 1 119 ? 14.562 20.672 3.699 1 91.81 119 TRP B C 1
ATOM 2909 O O . TRP B 1 119 ? 15.32 21.562 3.289 1 91.81 119 TRP B O 1
ATOM 2919 N N . LEU B 1 120 ? 14.812 19.953 4.734 1 92.81 120 LEU B N 1
ATOM 2920 C CA . LEU B 1 120 ? 16.031 20.141 5.504 1 92.81 120 LEU B CA 1
ATOM 2921 C C . LEU B 1 120 ? 17.188 19.344 4.898 1 92.81 120 LEU B C 1
ATOM 2923 O O . LEU B 1 120 ? 17 18.234 4.406 1 92.81 120 LEU B O 1
ATOM 2927 N N . ALA B 1 121 ? 18.359 19.906 4.984 1 91.38 121 ALA B N 1
ATOM 2928 C CA . ALA B 1 121 ? 19.547 19.188 4.531 1 91.38 121 ALA B CA 1
ATOM 2929 C C . ALA B 1 121 ? 19.797 17.938 5.355 1 91.38 121 ALA B C 1
ATOM 2931 O O . ALA B 1 121 ? 20.188 16.891 4.82 1 91.38 121 ALA B O 1
ATOM 2932 N N . GLU B 1 122 ? 19.547 18.047 6.613 1 94.38 122 GLU B N 1
ATOM 2933 C CA . GLU B 1 122 ? 19.625 16.922 7.551 1 94.38 122 GLU B CA 1
ATOM 2934 C C . GLU B 1 122 ? 18.328 16.797 8.344 1 94.38 122 GLU B C 1
ATOM 2936 O O . GLU B 1 122 ? 18.234 17.219 9.492 1 94.38 122 GLU B O 1
ATOM 2941 N N . PRO B 1 123 ? 17.422 16.047 7.789 1 95.81 123 PRO B N 1
ATOM 2942 C CA . PRO B 1 123 ? 16.047 16.031 8.312 1 95.81 123 PRO B CA 1
ATOM 2943 C C . PRO B 1 123 ? 15.977 15.523 9.75 1 95.81 123 PRO B C 1
ATOM 2945 O O . PRO B 1 123 ? 15.188 16.047 10.547 1 95.81 123 PRO B O 1
ATOM 2948 N N . LEU B 1 124 ? 16.844 14.641 10.164 1 97.19 124 LEU B N 1
ATOM 2949 C CA . LEU B 1 124 ? 16.688 13.969 11.445 1 97.19 124 LEU B CA 1
ATOM 2950 C C . LEU B 1 124 ? 17.219 14.828 12.578 1 97.19 124 LEU B C 1
ATOM 2952 O O . LEU B 1 124 ? 16.922 14.578 13.75 1 97.19 124 LEU B O 1
ATOM 2956 N N . ARG B 1 125 ? 17.953 15.867 12.242 1 96.75 125 ARG B N 1
ATOM 2957 C CA . ARG B 1 125 ? 18.594 16.703 13.258 1 96.75 125 ARG B CA 1
ATOM 2958 C C . ARG B 1 125 ? 17.562 17.531 14.008 1 96.75 125 ARG B C 1
ATOM 2960 O O . ARG B 1 125 ? 17.859 18.062 15.078 1 96.75 125 ARG B O 1
ATOM 2967 N N . ILE B 1 126 ? 16.391 17.641 13.516 1 97.88 126 ILE B N 1
ATOM 2968 C CA . ILE B 1 126 ? 15.359 18.469 14.148 1 97.88 126 ILE B CA 1
ATOM 2969 C C . ILE B 1 126 ? 14.695 17.672 15.273 1 97.88 126 ILE B C 1
ATOM 2971 O O . ILE B 1 126 ? 14.047 18.266 16.141 1 97.88 126 ILE B O 1
ATOM 2975 N N . LEU B 1 127 ? 14.82 16.375 15.273 1 98.06 127 LEU B N 1
ATOM 2976 C CA . LEU B 1 127 ? 14.031 15.5 16.141 1 98.06 127 LEU B CA 1
ATOM 2977 C C . LEU B 1 127 ? 14.336 15.789 17.609 1 98.06 127 LEU B C 1
ATOM 2979 O O . LEU B 1 127 ? 13.422 15.93 18.422 1 98.06 127 LEU B O 1
ATOM 2983 N N . PRO B 1 128 ? 15.609 15.984 17.969 1 96.5 128 PRO B N 1
ATOM 2984 C CA . PRO B 1 128 ? 15.891 16.312 19.359 1 96.5 128 PRO B CA 1
ATOM 2985 C C . PRO B 1 128 ? 15.289 17.656 19.797 1 96.5 128 PRO B C 1
ATOM 2987 O O . PRO B 1 128 ? 14.867 17.797 20.938 1 96.5 128 PRO B O 1
ATOM 2990 N N . VAL B 1 129 ? 15.266 18.594 18.891 1 97.06 129 VAL B N 1
ATOM 2991 C CA . VAL B 1 129 ? 14.703 19.906 19.172 1 97.06 129 VAL B CA 1
ATOM 2992 C C . VAL B 1 129 ? 13.195 19.781 19.406 1 97.06 129 VAL B C 1
ATOM 2994 O O . VAL B 1 129 ? 12.656 20.344 20.359 1 97.06 129 VAL B O 1
ATOM 2997 N N . LEU B 1 130 ? 12.531 18.984 18.578 1 98.31 130 LEU B N 1
ATOM 2998 C CA . LEU B 1 130 ? 11.102 18.75 18.734 1 98.31 130 LEU B CA 1
ATOM 2999 C C . LEU B 1 130 ? 10.812 18.094 20.078 1 98.31 130 LEU B C 1
ATOM 3001 O O . LEU B 1 130 ? 9.844 18.438 20.766 1 98.31 130 LEU B O 1
ATOM 3005 N N . HIS B 1 131 ? 11.656 17.203 20.422 1 97.69 131 HIS B N 1
ATOM 3006 C CA . HIS B 1 131 ? 11.5 16.516 21.703 1 97.69 131 HIS B CA 1
ATOM 3007 C C . HIS B 1 131 ? 11.641 17.484 22.875 1 97.69 131 HIS B C 1
ATOM 3009 O O . HIS B 1 131 ? 10.859 17.422 23.828 1 97.69 131 HIS B O 1
ATOM 3015 N N . GLN B 1 132 ? 12.602 18.359 22.781 1 95.94 132 GLN B N 1
ATOM 3016 C CA . GLN B 1 132 ? 12.844 19.359 23.828 1 95.94 132 GLN B CA 1
ATOM 3017 C C . GLN B 1 132 ? 11.617 20.234 24.047 1 95.94 132 GLN B C 1
ATOM 3019 O O . GLN B 1 132 ? 11.336 20.641 25.172 1 95.94 132 GLN B O 1
ATOM 3024 N N . PHE B 1 133 ? 10.914 20.484 23.016 1 97.62 133 PHE B N 1
ATOM 3025 C CA . PHE B 1 133 ? 9.773 21.375 23.094 1 97.62 133 PHE B CA 1
ATOM 3026 C C . PHE B 1 133 ? 8.523 20.625 23.531 1 97.62 133 PHE B C 1
ATOM 3028 O O . PHE B 1 133 ? 7.504 21.25 23.859 1 97.62 133 PHE B O 1
ATOM 3035 N N . SER B 1 134 ? 8.594 19.312 23.531 1 97.88 134 SER B N 1
ATOM 3036 C CA . SER B 1 134 ? 7.402 18.516 23.828 1 97.88 134 SER B CA 1
ATOM 3037 C C . SER B 1 134 ? 7.301 18.219 25.312 1 97.88 134 SER B C 1
ATOM 3039 O O . SER B 1 134 ? 8.25 17.734 25.922 1 97.88 134 SER B O 1
ATOM 3041 N N . ALA B 1 135 ? 6.176 18.5 25.906 1 97.12 135 ALA B N 1
ATOM 3042 C CA . ALA B 1 135 ? 5.926 18.172 27.312 1 97.12 135 ALA B CA 1
ATOM 3043 C C . ALA B 1 135 ? 5.832 16.656 27.516 1 97.12 135 ALA B C 1
ATOM 3045 O O . ALA B 1 135 ? 5.426 15.93 26.609 1 97.12 135 ALA B O 1
ATOM 3046 N N . PRO B 1 136 ? 6.203 16.312 28.781 1 94.69 136 PRO B N 1
ATOM 3047 C CA . PRO B 1 136 ? 5.855 14.922 29.094 1 94.69 136 PRO B CA 1
ATOM 3048 C C . PRO B 1 136 ? 4.367 14.633 28.922 1 94.69 136 PRO B C 1
ATOM 3050 O O . PRO B 1 136 ? 3.525 15.414 29.359 1 94.69 136 PRO B O 1
ATOM 3053 N N . GLY B 1 137 ? 4.039 13.68 28.297 1 94.19 137 GLY B N 1
ATOM 3054 C CA . GLY B 1 137 ? 2.646 13.336 28.047 1 94.19 137 GLY B CA 1
ATOM 3055 C C . GLY B 1 137 ? 2.033 14.102 26.891 1 94.19 137 GLY B C 1
ATOM 3056 O O . GLY B 1 137 ? 0.865 13.898 26.562 1 94.19 137 GLY B O 1
ATOM 3057 N N . GLY B 1 138 ? 2.814 14.992 26.312 1 97.31 138 GLY B N 1
ATOM 3058 C CA . GLY B 1 138 ? 2.33 15.758 25.172 1 97.31 138 GLY B CA 1
ATOM 3059 C C . GLY B 1 138 ? 2.355 14.984 23.875 1 97.31 138 GLY B C 1
ATOM 3060 O O . GLY B 1 138 ? 2.453 13.758 23.875 1 97.31 138 GLY B O 1
ATOM 3061 N N . TRP B 1 139 ? 2.1 15.766 22.75 1 98.31 139 TRP B N 1
ATOM 3062 C CA . TRP B 1 139 ? 2.02 15.148 21.438 1 98.31 139 TRP B CA 1
ATOM 3063 C C . TRP B 1 139 ? 2.949 15.844 20.453 1 98.31 139 TRP B C 1
ATOM 3065 O O . TRP B 1 139 ? 3.123 17.062 20.5 1 98.31 139 TRP B O 1
ATOM 3075 N N . LEU B 1 140 ? 3.514 15.055 19.625 1 98.75 140 LEU B N 1
ATOM 3076 C CA . LEU B 1 140 ? 4.09 15.523 18.375 1 98.75 140 LEU B CA 1
ATOM 3077 C C . LEU B 1 140 ? 3.244 15.078 17.188 1 98.75 140 LEU B C 1
ATOM 3079 O O . LEU B 1 140 ? 2.992 13.891 17.016 1 98.75 140 LEU B O 1
ATOM 3083 N N . SER B 1 141 ? 2.738 16.047 16.484 1 98.88 141 SER B N 1
ATOM 3084 C CA . SER B 1 141 ? 2.115 15.812 15.188 1 98.88 141 SER B CA 1
ATOM 3085 C C . SER B 1 141 ? 3.115 16 14.055 1 98.88 141 SER B C 1
ATOM 3087 O O . SER B 1 141 ? 3.467 17.125 13.711 1 98.88 141 SER B O 1
ATOM 3089 N N . LEU B 1 142 ? 3.533 14.867 13.477 1 98.88 142 LEU B N 1
ATOM 3090 C CA . LEU B 1 142 ? 4.594 14.883 12.477 1 98.88 142 LEU B CA 1
ATOM 3091 C C . LEU B 1 142 ? 4.062 14.453 11.117 1 98.88 142 LEU B C 1
ATOM 3093 O O . LEU B 1 142 ? 3.557 13.344 10.961 1 98.88 142 LEU B O 1
ATOM 3097 N N . ALA B 1 143 ? 4.062 15.352 10.141 1 98.81 143 ALA B N 1
ATOM 3098 C CA . ALA B 1 143 ? 3.721 15.023 8.758 1 98.81 143 ALA B CA 1
ATOM 3099 C C . ALA B 1 143 ? 4.898 15.289 7.82 1 98.81 143 ALA B C 1
ATOM 3101 O O . ALA B 1 143 ? 5.539 16.344 7.898 1 98.81 143 ALA B O 1
ATOM 3102 N N . PHE B 1 144 ? 5.195 14.344 7 1 98.25 144 PHE B N 1
ATOM 3103 C CA . PHE B 1 144 ? 6.398 14.461 6.184 1 98.25 144 PHE B CA 1
ATOM 3104 C C . PHE B 1 144 ? 6.184 13.852 4.805 1 98.25 144 PHE B C 1
ATOM 3106 O O . PHE B 1 144 ? 5.289 13.023 4.621 1 98.25 144 PHE B O 1
ATOM 3113 N N . TYR B 1 145 ? 6.957 14.352 3.842 1 97.06 145 TYR B N 1
ATOM 3114 C CA . TYR B 1 145 ? 6.883 13.883 2.463 1 97.06 145 TYR B CA 1
ATOM 3115 C C . TYR B 1 145 ? 7.383 12.445 2.346 1 97.06 145 TYR B C 1
ATOM 3117 O O . TYR B 1 145 ? 8.539 12.156 2.678 1 97.06 145 TYR B O 1
ATOM 3125 N N . ASN B 1 146 ? 6.566 11.57 1.791 1 98 146 ASN B N 1
ATOM 3126 C CA . ASN B 1 146 ? 6.727 10.117 1.796 1 98 146 ASN B CA 1
ATOM 3127 C C . ASN B 1 146 ? 7.547 9.641 0.602 1 98 146 ASN B C 1
ATOM 3129 O O . ASN B 1 146 ? 7.078 9.688 -0.537 1 98 146 ASN B O 1
ATOM 3133 N N . LYS B 1 147 ? 8.703 9.164 0.884 1 96.94 147 LYS B N 1
ATOM 3134 C CA . LYS B 1 147 ? 9.57 8.648 -0.174 1 96.94 147 LYS B CA 1
ATOM 3135 C C . LYS B 1 147 ? 8.891 7.516 -0.941 1 96.94 147 LYS B C 1
ATOM 3137 O O . LYS B 1 147 ? 9.008 7.434 -2.166 1 96.94 147 LYS B O 1
ATOM 3142 N N . ASP B 1 148 ? 8.188 6.629 -0.245 1 97.81 148 ASP B N 1
ATOM 3143 C CA . ASP B 1 148 ? 7.516 5.508 -0.897 1 97.81 148 ASP B CA 1
ATOM 3144 C C . ASP B 1 148 ? 6.484 6.004 -1.907 1 97.81 148 ASP B C 1
ATOM 3146 O O . ASP B 1 148 ? 6.32 5.41 -2.977 1 97.81 148 ASP B O 1
ATOM 3150 N N . ALA B 1 149 ? 5.773 7.043 -1.547 1 97.69 149 ALA B N 1
ATOM 3151 C CA . ALA B 1 149 ? 4.793 7.602 -2.475 1 97.69 149 ALA B CA 1
ATOM 3152 C C . ALA B 1 149 ? 5.465 8.117 -3.742 1 97.69 149 ALA B C 1
ATOM 3154 O O . ALA B 1 149 ? 4.918 7.988 -4.84 1 97.69 149 ALA B O 1
ATOM 3155 N N . LEU B 1 150 ? 6.609 8.742 -3.574 1 95.44 150 LEU B N 1
ATOM 3156 C CA . LEU B 1 150 ? 7.371 9.219 -4.727 1 95.44 150 LEU B CA 1
ATOM 3157 C C . LEU B 1 150 ? 7.797 8.047 -5.609 1 95.44 150 LEU B C 1
ATOM 3159 O O . LEU B 1 150 ? 7.668 8.117 -6.836 1 95.44 150 LEU B O 1
ATOM 3163 N N . ILE B 1 151 ? 8.289 7.02 -4.996 1 96.88 151 ILE B N 1
ATOM 3164 C CA . ILE B 1 151 ? 8.68 5.816 -5.723 1 96.88 151 ILE B CA 1
ATOM 3165 C C . ILE B 1 151 ? 7.477 5.254 -6.477 1 96.88 151 ILE B C 1
ATOM 3167 O O . ILE B 1 151 ? 7.566 4.953 -7.668 1 96.88 151 ILE B O 1
ATOM 3171 N N . TYR B 1 152 ? 6.367 5.172 -5.84 1 98.12 152 TYR B N 1
ATOM 3172 C CA . TYR B 1 152 ? 5.18 4.574 -6.438 1 98.12 152 TYR B CA 1
ATOM 3173 C C . TYR B 1 152 ? 4.699 5.395 -7.629 1 98.12 152 TYR B C 1
ATOM 3175 O O . TYR B 1 152 ? 4.324 4.836 -8.664 1 98.12 152 TYR B O 1
ATOM 3183 N N . ARG B 1 153 ? 4.695 6.688 -7.48 1 96.19 153 ARG B N 1
ATOM 3184 C CA . ARG B 1 153 ? 4.312 7.559 -8.586 1 96.19 153 ARG B CA 1
ATOM 3185 C C . ARG B 1 153 ? 5.211 7.332 -9.797 1 96.19 153 ARG B C 1
ATOM 3187 O O . ARG B 1 153 ? 4.738 7.316 -10.938 1 96.19 153 ARG B O 1
ATOM 3194 N N . ASN B 1 154 ? 6.484 7.211 -9.547 1 95.19 154 ASN B N 1
ATOM 3195 C CA . ASN B 1 154 ? 7.418 6.961 -10.641 1 95.19 154 ASN B CA 1
ATOM 3196 C C . ASN B 1 154 ? 7.199 5.59 -11.266 1 95.19 154 ASN B C 1
ATOM 3198 O O . ASN B 1 154 ? 7.359 5.418 -12.477 1 95.19 154 ASN B O 1
ATOM 3202 N N . LEU B 1 155 ? 6.855 4.594 -10.469 1 97.75 155 LEU B N 1
ATOM 3203 C CA . LEU B 1 155 ? 6.488 3.287 -11.008 1 97.75 155 LEU B CA 1
ATOM 3204 C C . LEU B 1 155 ? 5.309 3.408 -11.969 1 97.75 155 LEU B C 1
ATOM 3206 O O . LEU B 1 155 ? 5.359 2.904 -13.094 1 97.75 155 LEU B O 1
ATOM 3210 N N . LEU B 1 156 ? 4.277 4.145 -11.547 1 97.56 156 LEU B N 1
ATOM 3211 C CA . LEU B 1 156 ? 3.057 4.273 -12.336 1 97.56 156 LEU B CA 1
ATOM 3212 C C . LEU B 1 156 ? 3.336 5.004 -13.648 1 97.56 156 LEU B C 1
ATOM 3214 O O . LEU B 1 156 ? 2.699 4.723 -14.664 1 97.56 156 LEU B O 1
ATOM 3218 N N . LYS B 1 157 ? 4.316 5.852 -13.617 1 95.69 157 LYS B N 1
ATOM 3219 C CA . LYS B 1 157 ? 4.617 6.656 -14.797 1 95.69 157 LYS B CA 1
ATOM 3220 C C . LYS B 1 157 ? 5.652 5.969 -15.68 1 95.69 157 LYS B C 1
ATOM 3222 O O . LYS B 1 157 ? 6.008 6.48 -16.75 1 95.69 157 LYS B O 1
ATOM 3227 N N . GLY B 1 158 ? 6.188 4.875 -15.266 1 96.19 158 GLY B N 1
ATOM 3228 C CA . GLY B 1 158 ? 7.152 4.125 -16.047 1 96.19 158 GLY B CA 1
ATOM 3229 C C . GLY B 1 158 ? 8.539 4.738 -16.031 1 96.19 158 GLY B C 1
ATOM 3230 O O . GLY B 1 158 ? 9.312 4.559 -16.984 1 96.19 158 GLY B O 1
ATOM 3231 N N . HIS B 1 159 ? 8.836 5.566 -15.016 1 94.38 159 HIS B N 1
ATOM 3232 C CA . HIS B 1 159 ? 10.164 6.168 -14.891 1 94.38 159 HIS B CA 1
ATOM 3233 C C . HIS B 1 159 ? 11.148 5.195 -14.258 1 94.38 159 HIS B C 1
ATOM 3235 O O . HIS B 1 159 ? 11.789 5.52 -13.25 1 94.38 159 HIS B O 1
ATOM 3241 N N . PHE B 1 160 ? 11.375 4.07 -14.922 1 95.5 160 PHE B N 1
ATOM 3242 C CA . PHE B 1 160 ? 12.125 2.957 -14.359 1 95.5 160 PHE B CA 1
ATOM 3243 C C . PHE B 1 160 ? 13.609 3.295 -14.281 1 95.5 160 PHE B C 1
ATOM 3245 O O . PHE B 1 160 ? 14.297 2.879 -13.344 1 95.5 160 PHE B O 1
ATOM 3252 N N . ARG B 1 161 ? 14.133 4.02 -15.25 1 91.62 161 ARG B N 1
ATOM 3253 C CA . ARG B 1 161 ? 15.531 4.441 -15.211 1 91.62 161 ARG B CA 1
ATOM 3254 C C . ARG B 1 161 ? 15.812 5.285 -13.969 1 91.62 161 ARG B C 1
ATOM 3256 O O . ARG B 1 161 ? 16.828 5.094 -13.305 1 91.62 161 ARG B O 1
ATOM 3263 N N . LYS B 1 162 ? 14.906 6.227 -13.703 1 90.81 162 LYS B N 1
ATOM 3264 C CA . LYS B 1 162 ? 15.023 7.066 -12.516 1 90.81 162 LYS B CA 1
ATOM 3265 C C . LYS B 1 162 ? 15.023 6.223 -11.242 1 90.81 162 LYS B C 1
ATOM 3267 O O . LYS B 1 162 ? 15.781 6.5 -10.312 1 90.81 162 LYS B O 1
ATOM 3272 N N . LEU B 1 163 ? 14.234 5.195 -11.227 1 92.81 163 LEU B N 1
ATOM 3273 C CA . LEU B 1 163 ? 14.117 4.324 -10.062 1 92.81 163 LEU B CA 1
ATOM 3274 C C . LEU B 1 163 ? 15.383 3.494 -9.867 1 92.81 163 LEU B C 1
ATOM 3276 O O . LEU B 1 163 ? 15.828 3.287 -8.742 1 92.81 163 LEU B O 1
ATOM 3280 N N . ARG B 1 164 ? 15.984 3.074 -10.945 1 90.81 164 ARG B N 1
ATOM 3281 C CA . ARG B 1 164 ? 17.219 2.299 -10.875 1 90.81 164 ARG B CA 1
ATOM 3282 C C . ARG B 1 164 ? 18.359 3.131 -10.289 1 90.81 164 ARG B C 1
ATOM 3284 O O . ARG B 1 164 ? 19.203 2.611 -9.562 1 90.81 164 ARG B O 1
ATOM 3291 N N . LYS B 1 165 ? 18.312 4.391 -10.547 1 85.81 165 LYS B N 1
ATOM 3292 C CA . LYS B 1 165 ? 19.375 5.289 -10.094 1 85.81 165 LYS B CA 1
ATOM 3293 C C . LYS B 1 165 ? 19.125 5.75 -8.656 1 85.81 165 LYS B C 1
ATOM 3295 O O . LYS B 1 165 ? 20 6.359 -8.039 1 85.81 165 LYS B O 1
ATOM 3300 N N . GLU B 1 166 ? 18 5.332 -8.117 1 79.56 166 GLU B N 1
ATOM 3301 C CA . GLU B 1 166 ? 17.578 5.727 -6.773 1 79.56 166 GLU B CA 1
ATOM 3302 C C . GLU B 1 166 ? 17.719 7.234 -6.578 1 79.56 166 GLU B C 1
ATOM 3304 O O . GLU B 1 166 ? 18.172 7.691 -5.527 1 79.56 166 GLU B O 1
ATOM 3309 N N . GLN B 1 167 ? 17.578 7.984 -7.57 1 70.75 167 GLN B N 1
ATOM 3310 C CA . GLN B 1 167 ? 17.625 9.438 -7.523 1 70.75 167 GLN B CA 1
ATOM 3311 C C . GLN B 1 167 ? 16.234 10.039 -7.387 1 70.75 167 GLN B C 1
ATOM 3313 O O . GLN B 1 167 ? 15.523 10.211 -8.383 1 70.75 167 GLN B O 1
ATOM 3318 N N . PHE B 1 168 ? 15.82 10.273 -6.227 1 69.56 168 PHE B N 1
ATOM 3319 C CA . PHE B 1 168 ? 14.445 10.711 -6.012 1 69.56 168 PHE B CA 1
ATOM 3320 C C . PHE B 1 168 ? 14.391 12.188 -5.664 1 69.56 168 PHE B C 1
ATOM 3322 O O . PHE B 1 168 ? 13.312 12.773 -5.578 1 69.56 168 PHE B O 1
ATOM 3329 N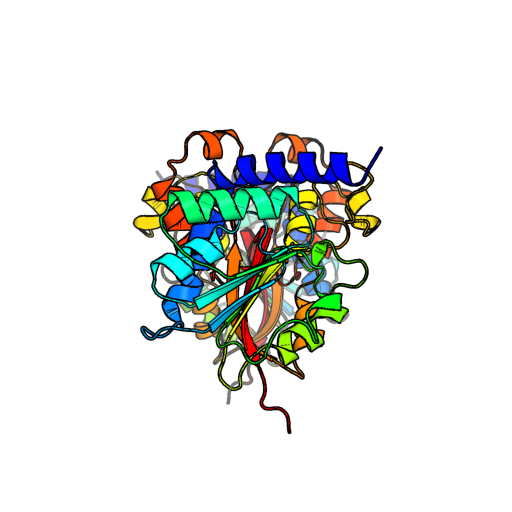 N . ALA B 1 169 ? 15.531 12.727 -5.531 1 67.25 169 ALA B N 1
ATOM 3330 C CA . ALA B 1 169 ? 15.562 14.133 -5.145 1 67.25 169 ALA B CA 1
ATOM 3331 C C . ALA B 1 169 ? 15.133 15.031 -6.301 1 67.25 169 ALA B C 1
ATOM 3333 O O . ALA B 1 169 ? 15.438 14.75 -7.461 1 67.25 169 ALA B O 1
ATOM 3334 N N . GLY B 1 170 ? 14.117 15.922 -6.059 1 59.91 170 GLY B N 1
ATOM 3335 C CA . GLY B 1 170 ? 13.828 16.938 -7.059 1 59.91 170 GLY B CA 1
ATOM 3336 C C . GLY B 1 170 ? 15.039 17.75 -7.461 1 59.91 170 GLY B C 1
ATOM 3337 O O . GLY B 1 170 ? 15.945 17.969 -6.648 1 59.91 170 GLY B O 1
ATOM 3338 N N . GLU B 1 171 ? 15.289 17.781 -8.836 1 53.94 171 GLU B N 1
ATOM 3339 C CA . GLU B 1 171 ? 16.375 18.641 -9.344 1 53.94 171 GLU B CA 1
ATOM 3340 C C . GLU B 1 171 ? 15.867 20.047 -9.648 1 53.94 171 GLU B C 1
ATOM 3342 O O . GLU B 1 171 ? 14.727 20.219 -10.078 1 53.94 171 GLU B O 1
ATOM 3347 N N . GLY B 1 172 ? 16.672 21.125 -9.203 1 53.12 172 GLY B N 1
ATOM 3348 C CA . GLY B 1 172 ? 16.453 22.5 -9.594 1 53.12 172 GLY B CA 1
ATOM 3349 C C . GLY B 1 172 ? 15.18 23.094 -9.031 1 53.12 172 GLY B C 1
ATOM 3350 O O . GLY B 1 172 ? 14.945 23.031 -7.816 1 53.12 172 GLY B O 1
ATOM 3351 N N . ARG B 1 173 ? 14.383 23.406 -10.125 1 49.62 173 ARG B N 1
ATOM 3352 C CA . ARG B 1 173 ? 13.148 24.172 -9.922 1 49.62 173 ARG B CA 1
ATOM 3353 C C . ARG B 1 173 ? 11.984 23.25 -9.602 1 49.62 173 ARG B C 1
ATOM 3355 O O . ARG B 1 173 ? 10.82 23.656 -9.688 1 49.62 173 ARG B O 1
ATOM 3362 N N . SER B 1 174 ? 12.164 22.109 -9.047 1 59.25 174 SER B N 1
ATOM 3363 C CA . SER B 1 174 ? 11.07 21.141 -8.898 1 59.25 174 SER B CA 1
ATOM 3364 C C . SER B 1 174 ? 10.383 21.297 -7.547 1 59.25 174 SER B C 1
ATOM 3366 O O . SER B 1 174 ? 11.008 21.719 -6.566 1 59.25 174 SER B O 1
ATOM 3368 N N . LEU B 1 175 ? 9.023 21.203 -7.527 1 66.38 175 LEU B N 1
ATOM 3369 C CA . LEU B 1 175 ? 8.203 21.219 -6.32 1 66.38 175 LEU B CA 1
ATOM 3370 C C . LEU B 1 175 ? 8.406 19.938 -5.52 1 66.38 175 LEU B C 1
ATOM 3372 O O . LEU B 1 175 ? 7.828 19.766 -4.441 1 66.38 175 LEU B O 1
ATOM 3376 N N . THR B 1 176 ? 9.312 19.156 -6.012 1 71.88 176 THR B N 1
ATOM 3377 C CA . THR B 1 176 ? 9.695 17.953 -5.258 1 71.88 176 THR B CA 1
ATOM 3378 C C . THR B 1 176 ? 10.766 18.297 -4.227 1 71.88 176 THR B C 1
ATOM 3380 O O . THR B 1 176 ? 11.773 18.922 -4.555 1 71.88 176 THR B O 1
ATOM 3383 N N . PRO B 1 177 ? 10.422 17.922 -3.008 1 81.69 177 PRO B N 1
ATOM 3384 C CA . PRO B 1 177 ? 11.391 18.234 -1.954 1 81.69 177 PRO B CA 1
ATOM 3385 C C . PRO B 1 177 ? 12.758 17.609 -2.199 1 81.69 177 PRO B C 1
ATOM 3387 O O . PRO B 1 177 ? 12.859 16.609 -2.928 1 81.69 177 PRO B O 1
ATOM 3390 N N . GLN B 1 178 ? 13.695 18.109 -1.591 1 78.19 178 GLN B N 1
ATOM 3391 C CA . GLN B 1 178 ? 15.086 17.703 -1.731 1 78.19 178 GLN B CA 1
ATOM 3392 C C . GLN B 1 178 ? 15.328 16.344 -1.102 1 78.19 178 GLN B C 1
ATOM 3394 O O . GLN B 1 178 ? 16.125 15.547 -1.612 1 78.19 178 GLN B O 1
ATOM 3399 N N . ARG B 1 179 ? 14.539 16.094 0.021 1 86.62 179 ARG B N 1
ATOM 3400 C CA . ARG B 1 179 ? 14.805 14.875 0.777 1 86.62 179 ARG B CA 1
ATOM 3401 C C . ARG B 1 179 ? 13.508 14.18 1.174 1 86.62 179 ARG B C 1
ATOM 3403 O O . ARG B 1 179 ? 13.086 14.258 2.33 1 86.62 179 ARG B O 1
ATOM 3410 N N . PRO B 1 180 ? 12.945 13.508 0.228 1 93.75 180 PRO B N 1
ATOM 3411 C CA . PRO B 1 180 ? 11.859 12.641 0.686 1 93.75 180 PRO B CA 1
ATOM 3412 C C . PRO B 1 180 ? 12.305 11.656 1.763 1 93.75 180 PRO B C 1
ATOM 3414 O O . PRO B 1 180 ? 13.453 11.211 1.76 1 93.75 180 PRO B O 1
ATOM 3417 N N . LEU B 1 181 ? 11.422 11.375 2.697 1 96.88 181 LEU B N 1
ATOM 3418 C CA . LEU B 1 181 ? 11.852 10.586 3.85 1 96.88 181 LEU B CA 1
ATOM 3419 C C . LEU B 1 181 ? 11.398 9.141 3.721 1 96.88 181 LEU B C 1
ATOM 3421 O O . LEU B 1 181 ? 10.25 8.867 3.371 1 96.88 181 LEU B O 1
ATOM 3425 N N . ASP B 1 182 ? 12.312 8.227 3.965 1 96.94 182 ASP B N 1
ATOM 3426 C CA . ASP B 1 182 ? 11.977 6.816 4.141 1 96.94 182 ASP B CA 1
ATOM 3427 C C . ASP B 1 182 ? 11.328 6.57 5.504 1 96.94 182 ASP B C 1
ATOM 3429 O O . ASP B 1 182 ? 11.961 6.777 6.543 1 96.94 182 ASP B O 1
ATOM 3433 N N . PRO B 1 183 ? 10.102 6.137 5.484 1 98.12 183 PRO B N 1
ATOM 3434 C CA . PRO B 1 183 ? 9.414 5.988 6.77 1 98.12 183 PRO B CA 1
ATOM 3435 C C . PRO B 1 183 ? 10.117 5.008 7.707 1 98.12 183 PRO B C 1
ATOM 3437 O O . PRO B 1 183 ? 10.078 5.18 8.93 1 98.12 183 PRO B O 1
ATOM 3440 N N . ARG B 1 184 ? 10.719 3.975 7.223 1 97.94 184 ARG B N 1
ATOM 3441 C CA . ARG B 1 184 ? 11.422 3.014 8.062 1 97.94 184 ARG B CA 1
ATOM 3442 C C . ARG B 1 184 ? 12.633 3.656 8.734 1 97.94 184 ARG B C 1
ATOM 3444 O O . ARG B 1 184 ? 12.891 3.424 9.914 1 97.94 184 ARG B O 1
ATOM 3451 N N . GLU B 1 185 ? 13.383 4.492 7.984 1 97.44 185 GLU B N 1
ATOM 3452 C CA . GLU B 1 185 ? 14.531 5.199 8.547 1 97.44 185 GLU B CA 1
ATOM 3453 C C . GLU B 1 185 ? 14.094 6.199 9.609 1 97.44 185 GLU B C 1
ATOM 3455 O O . GLU B 1 185 ? 14.727 6.305 10.664 1 97.44 185 GLU B O 1
ATOM 3460 N N . LEU B 1 186 ? 13.062 6.91 9.32 1 98.44 186 LEU B N 1
ATOM 3461 C CA . LEU B 1 186 ? 12.562 7.883 10.281 1 98.44 186 LEU B CA 1
ATOM 3462 C C . LEU B 1 186 ? 12.078 7.191 11.555 1 98.44 186 LEU B C 1
ATOM 3464 O O . LEU B 1 186 ? 12.359 7.648 12.664 1 98.44 186 LEU B O 1
ATOM 3468 N N . LYS B 1 187 ? 11.328 6.125 11.391 1 98.38 187 LYS B N 1
ATOM 3469 C CA . LYS B 1 187 ? 10.844 5.363 12.539 1 98.38 187 LYS B CA 1
ATOM 3470 C C . LYS B 1 187 ? 12 4.891 13.414 1 98.38 187 LYS B C 1
ATOM 3472 O O . LYS B 1 187 ? 11.938 4.984 14.648 1 98.38 187 LYS B O 1
ATOM 3477 N N . ALA B 1 188 ? 13.008 4.406 12.789 1 98.19 188 ALA B N 1
ATOM 3478 C CA . ALA B 1 188 ? 14.195 3.945 13.516 1 98.19 188 ALA B CA 1
ATOM 3479 C C . ALA B 1 188 ? 14.844 5.09 14.289 1 98.19 188 ALA B C 1
ATOM 3481 O O . ALA B 1 188 ? 15.25 4.914 15.438 1 98.19 188 ALA B O 1
ATOM 3482 N N . ALA B 1 189 ? 14.922 6.219 13.68 1 98.12 189 ALA B N 1
ATOM 3483 C CA . ALA B 1 189 ? 15.539 7.387 14.305 1 98.12 189 ALA B CA 1
ATOM 3484 C C . ALA B 1 189 ? 14.711 7.879 15.484 1 98.12 189 ALA B C 1
ATOM 3486 O O . ALA B 1 189 ? 15.258 8.453 16.438 1 98.12 189 ALA B O 1
ATOM 3487 N N . MET B 1 190 ? 13.43 7.625 15.461 1 98.06 190 MET B N 1
ATOM 3488 C CA . MET B 1 190 ? 12.523 8.188 16.453 1 98.06 190 MET B CA 1
ATOM 3489 C C . MET B 1 190 ? 12.328 7.234 17.625 1 98.06 190 MET B C 1
ATOM 3491 O O . MET B 1 190 ? 11.906 7.645 18.703 1 98.06 190 MET B O 1
ATOM 3495 N N . GLN B 1 191 ? 12.609 5.988 17.469 1 95.88 191 GLN B N 1
ATOM 3496 C CA . GLN B 1 191 ? 12.211 4.918 18.375 1 95.88 191 GLN B CA 1
ATOM 3497 C C . GLN B 1 191 ? 12.75 5.156 19.781 1 95.88 191 GLN B C 1
ATOM 3499 O O . GLN B 1 191 ? 12.102 4.809 20.766 1 95.88 191 GLN B O 1
ATOM 3504 N N . SER B 1 192 ? 13.898 5.781 19.906 1 95.31 192 SER B N 1
ATOM 3505 C CA . SER B 1 192 ? 14.516 5.938 21.219 1 95.31 192 SER B CA 1
ATOM 3506 C C . SER B 1 192 ? 13.859 7.066 22.016 1 95.31 192 SER B C 1
ATOM 3508 O O . SER B 1 192 ? 13.867 7.055 23.25 1 95.31 192 SER B O 1
ATOM 3510 N N . ALA B 1 193 ? 13.188 7.973 21.328 1 97.19 193 ALA B N 1
ATOM 3511 C CA . ALA B 1 193 ? 12.727 9.172 22.016 1 97.19 193 ALA B CA 1
ATOM 3512 C C . ALA B 1 193 ? 11.211 9.312 21.906 1 97.19 193 ALA B C 1
ATOM 3514 O O . ALA B 1 193 ? 10.602 10.094 22.625 1 97.19 193 ALA B O 1
ATOM 3515 N N . TRP B 1 194 ? 10.672 8.539 21.016 1 97.81 194 TRP B N 1
ATOM 3516 C CA . TRP B 1 194 ? 9.242 8.711 20.75 1 97.81 194 TRP B CA 1
ATOM 3517 C C . TRP B 1 194 ? 8.539 7.363 20.672 1 97.81 194 TRP B C 1
ATOM 3519 O O . TRP B 1 194 ? 9.125 6.375 20.219 1 97.81 194 TRP B O 1
ATOM 3529 N N . ARG B 1 195 ? 7.332 7.332 21.109 1 98 195 ARG B N 1
ATOM 3530 C CA . ARG B 1 195 ? 6.383 6.281 20.766 1 98 195 ARG B CA 1
ATOM 3531 C C . ARG B 1 195 ? 5.414 6.746 19.688 1 98 195 ARG B C 1
ATOM 3533 O O . ARG B 1 195 ? 4.797 7.805 19.812 1 98 195 ARG B O 1
ATOM 3540 N N . ILE B 1 196 ? 5.301 6.035 18.641 1 98.12 196 ILE B N 1
ATOM 3541 C CA . ILE B 1 196 ? 4.375 6.371 17.562 1 98.12 196 ILE B CA 1
ATOM 3542 C C . ILE B 1 196 ? 3.027 5.703 17.812 1 98.12 196 ILE B C 1
ATOM 3544 O O . ILE B 1 196 ? 2.904 4.48 17.719 1 98.12 196 ILE B O 1
ATOM 3548 N N . ASP B 1 197 ? 1.998 6.504 18.047 1 97.56 197 ASP B N 1
ATOM 3549 C CA . ASP B 1 197 ? 0.706 5.984 18.484 1 97.56 197 ASP B CA 1
ATOM 3550 C C . ASP B 1 197 ? -0.282 5.91 17.328 1 97.56 197 ASP B C 1
ATOM 3552 O O . ASP B 1 197 ? -1.315 5.246 17.422 1 97.56 197 ASP B O 1
ATOM 3556 N N . GLY B 1 198 ? -0.001 6.594 16.328 1 97.75 198 GLY B N 1
ATOM 3557 C CA . GLY B 1 198 ? -0.875 6.602 15.172 1 97.75 198 GLY B CA 1
ATOM 3558 C C . GLY B 1 198 ? -0.156 6.965 13.891 1 97.75 198 GLY B C 1
ATOM 3559 O O . GLY B 1 198 ? 0.745 7.805 13.891 1 97.75 198 GLY B O 1
ATOM 3560 N N . GLU B 1 199 ? -0.54 6.328 12.828 1 98.69 199 GLU B N 1
ATOM 3561 C CA . GLU B 1 199 ? 0.015 6.578 11.508 1 98.69 199 GLU B CA 1
ATOM 3562 C C . GLU B 1 199 ? -1.089 6.68 10.453 1 98.69 199 GLU B C 1
ATOM 3564 O O . GLU B 1 199 ? -1.956 5.805 10.375 1 98.69 199 GLU B O 1
ATOM 3569 N N . SER B 1 200 ? -1.136 7.758 9.742 1 98.88 200 SER B N 1
ATOM 3570 C CA . SER B 1 200 ? -2.084 7.957 8.648 1 98.88 200 SER B CA 1
ATOM 3571 C C . SER B 1 200 ? -1.369 8.359 7.363 1 98.88 200 SER B C 1
ATOM 3573 O O . SER B 1 200 ? -0.272 8.922 7.406 1 98.88 200 SER B O 1
ATOM 3575 N N . GLY B 1 201 ? -1.979 7.984 6.238 1 98.94 201 GLY B N 1
ATOM 3576 C CA . GLY B 1 201 ? -1.569 8.539 4.957 1 98.94 201 GLY B CA 1
ATOM 3577 C C . GLY B 1 201 ? -2.436 9.703 4.508 1 98.94 201 GLY B C 1
ATOM 3578 O O . GLY B 1 201 ? -3.65 9.695 4.711 1 98.94 201 GLY B O 1
ATOM 3579 N N . VAL B 1 202 ? -1.8 10.727 3.947 1 98.75 202 VAL B N 1
ATOM 3580 C CA . VAL B 1 202 ? -2.494 11.875 3.387 1 98.75 202 VAL B CA 1
ATOM 3581 C C . VAL B 1 202 ? -2.525 11.773 1.864 1 98.75 202 VAL B C 1
ATOM 3583 O O . VAL B 1 202 ? -1.477 11.734 1.218 1 98.75 202 VAL B O 1
ATOM 3586 N N . ARG B 1 203 ? -3.77 11.797 1.331 1 98.5 203 ARG B N 1
ATOM 3587 C CA . ARG B 1 203 ? -4 11.594 -0.096 1 98.5 203 ARG B CA 1
ATOM 3588 C C . ARG B 1 203 ? -3.518 10.219 -0.541 1 98.5 203 ARG B C 1
ATOM 3590 O O . ARG B 1 203 ? -2.662 10.109 -1.422 1 98.5 203 ARG B O 1
ATOM 3597 N N . VAL B 1 204 ? -4.16 9.156 0.013 1 98.81 204 VAL B N 1
ATOM 3598 C CA . VAL B 1 204 ? -3.73 7.781 -0.192 1 98.81 204 VAL B CA 1
ATOM 3599 C C . VAL B 1 204 ? -4.215 7.285 -1.554 1 98.81 204 VAL B C 1
ATOM 3601 O O . VAL B 1 204 ? -3.719 6.277 -2.066 1 98.81 204 VAL B O 1
ATOM 3604 N N . PHE B 1 205 ? -5.191 7.98 -2.129 1 98.69 205 PHE B N 1
ATOM 3605 C CA . PHE B 1 205 ? -5.609 7.516 -3.445 1 98.69 205 PHE B CA 1
ATOM 3606 C C . PHE B 1 205 ? -5.836 8.688 -4.387 1 98.69 205 PHE B C 1
ATOM 3608 O O . PHE B 1 205 ? -5.668 8.562 -5.602 1 98.69 205 PHE B O 1
ATOM 3615 N N . HIS B 1 206 ? -6.16 9.875 -3.883 1 98.19 206 HIS B N 1
ATOM 3616 C CA . HIS B 1 206 ? -6.523 11.016 -4.719 1 98.19 206 HIS B CA 1
ATOM 3617 C C . HIS B 1 206 ? -5.422 11.328 -5.727 1 98.19 206 HIS B C 1
ATOM 3619 O O . HIS B 1 206 ? -5.699 11.531 -6.91 1 98.19 206 HIS B O 1
ATOM 3625 N N . ASP B 1 207 ? -4.184 11.336 -5.27 1 96.5 207 ASP B N 1
ATOM 3626 C CA . ASP B 1 207 ? -3.049 11.695 -6.113 1 96.5 207 ASP B CA 1
ATOM 3627 C C . ASP B 1 207 ? -2.832 10.664 -7.219 1 96.5 207 ASP B C 1
ATOM 3629 O O . ASP B 1 207 ? -2.1 10.922 -8.18 1 96.5 207 ASP B O 1
ATOM 3633 N N . TYR B 1 208 ? -3.418 9.5 -7.109 1 97.62 208 TYR B N 1
ATOM 3634 C CA . TYR B 1 208 ? -3.186 8.414 -8.055 1 97.62 208 TYR B CA 1
ATOM 3635 C C . TYR B 1 208 ? -4.371 8.25 -9 1 97.62 208 TYR B C 1
ATOM 3637 O O . TYR B 1 208 ? -4.328 7.441 -9.922 1 97.62 208 TYR B O 1
ATOM 3645 N N . MET B 1 209 ? -5.426 9.031 -8.758 1 96.81 209 MET B N 1
ATOM 3646 C CA . MET B 1 209 ? -6.598 8.961 -9.625 1 96.81 209 MET B CA 1
ATOM 3647 C C . MET B 1 209 ? -6.262 9.461 -11.023 1 96.81 209 MET B C 1
ATOM 3649 O O . MET B 1 209 ? -5.59 10.477 -11.18 1 96.81 209 MET B O 1
ATOM 3653 N N . PRO B 1 210 ? -6.777 8.68 -11.984 1 94.5 210 PRO B N 1
ATOM 3654 C CA . PRO B 1 210 ? -6.738 9.305 -13.312 1 94.5 210 PRO B CA 1
ATOM 3655 C C . PRO B 1 210 ? -7.43 10.664 -13.352 1 94.5 210 PRO B C 1
ATOM 3657 O O . PRO B 1 210 ? -8.445 10.867 -12.672 1 94.5 210 PRO B O 1
ATOM 3660 N N . VAL B 1 211 ? -6.863 11.484 -14.148 1 92.25 211 VAL B N 1
ATOM 3661 C CA . VAL B 1 211 ? -7.262 12.891 -14.172 1 92.25 211 VAL B CA 1
ATOM 3662 C C . VAL B 1 211 ? -8.758 1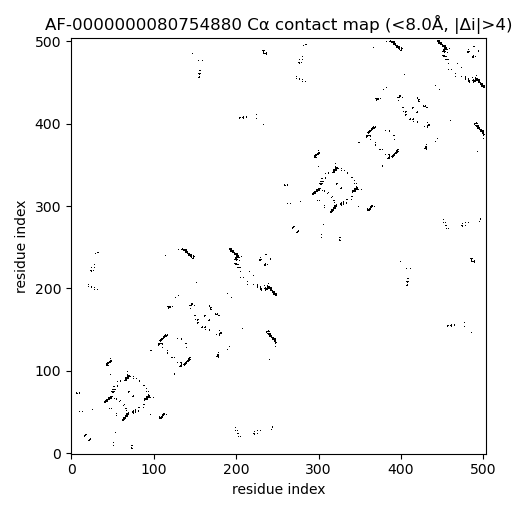3 -14.469 1 92.25 211 VAL B C 1
ATOM 3664 O O . VAL B 1 211 ? -9.445 13.836 -13.891 1 92.25 211 VAL B O 1
ATOM 3667 N N . GLU B 1 212 ? -9.266 12.148 -15.336 1 93.62 212 GLU B N 1
ATOM 3668 C CA . GLU B 1 212 ? -10.672 12.211 -15.711 1 93.62 212 GLU B CA 1
ATOM 3669 C C . GLU B 1 212 ? -11.578 11.891 -14.516 1 93.62 212 GLU B C 1
ATOM 3671 O O . GLU B 1 212 ? -12.656 12.469 -14.383 1 93.62 212 GLU B O 1
ATOM 3676 N N . PHE B 1 213 ? -11.156 10.984 -13.711 1 94.25 213 PHE B N 1
ATOM 3677 C CA . PHE B 1 213 ? -11.945 10.617 -12.531 1 94.25 213 PHE B CA 1
ATOM 3678 C C . PHE B 1 213 ? -11.789 11.664 -11.438 1 94.25 213 PHE B C 1
ATOM 3680 O O . PHE B 1 213 ? -12.75 11.977 -10.727 1 94.25 213 PHE B O 1
ATOM 3687 N N . GLN B 1 214 ? -10.586 12.172 -11.289 1 93.06 214 GLN B N 1
ATOM 3688 C CA . GLN B 1 214 ? -10.32 13.227 -10.312 1 93.06 214 GLN B CA 1
ATOM 3689 C C . GLN B 1 214 ? -11.203 14.445 -10.562 1 93.06 214 GLN B C 1
ATOM 3691 O O . GLN B 1 214 ? -11.75 15.023 -9.625 1 93.06 214 GLN B O 1
ATOM 3696 N N . ALA B 1 215 ? -11.391 14.812 -11.805 1 92.12 215 ALA B N 1
ATOM 3697 C CA . ALA B 1 215 ? -12.148 15.992 -12.211 1 92.12 215 ALA B CA 1
ATOM 3698 C C . ALA B 1 215 ? -13.641 15.812 -11.914 1 92.12 215 ALA B C 1
ATOM 3700 O O . ALA B 1 215 ? -14.344 16.781 -11.641 1 92.12 215 ALA B O 1
ATOM 3701 N N . ARG B 1 216 ? -14.094 14.594 -11.93 1 94.44 216 ARG B N 1
ATOM 3702 C CA . ARG B 1 216 ? -15.516 14.312 -11.773 1 94.44 216 ARG B CA 1
ATOM 3703 C C . ARG B 1 216 ? -15.875 14.109 -10.305 1 94.44 216 ARG B C 1
ATOM 3705 O O . ARG B 1 216 ? -17.047 14.195 -9.93 1 94.44 216 ARG B O 1
ATOM 3712 N N . ALA B 1 217 ? -14.891 13.852 -9.5 1 95.12 217 ALA B N 1
ATOM 3713 C CA . ALA B 1 217 ? -15.156 13.508 -8.102 1 95.12 217 ALA B CA 1
ATOM 3714 C C . ALA B 1 217 ? -15.547 14.75 -7.301 1 95.12 217 ALA B C 1
ATOM 3716 O O . ALA B 1 217 ? -14.938 15.812 -7.461 1 95.12 217 ALA B O 1
ATOM 3717 N N . GLU B 1 218 ? -16.594 14.594 -6.504 1 95.75 218 GLU B N 1
ATOM 3718 C CA . GLU B 1 218 ? -17.016 15.672 -5.613 1 95.75 218 GLU B CA 1
ATOM 3719 C C . GLU B 1 218 ? -16.156 15.719 -4.352 1 95.75 218 GLU B C 1
ATOM 3721 O O . GLU B 1 218 ? -15.844 14.672 -3.771 1 95.75 218 GLU B O 1
ATOM 3726 N N . LEU B 1 219 ? -15.844 16.891 -3.955 1 95.94 219 LEU B N 1
ATOM 3727 C CA . LEU B 1 219 ? -14.922 17.094 -2.842 1 95.94 219 LEU B CA 1
ATOM 3728 C C . LEU B 1 219 ? -15.43 16.391 -1.587 1 95.94 219 LEU B C 1
ATOM 3730 O O . LEU B 1 219 ? -14.664 15.688 -0.916 1 95.94 219 LEU B O 1
ATOM 3734 N N . PRO B 1 220 ? -16.719 16.469 -1.189 1 96.62 220 PRO B N 1
ATOM 3735 C CA . PRO B 1 220 ? -17.156 15.789 0.024 1 96.62 220 PRO B CA 1
ATOM 3736 C C . PRO B 1 220 ? -16.922 14.281 -0.034 1 96.62 220 PRO B C 1
ATOM 3738 O O . PRO B 1 220 ? -16.578 13.664 0.979 1 96.62 220 PRO B O 1
ATOM 3741 N N . ASP B 1 221 ? -17.109 13.672 -1.228 1 97.25 221 ASP B N 1
ATOM 3742 C CA . ASP B 1 221 ? -16.875 12.234 -1.395 1 97.25 221 ASP B CA 1
ATOM 3743 C C . ASP B 1 221 ? -15.391 11.906 -1.259 1 97.25 221 ASP B C 1
ATOM 3745 O O . ASP B 1 221 ? -15.023 10.906 -0.641 1 97.25 221 ASP B O 1
ATOM 3749 N N . LEU B 1 222 ? -14.555 12.766 -1.84 1 98.12 222 LEU B N 1
ATOM 3750 C CA . LEU B 1 222 ? -13.109 12.586 -1.736 1 98.12 222 LEU B CA 1
ATOM 3751 C C . LEU B 1 222 ? -12.656 12.625 -0.28 1 98.12 222 LEU B C 1
ATOM 3753 O O . LEU B 1 222 ? -11.883 11.781 0.16 1 98.12 222 LEU B O 1
ATOM 3757 N N . LEU B 1 223 ? -13.156 13.609 0.431 1 97.94 223 LEU B N 1
ATOM 3758 C CA . LEU B 1 223 ? -12.797 13.758 1.836 1 97.94 223 LEU B CA 1
ATOM 3759 C C . LEU B 1 223 ? -13.242 12.547 2.643 1 97.94 223 LEU B C 1
ATOM 3761 O O . LEU B 1 223 ? -12.469 12.008 3.439 1 97.94 223 LEU B O 1
ATOM 3765 N N . GLU B 1 224 ? -14.477 12.109 2.424 1 98 224 GLU B N 1
ATOM 3766 C CA . GLU B 1 224 ? -15.016 10.945 3.117 1 98 224 GLU B CA 1
ATOM 3767 C C . GLU B 1 224 ? -14.141 9.719 2.893 1 98 224 GLU B C 1
ATOM 3769 O O . GLU B 1 224 ? -13.766 9.031 3.848 1 98 224 GLU B O 1
ATOM 3774 N N . MET B 1 225 ? -13.781 9.43 1.649 1 98.38 225 MET B N 1
ATOM 3775 C CA . MET B 1 225 ? -13.031 8.227 1.305 1 98.38 225 MET B CA 1
ATOM 3776 C C . MET B 1 225 ? -11.586 8.328 1.783 1 98.38 225 MET B C 1
ATOM 3778 O O . MET B 1 225 ? -11.031 7.363 2.305 1 98.38 225 MET B O 1
ATOM 3782 N N . GLU B 1 226 ? -10.953 9.539 1.593 1 98.75 226 GLU B N 1
ATOM 3783 C CA . GLU B 1 226 ? -9.586 9.727 2.07 1 98.75 226 GLU B CA 1
ATOM 3784 C C . GLU B 1 226 ? -9.5 9.539 3.582 1 98.75 226 GLU B C 1
ATOM 3786 O O . GLU B 1 226 ? -8.555 8.93 4.086 1 98.75 226 GLU B O 1
ATOM 3791 N N . LEU B 1 227 ? -10.484 10.031 4.285 1 98.56 227 LEU B N 1
ATOM 3792 C CA . LEU B 1 227 ? -10.516 9.867 5.73 1 98.56 227 LEU B CA 1
ATOM 3793 C C . LEU B 1 227 ? -10.75 8.406 6.105 1 98.56 227 LEU B C 1
ATOM 3795 O O . LEU B 1 227 ? -10.094 7.879 7.008 1 98.56 227 LEU B O 1
ATOM 3799 N N . ALA B 1 228 ? -11.633 7.762 5.434 1 98.12 228 ALA B N 1
ATOM 3800 C CA . ALA B 1 228 ? -12 6.383 5.746 1 98.12 228 ALA B CA 1
ATOM 3801 C C . ALA B 1 228 ? -10.812 5.441 5.535 1 98.12 228 ALA B C 1
ATOM 3803 O O . ALA B 1 228 ? -10.648 4.473 6.281 1 98.12 228 ALA B O 1
ATOM 3804 N N . TYR B 1 229 ? -9.953 5.746 4.543 1 98.44 229 TYR B N 1
ATOM 3805 C CA . TYR B 1 229 ? -8.945 4.77 4.152 1 98.44 229 TYR B CA 1
ATOM 3806 C C . TYR B 1 229 ? -7.547 5.242 4.543 1 98.44 229 TYR B C 1
ATOM 3808 O O . TYR B 1 229 ? -6.555 4.578 4.242 1 98.44 229 TYR B O 1
ATOM 3816 N N . ARG B 1 230 ? -7.402 6.309 5.316 1 98.75 230 ARG B N 1
ATOM 3817 C CA . ARG B 1 230 ? -6.121 6.938 5.621 1 98.75 230 ARG B CA 1
ATOM 3818 C C . ARG B 1 230 ? -5.242 6.012 6.461 1 98.75 230 ARG B C 1
ATOM 3820 O O . ARG B 1 230 ? -4.023 6.176 6.5 1 98.75 230 ARG B O 1
ATOM 3827 N N . ARG B 1 231 ? -5.922 5.027 7.137 1 98.75 231 ARG B N 1
ATOM 3828 C CA . ARG B 1 231 ? -5.164 4.133 8 1 98.75 231 ARG B CA 1
ATOM 3829 C C . ARG B 1 231 ? -5.285 2.686 7.539 1 98.75 231 ARG B C 1
ATOM 3831 O O . ARG B 1 231 ? -4.953 1.758 8.281 1 98.75 231 ARG B O 1
ATOM 3838 N N . HIS B 1 232 ? -5.914 2.512 6.305 1 98.31 232 HIS B N 1
ATOM 3839 C CA . HIS B 1 232 ? -6.016 1.156 5.777 1 98.31 232 HIS B CA 1
ATOM 3840 C C . HIS B 1 232 ? -4.645 0.508 5.648 1 98.31 232 HIS B C 1
ATOM 3842 O O . HIS B 1 232 ? -3.715 1.113 5.105 1 98.31 232 HIS B O 1
ATOM 3848 N N . PRO B 1 233 ? -4.488 -0.702 6.086 1 97.44 233 PRO B N 1
ATOM 3849 C CA . PRO B 1 233 ? -3.166 -1.324 6.156 1 97.44 233 PRO B CA 1
ATOM 3850 C C . PRO B 1 233 ? -2.477 -1.404 4.797 1 97.44 233 PRO B C 1
ATOM 3852 O O . PRO B 1 233 ? -1.249 -1.316 4.715 1 97.44 233 PRO B O 1
ATOM 3855 N N . ALA B 1 234 ? -3.258 -1.481 3.773 1 98.06 234 ALA B N 1
ATOM 3856 C CA . ALA B 1 234 ? -2.668 -1.628 2.445 1 98.06 234 ALA B CA 1
ATOM 3857 C C . ALA B 1 234 ? -2.512 -0.272 1.764 1 98.06 234 ALA B C 1
ATOM 3859 O O . ALA B 1 234 ? -1.846 -0.162 0.731 1 98.06 234 ALA B O 1
ATOM 3860 N N . PHE B 1 235 ? -3.156 0.803 2.314 1 98.75 235 PHE B N 1
ATOM 3861 C CA . PHE B 1 235 ? -3.217 2.039 1.544 1 98.75 235 PHE B CA 1
ATOM 3862 C C . PHE B 1 235 ? -2.463 3.158 2.254 1 98.75 235 PHE B C 1
ATOM 3864 O O . PHE B 1 235 ? -1.958 4.078 1.609 1 98.75 235 PHE B O 1
ATOM 3871 N N . ALA B 1 236 ? -2.357 3.082 3.574 1 98.75 236 ALA B N 1
ATOM 3872 C CA . ALA B 1 236 ? -1.835 4.176 4.391 1 98.75 236 ALA B CA 1
ATOM 3873 C C . ALA B 1 236 ? -0.436 4.582 3.934 1 98.75 236 ALA B C 1
ATOM 3875 O O . ALA B 1 236 ? -0.115 5.77 3.875 1 98.75 236 ALA B O 1
ATOM 3876 N N . GLY B 1 237 ? 0.354 3.602 3.531 1 98.62 237 GLY B N 1
ATOM 3877 C CA . GLY B 1 237 ? 1.738 3.85 3.158 1 98.62 237 GLY B CA 1
ATOM 3878 C C . GLY B 1 237 ? 1.881 4.531 1.812 1 98.62 237 GLY B C 1
ATOM 3879 O O . GLY B 1 237 ? 2.979 4.949 1.435 1 98.62 237 GLY B O 1
ATOM 3880 N N . LEU B 1 238 ? 0.75 4.754 1.143 1 98.69 238 LEU B N 1
ATOM 3881 C CA . LEU B 1 238 ? 0.777 5.348 -0.189 1 98.69 238 LEU B CA 1
ATOM 3882 C C . LEU B 1 238 ? 0.573 6.855 -0.117 1 98.69 238 LEU B C 1
ATOM 3884 O O . LEU B 1 238 ? 0.662 7.551 -1.133 1 98.69 238 LEU B O 1
ATOM 3888 N N . GLY B 1 239 ? 0.313 7.363 1.047 1 98.75 239 GLY B N 1
ATOM 3889 C CA . GLY B 1 239 ? 0.082 8.797 1.171 1 98.75 239 GLY B CA 1
ATOM 3890 C C . GLY B 1 239 ? 1.24 9.633 0.662 1 98.75 239 GLY B C 1
ATOM 3891 O O . GLY B 1 239 ? 2.402 9.32 0.925 1 98.75 239 GLY B O 1
ATOM 3892 N N . ARG B 1 240 ? 0.858 10.703 -0.068 1 97.88 240 ARG B N 1
ATOM 3893 C CA . ARG B 1 240 ? 1.89 11.648 -0.474 1 97.88 240 ARG B CA 1
ATOM 3894 C C . ARG B 1 240 ? 2.693 12.133 0.729 1 97.88 240 ARG B C 1
ATOM 3896 O O . ARG B 1 240 ? 3.904 12.344 0.631 1 97.88 240 ARG B O 1
ATOM 3903 N N . TYR B 1 241 ? 2.004 12.352 1.716 1 98.25 241 TYR B N 1
ATOM 3904 C CA . TYR B 1 241 ? 2.564 12.57 3.045 1 98.25 241 TYR B CA 1
ATOM 3905 C C . TYR B 1 241 ? 2.105 11.484 4.016 1 98.25 241 TYR B C 1
ATOM 3907 O O . TYR B 1 241 ? 1.043 10.891 3.83 1 98.25 241 TYR B O 1
ATOM 3915 N N . LEU B 1 242 ? 2.928 11.211 4.945 1 98.88 242 LEU B N 1
ATOM 3916 C CA . LEU B 1 242 ? 2.521 10.422 6.105 1 98.88 242 LEU B CA 1
ATOM 3917 C C . LEU B 1 242 ? 2.367 11.305 7.336 1 98.88 242 LEU B C 1
ATOM 3919 O O . LEU B 1 242 ? 3.117 12.266 7.516 1 98.88 242 LEU B O 1
ATOM 3923 N N . HIS B 1 243 ? 1.408 11.039 8.117 1 98.94 243 HIS B N 1
ATOM 3924 C CA . HIS B 1 243 ? 1.146 11.742 9.367 1 98.94 243 HIS B CA 1
ATOM 3925 C C . HIS B 1 243 ? 1.248 10.805 10.562 1 98.94 243 HIS B C 1
ATOM 3927 O O . HIS B 1 243 ? 0.499 9.828 10.656 1 98.94 243 HIS B O 1
ATOM 3933 N N . TRP B 1 244 ? 2.141 11.102 11.43 1 98.88 244 TRP B N 1
ATOM 3934 C CA . TRP B 1 244 ? 2.348 10.305 12.641 1 98.88 244 TRP B CA 1
ATOM 3935 C C . TRP B 1 244 ? 2.008 11.117 13.883 1 98.88 244 TRP B C 1
ATOM 3937 O O . TRP B 1 244 ? 2.363 12.297 13.984 1 98.88 244 TRP B O 1
ATOM 3947 N N . LEU B 1 245 ? 1.248 10.555 14.75 1 98.81 245 LEU B N 1
ATOM 3948 C CA . LEU B 1 245 ? 1.042 11.062 16.109 1 98.81 245 LEU B CA 1
ATOM 3949 C C . LEU B 1 245 ? 1.977 10.375 17.094 1 98.81 245 LEU B C 1
ATOM 3951 O O . LEU B 1 245 ? 1.915 9.156 17.266 1 98.81 245 LEU B O 1
ATOM 3955 N N . CYS B 1 246 ? 2.789 11.227 17.703 1 98.69 246 CYS B N 1
ATOM 3956 C CA . CYS B 1 246 ? 3.869 10.672 18.516 1 98.69 246 CYS B CA 1
ATOM 3957 C C . CYS B 1 246 ? 3.822 11.211 19.938 1 98.69 246 CYS B C 1
ATOM 3959 O O . CYS B 1 246 ? 3.434 12.359 20.156 1 98.69 246 CYS B O 1
ATOM 3961 N N . ARG B 1 247 ? 4.266 10.375 20.859 1 98.06 247 ARG B N 1
ATOM 3962 C CA . ARG B 1 247 ? 4.43 10.75 22.266 1 98.06 247 ARG B CA 1
ATOM 3963 C C . ARG B 1 247 ? 5.898 10.688 22.672 1 98.06 247 ARG B C 1
ATOM 3965 O O . ARG B 1 247 ? 6.586 9.711 22.391 1 98.06 247 ARG B O 1
ATOM 3972 N N . PRO B 1 248 ? 6.305 11.758 23.312 1 97.38 248 PRO B N 1
ATOM 3973 C CA . PRO B 1 248 ? 7.695 11.695 23.766 1 97.38 248 PRO B CA 1
ATOM 3974 C C . PRO B 1 248 ? 7.906 10.695 24.906 1 97.38 248 PRO B C 1
ATOM 3976 O O . PRO B 1 248 ? 7.043 10.555 25.766 1 97.38 248 PRO B O 1
ATOM 3979 N N . HIS B 1 249 ? 8.984 9.93 24.766 1 94.31 249 HIS B N 1
ATOM 3980 C CA . HIS B 1 249 ? 9.375 9.125 25.922 1 94.31 249 HIS B CA 1
ATOM 3981 C C . HIS B 1 249 ? 9.844 10.016 27.078 1 94.31 249 HIS B C 1
ATOM 3983 O O . HIS B 1 249 ? 10.445 11.07 26.844 1 94.31 249 HIS B O 1
ATOM 3989 N N . PRO B 1 250 ? 9.5 9.453 28.25 1 83.38 250 PRO B N 1
ATOM 3990 C CA . PRO B 1 250 ? 10 10.234 29.375 1 83.38 250 PRO B CA 1
ATOM 3991 C C . PRO B 1 250 ? 11.523 10.336 29.391 1 83.38 250 PRO B C 1
ATOM 3993 O O . PRO B 1 250 ? 12.211 9.391 29.016 1 83.38 250 PRO B O 1
ATOM 3996 N N . THR B 1 251 ? 12.109 11.492 29.469 1 68.62 251 THR B N 1
ATOM 3997 C CA . THR B 1 251 ? 13.547 11.648 29.656 1 68.62 251 THR B CA 1
ATOM 3998 C C . THR B 1 251 ? 14.008 11.008 30.953 1 68.62 251 THR B C 1
ATOM 4000 O O . THR B 1 251 ? 13.367 11.195 32 1 68.62 251 THR B O 1
ATOM 4003 N N . CYS B 1 252 ? 14.758 9.875 30.906 1 49.28 252 CYS B N 1
ATOM 4004 C CA . CYS B 1 252 ? 15.328 9.336 32.125 1 49.28 252 CYS B CA 1
ATOM 4005 C C . CYS B 1 252 ? 16.188 10.383 32.844 1 49.28 252 CYS B C 1
ATOM 4007 O O . CYS B 1 252 ? 16.828 11.203 32.188 1 49.28 252 CYS B O 1
#

Organism: Azotobacter vinelandii (strain DJ / ATCC BAA-1303) (NCBI:txid322710)

Nearest PDB structures (foldseek):
  8joz-assembly1_A  TM=9.102E-01  e=1.375E-25  Escherichia coli K-12
  4kdc-assembly1_A  TM=7.739E-01  e=3.101E-11  Escherichia coli K-12
  4kdr-assembly1_A  TM=7.739E-01  e=1.848E-10  Escherichia coli K-12
  5dpm-assembly1_A  TM=7.484E-01  e=5.950E-10  Escherichia coli HS
  1xxl-assembly2_B  TM=6.327E-01  e=1.738E-10  Bacillus subtilis

Foldseek 3Di:
DDPQVVLVVVLVVVVVCCVDLNVVLQLLQLVVVCVVPDDLDAWFEEEAQCFQVPNVLVNQVSPYAYEYEHQRPVRLVNNVVVCVVVVGDYHYHRDHLVPVVVVDDAATQEYEDAAPLLQDPHSLVSLVSNLGRHDAVHKYKYKYFAPVLQLVVCVVVVVVVCVVVVPSADDDPDPGGRHHDHPVVNCVSCVVWKDWDDKFAGCLPLVVDDPVVNVVDDSVVSSVVSNVCRRPPVRVSNHSMMITMIGTDDDD/DDPVVVLVVVLVVVVVCCVDLNVVLQLLQLVVVCVVPDDLDAWFEEEAQCFQVPNVLVNQVSPYAYEYEHQRPVRLVNNVVVCVVVVGDYHYHRDHLVPVVVVDDAETLEYEDAAPLLQDPHSLVSLVSSLGRHDAVHKYKYKYFAPVLLLVVCVVVVVVVCVVVVPSADDDPDPGGRHHDHPVVNCVSCVVWKDWDDKFAGCLPLVVDDPVVNVVDDSVVSSVVSNVCRRPPVRVSNHSMMITMIGTDDDD

Radius of gyration: 26.8 Å; Cα contacts (8 Å, |Δi|>4): 950; chains: 2; bounding box: 46×79×59 Å

InterPro domains:
  IPR013216 Methyltransferase type 11 [PF08241] (46-141)
  IPR029063 S-adenosyl-L-methionine-dependent methyltransferase superfamily [G3DSA:3.40.50.150] (8-249)
  IPR029063 S-adenosyl-L-methionine-dependent methyltransferase superfamily [SSF53335] (4-247)
  IPR033664 tRNA 5-carboxymethoxyuridine methyltransferase [MF_02057] (2-249)

Sequence (504 aa):
MSDRHFDDLALRFAEKIYGGAKGAIRLAVLQADLAEVLPERPLRVLDVGAGLGHMALWLAKRGHLVTLAEPAAPMLGAARERFAAAGQRATFVQAPWQELPGRLDAPFDLVLCHAVLEWLAEPLRILPVLHQFSAPGGWLSLAFYNKDALIYRNLLKGHFRKLRKEQFAGEGRSLTPQRPLDPRELKAAMQSAWRIDGESGVRVFHDYMPVEFQARAELPDLLEMELAYRRHPAFAGLGRYLHWLCRPHPTCMSDRHFDDLALRFAEKIYGGAKGAIRLAVLQADLAEVLPERPLRVLDVGAGLGHMALWLAKRGHLVTLAEPAAPMLGAARERFAAAGQRATFVQAPWQELPGRLDAPFDLVLCHAVLEWLAEPLRILPVLHQFSAPGGWLSLAFYNKDALIYRNLLKGHFRKLRKEQFAGEGRSLTPQRPLDPRELKAAMQSAWRIDGESGVRVFHDYMPVEFQARAELPDLLEMELAYRRHPAFAGLGRYLHWLCRPHPTC